Protein 4JYG (pdb70)

B-factor: mean 39.75, std 9.86, range [19.84, 95.11]

Secondary structure (DSSP, 8-state):
--HHHHHHHHHHHHHHHHHHTTS--GGGS--B---TT-SS--S--HHHHHHHHHHHHHHHHHHHHHHHTSTTGGGS-HHHHHHHHHHHHHHHHHHHHHTSEETTTTEEE-TTSBEEEHHHHIIIIIGGGHHHHHHHHHHHGGG---HHHHHHHHHHHHS-TTSTT-S-HHHHHHHHHHHHHHHHHHHHHH-SSSTTHHHHHHTHHHHHHHHHHHHHHHHHHHHHHSSSPPPHHHHHHH-/--S---HHHHHHHHHHHHHHHTTS--STTS--B---TT-SS--S--HHHHHHHHHHHHHHHHHHHHHHHTSTTGGGS-HHHHHHHHHHHHHHHHHHHHHTTEETTTTEEE-TT-BEEEHHHHIIIIIGGGHHHHHHHHHHHGGGT--HHHHHHHHHHHHS-TTSTT-SSHHHHHHHHHHHHHHHHHHHHHHSSS--SHHHHHHTHHHHHHHHHHHHHHHHHHHHTTSSS---HHHHHHH-/--HHHHHHHH-/---HHHHHHH-

GO terms:
  GO:0005515 protein binding (F, IPI)
  GO:1990837 sequence-specific double-stranded DNA binding (F, IDA)
  GO:0048566 embryonic digestive tract development (P, IMP)
  GO:0004879 nuclear receptor activity (F, TAS)
  GO:0003677 DNA binding (F, TAS)
  GO:0007165 signal transduction (P, TAS)
  GO:0005654 nucleoplasm (C, TAS)
  GO:0005654 nucleoplasm (C, IDA)
  GO:0005634 nucleus (C, IDA)
  GO:0005634 nucleus (C, EXP)
  GO:0005737 cytoplasm (C, EXP)

Foldseek 3Di:
DPDLVVVLVVLLVLLLVLQCVLAPALVPAAADEDDQQQPAADQADLVLQVVVLVLLLSSLVSLLSSQVSRPCLVVFDPVQNLQLSLQLSQLLSLLRQLNQADVVQCWTAGPNNYIGHLRSVCNNQCPPCSVVSSVLSVVVVVLVDHSSLSSLLSNLSRLALPGPPGPCSVSSVVSNVSSLVSNQVVCCVPCVPDPPVSVVSNCSSVSSSVSVVVVLVSVVVVCVVDPDHRDPSVVSSSD/DADDDDVVLVVLLVLLLCLQCVLAPALVRAAADEDPQQQPAADPADQVLQVVVLVLLLSSLVSLLSSQVSRPCLVVFDPVQNLLLCLLQVQLLSLLRQLSQADVVQQWTATPNNYIGHLRSVCNNQCPPCRVVSSVLSVVCVVLVDDSSLSRLLSNLSSLALPGPPGPCSVSSVVSNVSSLVSNVVVCCVVVPPPDVSSVVSNCSSVSSSVSVVVVLVSVVVVCVVDPDHRPPSVVSSND/DDPPVVVVVVD/DDDPVVVVVVD

Sequence (501 aa):
SYEMTAELDDLTEKIRKAHQETFPSLCQLGKYTTNSSADHRVRLDLGLWDKFSELATKCIIKIVEFAKRLPGFTGLTIADQITLLKAACLDILILRICTRYTPEQDTMTFSDGLTLNRTQMHNAGFGPLTDLVFTFANQLLPLEEMDDTETGLLSAICLICGDRQDLEEPTKVDKLQEPLLEALKIYIRKRRPSKPHMFPKILMKITDLRSISAKGAERVITLKMEIPGSMPPLIQEMMEESYEMTAELDDLTEKIRKAHQETFPSLCQLGKYTTNSSADHRVRLDLGLWDKFSELATKCIIKIVEFAKRLPGFTGLTIADQITLLKAACLDILILRICTRYTPEEQDTMTFSDGLTLNRTQMHNAGFGPLTDLVFTFANQLLPLEMDDTETGLLSAICCLICGDRQDLEEPTKVDKLQEPLLEALKIYIRKRRPSKPHMFPKILMKITDLRSISAKGAEERVITLKMEIPGSMPPLIQEMMERHKILHRLLQERHKILHRLLQE

CATH classification: 1.10.565.10

Radius of gyration: 23.08 Å; Cα contacts (8 Å, |Δi|>4): 643; chains: 4; bounding box: 60×54×60 Å

Nearest PDB structures (foldseek):
  4jyi-assembly1_A  TM=1.003E+00  e=5.697E-35  Homo sapiens
  4dm6-assembly2_B  TM=9.998E-01  e=8.252E-34  Homo sapiens
  3a9e-assembly1_B  TM=9.808E-01  e=1.034E-31  Homo sapiens
  1fcx-assembly1_A  TM=9.939E-01  e=4.636E-31  Homo sapiens
  5m24-assembly1_A  TM=9.930E-01  e=1.130E-30  Homo sapiens

Organism: Homo sapiens (NCBI:txid9606)

InterPro domains:
  IPR000536 Nuclear hormone receptor, ligand-binding domain [PF00104] (227-399)
  IPR000536 Nuclear hormone receptor, ligand-binding domain [PS51843] (183-417)
  IPR000536 Nuclear hormone receptor, ligand-binding domain [SM00430] (230-388)
  IPR001628 Zinc finger, nuclear hormone receptor-type [PF00105] (87-155)
  IPR001628 Zinc finger, nuclear hormone receptor-type [PR00047] (88-104)
  IPR001628 Zinc finger, nuclear hormone receptor-type [PR00047] (104-119)
  IPR001628 Zinc finger, nuclear hormone receptor-type [PR00047] (137-145)
  IPR001628 Zinc finger, nuclear hormone receptor-type [PR00047] (145-153)
  IPR001628 Zinc finger, nuclear hormone receptor-type [PS00031] (88-114)
  IPR001628 Zinc finger, nuclear hormone receptor-type [PS51030] (85-160)
  IPR001628 Zinc finger, nuclear hormone receptor-type [SM00399] (85-156)
  IPR001723 Nuclear hormone receptor [PR00398] (149-159)
  IPR001723 Nuclear hormone receptor [PR00398] (231-252)
  IPR001723 Nuclear hormone receptor [PR00398] (252-268)
  IPR001723 Nuclear hormone receptor [PR00398] (319-334)
  IPR001723 Nuclear hormone receptor [PR00398] (376-393)
  IPR003078 Retinoic acid receptor [PR01292] (60-77)
  IPR003078 Retinoic acid receptor [PR01292] (154-167)
  IPR003078 Retinoic acid receptor [PR01292] (176-200)
  IPR003078 Retinoic acid receptor [PR01292] (201-217)

Solvent-accessible surface area: 21877 Å² total; per-residue (Å²): 155,160,114,80,64,52,84,7,80,85,16,19,91,86,0,64,25,0,3,74,114,9,14,40,32,44,124,120,31,63,102,95,105,45,136,43,25,31,123,104,106,46,179,34,25,94,50,8,18,90,70,32,3,58,12,14,24,111,23,0,71,95,1,3,39,0,0,58,83,3,40,38,0,87,52,8,46,101,48,0,7,16,31,0,1,57,39,0,0,28,1,0,33,17,0,3,20,1,42,3,8,13,65,141,111,38,9,0,0,14,56,62,0,5,6,0,42,64,25,4,0,24,0,0,2,32,1,108,29,0,70,72,7,0,69,5,0,68,59,8,66,90,21,130,35,36,39,6,0,6,0,0,0,1,0,2,4,0,1,8,6,36,30,65,121,23,110,49,60,112,93,0,60,51,41,21,56,34,3,3,30,2,0,62,58,52,4,138,99,94,37,104,95,130,107,55,16,16,7,40,0,0,33,18,2,16,38,0,21,18,8,15,7,64,10,45,83,23,19,88,52,9,119,154,44,12,104,46,99,17,29,69,4,15,62,6,4,52,139,166,101,103,143,162,26,72,150,40,67,99,24,13,110,42,0,11,29,0,3,84,109,2,14,48,34,46,126,75,33,62,96,107,105,48,96,44,28,41,93,114,106,44,193,26,22,93,52,8,22,93,34,34,9,86,21,17,30,105,25,1,74,83,0,4,67,0,0,61,97,3,66,32,0,82,60,7,50,63,44,0,4,16,26,0,0,48,30,0,0,30,2,1,28,15,0,3,23,4,49,4,13,13,56,130,114,36,12,0,0,18,54,66,0,11,11,2,47,63,24,6,0,26,0,0,2,28,2,111,29,1,65,45,8,0,39,4,0,56,34,11,71,104,32,150,37,61,37,12,14,6,0,0,0,1,0,6,3,0,2,19,11,62,39,73,128,19,106,63,48,102,70,0,69,58,44,37,82,43,5,14,14,1,0,69,25,58,5,122,69,63,29,79,98,57,88,55,53,23,12,30,1,1,20,11,14,0,10,1,38,14,8,3,4,67,9,44,52,29,25,107,61,9,86,156,44,12,110,51,99,5,26,91,6,12,72,27,2,61,103,151,44,81,37,0,90,147,36,10,74,105,118,54,147,32,0,87,150,34,20,153,183

Structure (mmCIF, N/CA/C/O backbone):
data_4JYG
#
_entry.id   4JYG
#
_cell.length_a   58.240
_cell.length_b   84.830
_cell.length_c   108.420
_cell.angle_alpha   90.00
_cell.angle_beta   90.00
_cell.angle_gamma   90.00
#
_symmetry.space_group_name_H-M   'P 21 21 21'
#
loop_
_entity.id
_entity.type
_entity.pdbx_description
1 polymer 'Retinoic acid receptor beta'
2 polymer 'Steroid Receptor Coactivator 1'
3 non-polymer '4-{[(5,5-dimethyl-8-phenyl-5,6-dihydronaphthalen-2-yl)carbonyl]amino}benzoic acid'
4 non-polymer 2-{2-[2-(2-{2-[2-(2-ETHOXY-ETHOXY)-ETHOXY]-ETHOXY}-ETHOXY)-ETHOXY]-ETHOXY}-ETHANOL
5 non-polymer 'CITRATE ANION'
6 water water
#
loop_
_atom_site.group_PDB
_atom_site.id
_atom_site.type_symbol
_atom_site.label_atom_id
_atom_site.label_alt_id
_atom_site.label_comp_id
_atom_site.label_asym_id
_atom_site.label_entity_id
_atom_site.label_seq_id
_atom_site.pdbx_PDB_ins_code
_atom_site.Cartn_x
_atom_site.Cartn_y
_atom_site.Cartn_z
_atom_site.occupancy
_atom_site.B_iso_or_equiv
_atom_site.auth_seq_id
_atom_site.auth_comp_id
_atom_site.auth_asym_id
_atom_site.auth_atom_id
_atom_site.pdbx_PDB_model_num
ATOM 1 N N . SER A 1 23 ? 19.988 -17.426 9.291 1.00 43.06 170 SER A N 1
ATOM 2 C CA . SER A 1 23 ? 19.536 -16.049 9.449 1.00 42.51 170 SER A CA 1
ATOM 3 C C . SER A 1 23 ? 20.392 -15.084 8.635 1.00 48.39 170 SER A C 1
ATOM 4 O O . SER A 1 23 ? 20.900 -14.085 9.146 1.00 48.67 170 SER A O 1
ATOM 7 N N . TYR A 1 24 ? 20.549 -15.420 7.360 1.00 48.40 171 TYR A N 1
ATOM 8 C CA . TYR A 1 24 ? 21.106 -14.533 6.348 1.00 47.94 171 TYR A CA 1
ATOM 9 C C . TYR A 1 24 ? 20.598 -13.108 6.536 1.00 45.45 171 TYR A C 1
ATOM 10 O O . TYR A 1 24 ? 19.393 -12.870 6.615 1.00 44.83 171 TYR A O 1
ATOM 19 N N . GLU A 1 25 ? 21.524 -12.159 6.583 1.00 47.42 172 GLU A N 1
ATOM 20 C CA . GLU A 1 25 ? 21.210 -10.803 7.019 1.00 45.71 172 GLU A CA 1
ATOM 21 C C . GLU A 1 25 ? 20.231 -10.039 6.124 1.00 44.53 172 GLU A C 1
ATOM 22 O O . GLU A 1 25 ? 19.228 -9.514 6.608 1.00 44.90 172 GLU A O 1
ATOM 28 N N . MET A 1 26 ? 20.519 -9.975 4.828 1.00 44.95 173 MET A N 1
ATOM 29 C CA . MET A 1 26 ? 19.687 -9.194 3.918 1.00 45.05 173 MET A CA 1
ATOM 30 C C . MET A 1 26 ? 18.264 -9.740 3.836 1.00 45.33 173 MET A C 1
ATOM 31 O O . MET A 1 26 ? 17.310 -8.977 3.682 1.00 43.11 173 MET A O 1
ATOM 36 N N . THR A 1 27 ? 18.123 -11.057 3.936 1.00 43.92 174 THR A N 1
ATOM 37 C CA . THR A 1 27 ? 16.802 -11.667 3.947 1.00 41.13 174 THR A CA 1
ATOM 38 C C . THR A 1 27 ? 15.991 -11.104 5.104 1.00 40.73 174 THR A C 1
ATOM 39 O O . THR A 1 27 ? 14.852 -10.679 4.927 1.00 38.83 174 THR A O 1
ATOM 43 N N . ALA A 1 28 ? 16.594 -11.097 6.289 1.00 41.67 175 ALA A N 1
ATOM 44 C CA . ALA A 1 28 ? 15.929 -10.602 7.485 1.00 39.25 175 ALA A CA 1
ATOM 45 C C . ALA A 1 28 ? 15.513 -9.147 7.315 1.00 39.02 175 ALA A C 1
ATOM 46 O O . ALA A 1 28 ? 14.388 -8.770 7.644 1.00 37.68 175 ALA A O 1
ATOM 48 N N . GLU A 1 29 ? 16.425 -8.332 6.796 1.00 38.92 176 GLU A N 1
ATOM 49 C CA . GLU A 1 29 ? 16.149 -6.912 6.601 1.00 41.14 176 GLU A CA 1
ATOM 50 C C . GLU A 1 29 ? 15.032 -6.694 5.589 1.00 39.18 176 GLU A C 1
ATOM 51 O O . GLU A 1 29 ? 14.207 -5.796 5.750 1.00 39.44 176 GLU A O 1
ATOM 57 N N . LEU A 1 30 ? 15.009 -7.518 4.546 1.00 39.51 177 LEU A N 1
ATOM 58 C CA . LEU A 1 30 ? 14.006 -7.384 3.494 1.00 38.75 177 LEU A CA 1
ATOM 59 C C . LEU A 1 30 ? 12.613 -7.819 3.943 1.00 35.68 177 LEU A C 1
ATOM 60 O O . LEU A 1 30 ? 11.626 -7.166 3.611 1.00 35.82 177 LEU A O 1
ATOM 65 N N . ASP A 1 31 ? 12.535 -8.916 4.693 1.00 37.28 178 ASP A N 1
ATOM 66 C CA . ASP A 1 31 ? 11.270 -9.345 5.293 1.00 38.93 178 ASP A CA 1
ATOM 67 C C . ASP A 1 31 ? 10.728 -8.255 6.207 1.00 36.64 178 ASP A C 1
ATOM 68 O O . ASP A 1 31 ? 9.542 -7.939 6.184 1.00 38.10 178 ASP A O 1
ATOM 73 N N . ASP A 1 32 ? 11.615 -7.691 7.017 1.00 39.10 179 ASP A N 1
ATOM 74 C CA . ASP A 1 32 ? 11.267 -6.603 7.918 1.00 40.94 179 ASP A CA 1
ATOM 75 C C . ASP A 1 32 ? 10.680 -5.431 7.139 1.00 39.08 179 ASP A C 1
ATOM 76 O O . ASP A 1 32 ? 9.628 -4.901 7.496 1.00 39.59 179 ASP A O 1
ATOM 81 N N . LEU A 1 33 ? 11.374 -5.031 6.078 1.00 36.92 180 LEU A N 1
ATOM 82 C CA . LEU A 1 33 ? 10.911 -3.962 5.196 1.00 38.20 180 LEU A CA 1
ATOM 83 C C . LEU A 1 33 ? 9.555 -4.304 4.580 1.00 36.00 180 LEU A C 1
ATOM 84 O O . LEU A 1 33 ? 8.676 -3.450 4.462 1.00 33.84 180 LEU A O 1
ATOM 89 N N . THR A 1 34 ? 9.400 -5.562 4.186 1.00 32.75 181 THR A N 1
ATOM 90 C CA . THR A 1 34 ? 8.179 -6.031 3.553 1.00 35.21 181 THR A CA 1
ATOM 91 C C . THR A 1 34 ? 6.988 -5.915 4.498 1.00 36.33 181 THR A C 1
ATOM 92 O O . THR A 1 34 ? 5.960 -5.334 4.151 1.00 35.80 181 THR A O 1
ATOM 96 N N . GLU A 1 35 ? 7.138 -6.472 5.693 1.00 36.66 182 GLU A N 1
ATOM 97 C CA . GLU A 1 35 ? 6.087 -6.430 6.699 1.00 35.57 182 GLU A CA 1
ATOM 98 C C . GLU A 1 35 ? 5.696 -4.998 7.046 1.00 36.33 182 GLU A C 1
ATOM 99 O O . GLU A 1 35 ? 4.514 -4.692 7.211 1.00 35.32 182 GLU A O 1
ATOM 105 N N . LYS A 1 36 ? 6.691 -4.124 7.151 1.00 34.58 183 LYS A N 1
ATOM 106 C CA . LYS A 1 36 ? 6.449 -2.745 7.559 1.00 37.52 183 LYS A CA 1
ATOM 107 C C . LYS A 1 36 ? 5.620 -1.995 6.520 1.00 34.58 183 LYS A C 1
ATOM 108 O O . LYS A 1 36 ? 4.815 -1.133 6.863 1.00 37.37 183 LYS A O 1
ATOM 114 N N . ILE A 1 37 ? 5.817 -2.334 5.251 1.00 35.08 184 ILE A N 1
ATOM 115 C CA . ILE A 1 37 ? 5.109 -1.665 4.163 1.00 34.86 184 ILE A CA 1
ATOM 116 C C . ILE A 1 37 ? 3.710 -2.242 3.948 1.00 34.57 184 ILE A C 1
ATOM 117 O O . ILE A 1 37 ? 2.763 -1.505 3.676 1.00 33.08 184 ILE A O 1
ATOM 122 N N . ARG A 1 38 ? 3.584 -3.559 4.074 1.00 32.57 185 ARG A N 1
ATOM 123 C CA . ARG A 1 38 ? 2.274 -4.190 4.063 1.00 32.51 185 ARG A CA 1
ATOM 124 C C . ARG A 1 38 ? 1.409 -3.529 5.128 1.00 34.52 185 ARG A C 1
ATOM 125 O O . ARG A 1 38 ? 0.260 -3.167 4.882 1.00 36.08 185 ARG A O 1
ATOM 133 N N . LYS A 1 39 ? 1.983 -3.364 6.314 1.00 37.24 186 LYS A N 1
ATOM 134 C CA . LYS A 1 39 ? 1.279 -2.773 7.443 1.00 37.26 186 LYS A CA 1
ATOM 135 C C . LYS A 1 39 ? 0.895 -1.321 7.164 1.00 37.12 186 LYS A C 1
ATOM 136 O O . LYS A 1 39 ? -0.238 -0.912 7.415 1.00 34.84 186 LYS A O 1
ATOM 139 N N . ALA A 1 40 ? 1.844 -0.546 6.645 1.00 36.70 187 ALA A N 1
ATOM 140 C CA . ALA A 1 40 ? 1.602 0.863 6.349 1.00 36.63 187 ALA A CA 1
ATOM 141 C C . ALA A 1 40 ? 0.483 1.028 5.326 1.00 35.89 187 ALA A C 1
ATOM 142 O O . ALA A 1 40 ? -0.276 1.998 5.367 1.00 36.56 187 ALA A O 1
ATOM 144 N N . HIS A 1 41 ? 0.379 0.071 4.412 1.00 35.21 188 HIS A N 1
ATOM 145 C CA . HIS A 1 41 ? -0.641 0.124 3.374 1.00 33.65 188 HIS A CA 1
ATOM 146 C C . HIS A 1 41 ? -2.026 -0.208 3.923 1.00 34.99 188 HIS A C 1
ATOM 147 O O . HIS A 1 41 ? -3.000 0.487 3.634 1.00 37.32 188 HIS A O 1
ATOM 154 N N . GLN A 1 42 ? -2.110 -1.272 4.713 1.00 35.29 189 GLN A N 1
ATOM 155 C CA . GLN A 1 42 ? -3.387 -1.699 5.275 1.00 36.24 189 GLN A CA 1
ATOM 156 C C . GLN A 1 42 ? -3.982 -0.646 6.201 1.00 34.96 189 GLN A C 1
ATOM 157 O O . GLN A 1 42 ? -5.188 -0.397 6.178 1.00 36.21 189 GLN A O 1
ATOM 163 N N . GLU A 1 43 ? -3.132 -0.030 7.013 1.00 33.76 190 GLU A N 1
ATOM 164 C CA . GLU A 1 43 ? -3.590 0.928 8.012 1.00 36.42 190 GLU A CA 1
ATOM 165 C C . GLU A 1 43 ? -3.788 2.331 7.442 1.00 33.06 190 GLU A C 1
ATOM 166 O O . GLU A 1 43 ? -4.114 3.262 8.176 1.00 33.54 190 GLU A O 1
ATOM 172 N N . THR A 1 44 ? -3.590 2.479 6.135 1.00 31.52 191 THR A N 1
ATOM 173 C CA . THR A 1 44 ? -3.856 3.753 5.473 1.00 30.25 191 THR A CA 1
ATOM 174 C C . THR A 1 44 ? -4.708 3.567 4.220 1.00 31.15 191 THR A C 1
ATOM 175 O O . THR A 1 44 ? -4.918 4.513 3.461 1.00 31.56 191 THR A O 1
ATOM 179 N N . PHE A 1 45 ? -5.202 2.348 4.011 1.00 32.94 192 PHE A N 1
ATOM 180 C CA . PHE A 1 45 ? -6.038 2.049 2.851 1.00 30.98 192 PHE A CA 1
ATOM 181 C C . PHE A 1 45 ? -6.799 0.733 3.022 1.00 32.68 192 PHE A C 1
ATOM 182 O O . PHE A 1 45 ? -6.248 -0.343 2.789 1.00 31.30 192 PHE A O 1
ATOM 190 N N . PRO A 1 46 ? -8.074 0.821 3.429 1.00 31.40 193 PRO A N 1
ATOM 191 C CA . PRO A 1 46 ? -8.940 -0.342 3.664 1.00 33.43 193 PRO A CA 1
ATOM 192 C C . PRO A 1 46 ? -9.161 -1.187 2.411 1.00 37.06 193 PRO A C 1
ATOM 193 O O . PRO A 1 46 ? -9.165 -0.659 1.297 1.00 35.68 193 PRO A O 1
ATOM 197 N N . SER A 1 47 ? -9.343 -2.491 2.601 1.00 36.93 194 SER A N 1
ATOM 198 C CA . SER A 1 47 ? -9.602 -3.402 1.494 1.00 38.70 194 SER A CA 1
ATOM 199 C C . SER A 1 47 ? -11.057 -3.314 1.042 1.00 44.94 194 SER A C 1
ATOM 200 O O . SER A 1 47 ? -11.950 -3.001 1.832 1.00 42.20 194 SER A O 1
ATOM 202 N N . LEU A 1 48 ? -11.283 -3.596 -0.235 1.00 46.28 195 LEU A N 1
ATOM 203 C CA . LEU A 1 48 ? -12.615 -3.546 -0.822 1.00 40.20 195 LEU A CA 1
ATOM 204 C C . LEU A 1 48 ? -13.597 -4.416 -0.041 1.00 46.13 195 LEU A C 1
ATOM 205 O O . LEU A 1 48 ? -14.741 -4.024 0.193 1.00 47.59 195 LEU A O 1
ATOM 210 N N . CYS A 1 49 ? -13.134 -5.591 0.373 1.00 46.83 196 CYS A N 1
ATOM 211 C CA . CYS A 1 49 ? -13.984 -6.572 1.041 1.00 48.05 196 CYS A CA 1
ATOM 212 C C . CYS A 1 49 ? -14.414 -6.148 2.445 1.00 51.89 196 CYS A C 1
ATOM 213 O O . CYS A 1 49 ? -15.393 -6.666 2.983 1.00 59.12 196 CYS A O 1
ATOM 216 N N . GLN A 1 50 ? -13.685 -5.212 3.040 1.00 50.30 197 GLN A N 1
ATOM 217 C CA . GLN A 1 50 ? -13.961 -4.810 4.416 1.00 50.14 197 GLN A CA 1
ATOM 218 C C . GL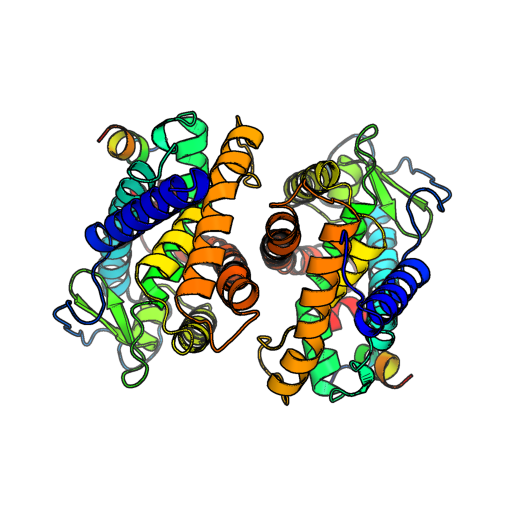N A 1 50 ? -14.627 -3.438 4.501 1.00 49.61 197 GLN A C 1
ATOM 219 O O . GLN A 1 50 ? -14.686 -2.829 5.570 1.00 54.03 197 GLN A O 1
ATOM 225 N N . LEU A 1 51 ? -15.135 -2.962 3.371 1.00 45.47 198 LEU A N 1
ATOM 226 C CA . LEU A 1 51 ? -15.833 -1.684 3.328 1.00 45.39 198 LEU A CA 1
ATOM 227 C C . LEU A 1 51 ? -17.341 -1.867 3.193 1.00 46.66 198 LEU A C 1
ATOM 228 O O . LEU A 1 51 ? -17.808 -2.760 2.486 1.00 45.18 198 LEU A O 1
ATOM 233 N N . GLY A 1 52 ? -18.098 -1.014 3.874 1.00 42.34 199 GLY A N 1
ATOM 234 C CA . GLY A 1 52 ? -19.541 -1.012 3.744 1.00 42.92 199 GLY A CA 1
ATOM 235 C C . GLY A 1 52 ? -19.964 -0.213 2.528 1.00 41.32 199 GLY A C 1
ATOM 236 O O . GLY A 1 52 ? -20.034 1.013 2.575 1.00 40.59 199 GLY A O 1
ATOM 237 N N . LYS A 1 53 ? -20.244 -0.912 1.433 1.00 39.49 200 LYS A N 1
ATOM 238 C CA . LYS A 1 53 ? -20.607 -0.259 0.180 1.00 40.33 200 LYS A CA 1
ATOM 239 C C . LYS A 1 53 ? -21.969 0.425 0.231 1.00 43.22 200 LYS A C 1
ATOM 240 O O . LYS A 1 53 ? -22.926 -0.107 0.789 1.00 42.83 200 LYS A O 1
ATOM 246 N N . TYR A 1 54 ? -22.038 1.614 -0.358 1.00 43.22 201 TYR A N 1
ATOM 247 C CA . TYR A 1 54 ? -23.296 2.327 -0.521 1.00 37.54 201 TYR A CA 1
ATOM 248 C C . TYR A 1 54 ? -23.259 3.131 -1.817 1.00 40.57 201 TYR A C 1
ATOM 249 O O . TYR A 1 54 ? -22.198 3.591 -2.242 1.00 39.92 201 TYR A O 1
ATOM 258 N N . THR A 1 55 ? -24.414 3.287 -2.456 1.00 39.51 202 THR A N 1
ATOM 259 C CA . THR A 1 55 ? -24.466 3.943 -3.758 1.00 35.17 202 THR A CA 1
ATOM 260 C C . THR A 1 55 ? -25.168 5.293 -3.716 1.00 35.30 202 THR A C 1
ATOM 261 O O . THR A 1 55 ? -25.642 5.731 -2.670 1.00 39.38 202 THR A O 1
ATOM 265 N N . THR A 1 56 ? -25.211 5.956 -4.866 1.00 37.39 203 THR A N 1
ATOM 266 C CA . THR A 1 56 ? -25.951 7.201 -5.017 1.00 37.98 203 THR A CA 1
ATOM 267 C C . THR A 1 56 ? -26.571 7.230 -6.408 1.00 40.73 203 THR A C 1
ATOM 268 O O . THR A 1 56 ? -26.145 6.493 -7.297 1.00 39.97 203 THR A O 1
ATOM 272 N N . ASN A 1 57 ? -27.579 8.075 -6.594 1.00 38.83 204 ASN A N 1
ATOM 273 C CA . ASN A 1 57 ? -28.324 8.107 -7.847 1.00 39.37 204 ASN A CA 1
ATOM 274 C C . ASN A 1 57 ? -27.956 9.286 -8.741 1.00 39.49 204 ASN A C 1
ATOM 275 O O . ASN A 1 57 ? -28.488 9.429 -9.841 1.00 42.31 204 ASN A O 1
ATOM 280 N N . SER A 1 58 ? -27.046 10.130 -8.264 1.00 41.25 205 SER A N 1
ATOM 281 C CA . SER A 1 58 ? -26.620 11.309 -9.014 1.00 38.08 205 SER A CA 1
ATOM 282 C C . SER A 1 58 ? -26.038 10.945 -10.378 1.00 37.74 205 SER A C 1
ATOM 283 O O . SER A 1 58 ? -25.076 10.183 -10.466 1.00 40.18 205 SER A O 1
ATOM 286 N N . SER A 1 59 ? -26.635 11.500 -11.430 1.00 36.51 206 SER A N 1
ATOM 287 C CA . SER A 1 59 ? -26.203 11.282 -12.810 1.00 36.12 206 SER A CA 1
ATOM 288 C C . SER A 1 59 ? -25.570 9.912 -13.023 1.00 37.06 206 SER A C 1
ATOM 289 O O . SER A 1 59 ? -24.419 9.809 -13.449 1.00 37.49 206 SER A O 1
ATOM 292 N N . ALA A 1 60 ? -26.328 8.864 -12.728 1.00 36.56 207 ALA A N 1
ATOM 293 C CA . ALA A 1 60 ? -25.806 7.507 -12.805 1.00 35.42 207 ALA A CA 1
ATOM 294 C C . ALA A 1 60 ? -26.084 6.851 -14.152 1.00 34.74 207 ALA A C 1
ATOM 295 O O . ALA A 1 60 ? -25.497 5.820 -14.478 1.00 34.28 207 ALA A O 1
ATOM 297 N N . ASP A 1 61 ? -26.975 7.453 -14.933 1.00 37.25 208 ASP A N 1
ATOM 298 C CA . ASP A 1 61 ? -27.451 6.824 -16.162 1.00 37.23 208 ASP A CA 1
ATOM 299 C C . ASP A 1 61 ? -26.852 7.420 -17.436 1.00 37.67 208 ASP A C 1
ATOM 300 O O . ASP A 1 61 ? -26.790 6.747 -18.465 1.00 40.95 208 ASP A O 1
ATOM 305 N N . HIS A 1 62 ? -26.420 8.677 -17.377 1.00 36.09 209 HIS A N 1
ATOM 306 C CA . HIS A 1 62 ? -25.840 9.325 -18.554 1.00 37.11 209 HIS A CA 1
ATOM 307 C C . HIS A 1 62 ? -24.672 10.242 -18.209 1.00 36.78 209 HIS A C 1
ATOM 308 O O . HIS A 1 62 ? -24.658 10.878 -17.153 1.00 38.01 209 HIS A O 1
ATOM 315 N N . ARG A 1 63 ? -23.701 10.311 -19.115 1.00 37.49 210 ARG A N 1
ATOM 316 C CA . ARG A 1 63 ? -22.517 11.142 -18.923 1.00 34.51 210 ARG A CA 1
ATOM 317 C C . ARG A 1 63 ? -22.809 12.620 -19.142 1.00 36.88 210 ARG A C 1
ATOM 318 O O . ARG A 1 63 ? -23.493 12.995 -20.095 1.00 38.55 210 ARG A O 1
ATOM 326 N N . VAL A 1 64 ? -22.287 13.451 -18.246 1.00 33.55 211 VAL A N 1
ATOM 327 C CA . VAL A 1 64 ? -22.367 14.897 -18.383 1.00 33.66 211 VAL A CA 1
ATOM 328 C C . VAL A 1 64 ? -20.959 15.458 -18.266 1.00 37.81 211 VAL A C 1
ATOM 329 O O . VAL A 1 64 ? -20.042 14.753 -17.844 1.00 40.35 211 VAL A O 1
ATOM 333 N N . ARG A 1 65 ? -20.777 16.719 -18.641 1.00 36.68 212 ARG A N 1
ATOM 334 C CA . ARG A 1 65 ? -19.464 17.342 -18.517 1.00 40.21 212 ARG A CA 1
ATOM 335 C C . ARG A 1 65 ? -18.954 17.255 -17.081 1.00 39.20 212 ARG A C 1
ATOM 336 O O . ARG A 1 65 ? -17.840 16.795 -16.836 1.00 36.63 212 ARG A O 1
ATOM 344 N N . LEU A 1 66 ? -19.782 17.687 -16.135 1.00 40.13 213 LEU A N 1
ATOM 345 C CA . LEU A 1 66 ? -19.410 17.668 -14.726 1.00 37.63 213 LEU A CA 1
ATOM 346 C C . LEU A 1 66 ? -20.635 17.689 -13.816 1.00 34.42 213 LEU A C 1
ATOM 347 O O . LEU A 1 66 ? -21.518 18.526 -13.971 1.00 32.13 213 LEU A O 1
ATOM 352 N N . ASP A 1 67 ? -20.677 16.760 -12.868 1.00 34.27 214 ASP A N 1
ATOM 353 C CA . ASP A 1 67 ? -21.690 16.771 -11.823 1.00 32.17 214 ASP A CA 1
ATOM 354 C C . ASP A 1 67 ? -21.092 17.427 -10.587 1.00 31.97 214 ASP A C 1
ATOM 355 O O . ASP A 1 67 ? -20.302 16.810 -9.873 1.00 30.89 214 ASP A O 1
ATOM 360 N N . LEU A 1 68 ? -21.469 18.677 -10.338 1.00 30.36 215 LEU A N 1
ATOM 361 C CA . LEU A 1 68 ? -20.883 19.442 -9.241 1.00 30.78 215 LEU A CA 1
ATOM 362 C C . LEU A 1 68 ? -21.021 18.736 -7.894 1.00 31.75 215 LEU A C 1
ATOM 363 O O . LEU A 1 68 ? -20.133 18.818 -7.051 1.00 30.66 215 LEU A O 1
ATOM 368 N N . GLY A 1 69 ? -22.136 18.043 -7.695 1.00 33.35 216 GLY A N 1
ATOM 369 C CA . GLY A 1 69 ? -22.355 17.304 -6.466 1.00 32.25 216 GLY A CA 1
ATOM 370 C C . GLY A 1 69 ? -21.384 16.148 -6.319 1.00 31.26 216 GLY A C 1
ATOM 371 O O . GLY A 1 69 ? -20.830 15.926 -5.244 1.00 27.75 216 GLY A O 1
ATOM 372 N N . LEU A 1 70 ? -21.184 15.406 -7.404 1.00 31.65 217 LEU A N 1
ATOM 373 C CA . LEU A 1 70 ? -20.230 14.302 -7.410 1.00 30.90 217 LEU A CA 1
ATOM 374 C C . LEU A 1 70 ? -18.805 14.819 -7.265 1.00 31.01 217 LEU A C 1
ATOM 375 O O . LEU A 1 70 ? -17.984 14.212 -6.579 1.00 29.37 217 LEU A O 1
ATOM 380 N N . TRP A 1 71 ? -18.506 15.939 -7.914 1.00 28.79 218 TRP A N 1
ATOM 381 C CA . TRP A 1 71 ? -17.185 16.524 -7.778 1.00 27.87 218 TRP A CA 1
ATOM 382 C C . TRP A 1 71 ? -16.858 16.772 -6.315 1.00 29.61 218 TRP A C 1
ATOM 383 O O . TRP A 1 71 ? -15.799 16.378 -5.831 1.00 27.95 218 TRP A O 1
ATOM 394 N N . ASP A 1 72 ? -17.772 17.436 -5.616 1.00 29.23 219 ASP A N 1
ATOM 395 C CA . ASP A 1 72 ? -17.544 17.803 -4.226 1.00 28.28 219 ASP A CA 1
ATOM 396 C C . ASP A 1 72 ? -17.204 16.567 -3.403 1.00 29.72 219 ASP A C 1
ATOM 397 O O . ASP A 1 72 ? -16.176 16.521 -2.728 1.00 30.80 219 ASP A O 1
ATOM 402 N N . LYS A 1 73 ? -18.059 15.555 -3.476 1.00 30.31 220 LYS A N 1
ATOM 403 C CA . LYS A 1 73 ? -17.831 14.335 -2.712 1.00 31.32 220 LYS A CA 1
ATOM 404 C C . LYS A 1 73 ? -16.545 13.637 -3.139 1.00 28.70 220 LYS A C 1
ATOM 405 O O . LYS A 1 73 ? -15.780 13.157 -2.301 1.00 27.23 220 LYS A O 1
ATOM 411 N N . PHE A 1 74 ? -16.324 13.579 -4.449 1.00 28.57 221 PHE A N 1
ATOM 412 C CA . PHE A 1 74 ? -15.135 12.953 -5.016 1.00 29.29 221 PHE A CA 1
ATOM 413 C C . PHE A 1 74 ? -13.862 13.617 -4.496 1.00 28.97 221 PHE A C 1
ATOM 414 O O . PHE A 1 74 ? -13.011 12.962 -3.896 1.00 28.23 221 PHE A O 1
ATOM 422 N N . SER A 1 75 ? -13.749 14.922 -4.721 1.00 26.79 222 SER A N 1
ATOM 423 C CA . SER A 1 75 ? -12.570 15.675 -4.318 1.00 27.85 222 SER A CA 1
ATOM 424 C C . SER A 1 75 ? -12.359 15.647 -2.806 1.00 30.49 222 SER A C 1
ATOM 425 O O . SER A 1 75 ? -11.222 15.721 -2.328 1.00 28.84 222 SER A O 1
ATOM 428 N N . GLU A 1 76 ? -13.451 15.541 -2.056 1.00 28.93 223 GLU A N 1
ATOM 429 C CA . GLU A 1 76 ? -13.356 15.442 -0.606 1.00 29.83 223 GLU A CA 1
ATOM 430 C C . GLU A 1 76 ? -12.711 14.125 -0.220 1.00 28.19 223 GLU A C 1
ATOM 431 O O . GLU A 1 76 ? -11.828 14.084 0.636 1.00 33.24 223 GLU A O 1
ATOM 437 N N . LEU A 1 77 ? -13.160 13.047 -0.851 1.00 25.55 224 LEU A N 1
ATOM 438 C CA . LEU A 1 77 ? -12.591 11.729 -0.589 1.00 29.42 224 LEU A CA 1
ATOM 439 C C . LEU A 1 77 ? -11.141 11.637 -1.069 1.00 30.06 224 LEU A C 1
ATOM 440 O O . LEU A 1 77 ? -10.302 11.030 -0.410 1.00 28.76 224 LEU A O 1
ATOM 445 N N . ALA A 1 78 ? -10.854 12.242 -2.218 1.00 26.89 225 ALA A N 1
ATOM 446 C CA . ALA A 1 78 ? -9.493 12.289 -2.734 1.00 30.39 225 ALA A CA 1
ATOM 447 C C . ALA A 1 78 ? -8.575 13.016 -1.751 1.00 29.87 225 ALA A C 1
ATOM 448 O O . ALA A 1 78 ? -7.473 12.553 -1.467 1.00 30.55 225 ALA A O 1
ATOM 450 N N . THR A 1 79 ? -9.040 14.150 -1.232 1.00 28.97 226 THR A N 1
ATOM 451 C CA . THR A 1 79 ? -8.274 14.923 -0.259 1.00 27.06 226 THR A CA 1
ATOM 452 C C . THR A 1 79 ? -7.927 14.070 0.954 1.00 28.51 226 THR A C 1
ATOM 453 O O . THR A 1 79 ? -6.794 14.092 1.441 1.00 33.06 226 THR A O 1
ATOM 457 N N . LYS A 1 80 ? -8.908 13.314 1.432 1.00 27.28 227 LYS A N 1
ATOM 458 C CA . LYS A 1 80 ? -8.715 12.448 2.587 1.00 28.35 227 LYS A CA 1
ATOM 459 C C . LYS A 1 80 ? -7.803 11.274 2.261 1.00 28.31 227 LYS A C 1
ATOM 460 O O . LYS A 1 80 ? -7.145 10.723 3.142 1.00 27.42 227 LYS A O 1
ATOM 466 N N . CYS A 1 81 ? -7.766 10.888 0.992 1.00 26.73 228 CYS A N 1
ATOM 467 C CA . CYS A 1 81 ? -6.854 9.837 0.570 1.00 28.36 228 CYS A CA 1
ATOM 468 C C . CYS A 1 81 ? -5.433 10.380 0.517 1.00 27.97 228 CYS A C 1
ATOM 469 O O . CYS A 1 81 ? -4.487 9.706 0.918 1.00 29.78 228 CYS A O 1
ATOM 472 N N . ILE A 1 82 ? -5.290 11.605 0.020 1.00 28.42 229 ILE A N 1
ATOM 473 C CA . ILE A 1 82 ? -3.985 12.250 -0.046 1.00 29.06 229 ILE A CA 1
ATOM 474 C C . ILE A 1 82 ? -3.387 12.351 1.352 1.00 28.56 229 ILE A C 1
ATOM 475 O O . ILE A 1 82 ? -2.188 12.175 1.533 1.00 29.27 229 ILE A O 1
ATOM 480 N N . ILE A 1 83 ? -4.232 12.625 2.340 1.00 30.05 230 ILE A N 1
ATOM 481 C CA . ILE A 1 83 ? -3.783 12.682 3.725 1.00 27.41 230 ILE A CA 1
ATOM 482 C C . ILE A 1 83 ? -3.254 11.319 4.159 1.00 28.22 230 ILE A C 1
ATOM 483 O O . ILE A 1 83 ? -2.213 11.225 4.804 1.00 30.17 230 ILE A O 1
ATOM 488 N N . LYS A 1 84 ? -3.976 10.263 3.799 1.00 28.86 231 LYS A N 1
ATOM 489 C CA . LYS A 1 84 ? -3.536 8.903 4.087 1.00 27.33 231 LYS A CA 1
ATOM 490 C C . LYS A 1 84 ? -2.222 8.588 3.381 1.00 29.95 231 LYS A C 1
ATOM 491 O O . LYS A 1 84 ? -1.345 7.926 3.939 1.00 28.64 231 LYS A O 1
ATOM 497 N N . ILE A 1 85 ? -2.099 9.056 2.144 1.00 28.09 232 ILE A N 1
ATOM 498 C CA . ILE A 1 85 ? -0.901 8.820 1.356 1.00 27.59 232 ILE A CA 1
ATOM 499 C C . ILE A 1 85 ? 0.316 9.420 2.052 1.00 28.74 232 ILE A C 1
ATOM 500 O O . ILE A 1 85 ? 1.369 8.792 2.131 1.00 26.60 232 ILE A O 1
ATOM 505 N N . VAL A 1 86 ? 0.155 10.638 2.561 1.00 27.11 233 VAL A N 1
ATOM 506 C CA . VAL A 1 86 ? 1.188 11.293 3.352 1.00 28.31 233 VAL A CA 1
ATOM 507 C C . VAL A 1 86 ? 1.596 10.452 4.562 1.00 28.42 233 VAL A C 1
ATOM 508 O O . VAL A 1 86 ? 2.784 10.245 4.811 1.00 31.01 233 VAL A O 1
ATOM 512 N N . GLU A 1 87 ? 0.608 9.964 5.307 1.00 28.16 234 GLU A N 1
ATOM 513 C CA . GLU A 1 87 ? 0.868 9.123 6.472 1.00 29.63 234 GLU A CA 1
ATOM 514 C C . GLU A 1 87 ? 1.592 7.837 6.074 1.00 30.31 234 GLU A C 1
ATOM 515 O O . GLU A 1 87 ? 2.377 7.287 6.846 1.00 30.10 234 GLU A O 1
ATOM 517 N N . PHE A 1 88 ? 1.313 7.363 4.865 1.00 27.93 235 PHE A N 1
ATOM 518 C CA . PHE A 1 88 ? 1.927 6.149 4.346 1.00 27.90 235 PHE A CA 1
ATOM 519 C C . PHE A 1 88 ? 3.408 6.377 4.046 1.00 29.46 235 PHE A C 1
ATOM 520 O O . PHE A 1 88 ? 4.255 5.536 4.348 1.00 26.61 235 PHE A O 1
ATOM 528 N N . ALA A 1 89 ? 3.706 7.525 3.447 1.00 27.31 236 ALA A N 1
ATOM 529 C CA . ALA A 1 89 ? 5.071 7.895 3.121 1.00 28.30 236 ALA A CA 1
ATOM 530 C C . ALA A 1 89 ? 5.910 7.970 4.390 1.00 28.24 236 ALA A C 1
ATOM 531 O O . ALA A 1 89 ? 7.018 7.436 4.448 1.00 25.24 236 ALA A O 1
ATOM 533 N N . LYS A 1 90 ? 5.363 8.625 5.408 1.00 25.46 237 LYS A N 1
ATOM 534 C CA . LYS A 1 90 ? 6.061 8.818 6.674 1.00 27.81 237 LYS A CA 1
ATOM 535 C C . LYS A 1 90 ? 6.385 7.502 7.381 1.00 32.01 237 LYS A C 1
ATOM 536 O O . LYS A 1 90 ? 7.244 7.460 8.263 1.00 34.77 237 LYS A O 1
ATOM 542 N N . ARG A 1 91 ? 5.709 6.428 6.985 1.00 30.32 238 ARG A N 1
ATOM 543 C CA . ARG A 1 91 ? 5.988 5.112 7.553 1.00 31.89 238 ARG A CA 1
ATOM 544 C C . ARG A 1 91 ? 6.993 4.314 6.716 1.00 32.64 238 ARG A C 1
ATOM 545 O O . ARG A 1 91 ? 7.451 3.250 7.133 1.00 34.30 238 ARG A O 1
ATOM 553 N N . LEU A 1 92 ? 7.335 4.832 5.540 1.00 29.61 239 LEU A N 1
ATOM 554 C CA . LEU A 1 92 ? 8.283 4.158 4.660 1.00 27.11 239 LEU A CA 1
ATOM 555 C C . LEU A 1 92 ? 9.712 4.359 5.150 1.00 27.33 239 LEU A C 1
ATOM 556 O O . LEU A 1 92 ? 10.172 5.490 5.279 1.00 28.23 239 LEU A O 1
ATOM 561 N N . PRO A 1 93 ? 10.426 3.256 5.413 1.00 27.68 240 PRO A N 1
ATOM 562 C CA . PRO A 1 93 ? 11.795 3.322 5.939 1.00 33.13 240 PRO A CA 1
ATOM 563 C C . PRO A 1 93 ? 12.654 4.333 5.193 1.00 28.15 240 PRO A C 1
ATOM 564 O O . PRO A 1 93 ? 12.776 4.264 3.970 1.00 28.14 240 PRO A O 1
ATOM 568 N N . GLY A 1 94 ? 13.223 5.276 5.936 1.00 27.61 241 GLY A N 1
ATOM 569 C CA . GLY A 1 94 ? 14.148 6.243 5.377 1.00 26.48 241 GLY A CA 1
ATOM 570 C C . GLY A 1 94 ? 13.512 7.498 4.814 1.00 27.56 241 GLY A C 1
ATOM 571 O O . GLY A 1 94 ? 14.205 8.489 4.593 1.00 26.58 241 GLY A O 1
ATOM 572 N N . PHE A 1 95 ? 12.199 7.471 4.587 1.00 29.32 242 PHE A N 1
ATOM 573 C CA . PHE A 1 95 ? 11.522 8.605 3.959 1.00 25.13 242 PHE A CA 1
ATOM 574 C C . PHE A 1 95 ? 11.667 9.901 4.747 1.00 25.42 242 PHE A C 1
ATOM 575 O O . PHE A 1 95 ? 11.949 10.952 4.173 1.00 25.11 242 PHE A O 1
ATOM 583 N N . THR A 1 96 ? 11.452 9.831 6.058 1.00 25.68 243 THR A N 1
ATOM 584 C CA . THR A 1 96 ? 11.598 11.006 6.911 1.00 26.85 243 THR A CA 1
ATOM 585 C C . THR A 1 96 ? 13.075 11.299 7.174 1.00 31.61 243 THR A C 1
ATOM 586 O O . THR A 1 96 ? 13.416 12.188 7.957 1.00 32.27 243 THR A O 1
ATOM 590 N N . GLY A 1 97 ? 13.944 10.539 6.513 1.00 26.17 244 GLY A N 1
ATOM 591 C CA . GLY A 1 97 ? 15.373 10.776 6.574 1.00 30.77 244 GLY A CA 1
ATOM 592 C C . GLY A 1 97 ? 15.829 11.641 5.414 1.00 30.34 244 GLY A C 1
ATOM 593 O O . GLY A 1 97 ? 16.940 12.163 5.417 1.00 29.77 244 GLY A O 1
ATOM 594 N N . LEU A 1 98 ? 14.965 11.794 4.415 1.00 27.32 245 LEU A N 1
ATOM 595 C CA . LEU A 1 98 ? 15.258 12.661 3.282 1.00 26.83 245 LEU A CA 1
ATOM 596 C C . LEU A 1 98 ? 15.080 14.115 3.697 1.00 27.89 245 LEU A C 1
ATOM 597 O O . LEU A 1 98 ? 14.557 14.392 4.774 1.00 29.93 245 LEU A O 1
ATOM 602 N N . THR A 1 99 ? 15.513 15.046 2.852 1.00 27.19 246 THR A N 1
ATOM 603 C CA . THR A 1 99 ? 15.313 16.461 3.146 1.00 26.41 246 THR A CA 1
ATOM 604 C C . THR A 1 99 ? 13.831 16.814 3.043 1.00 29.72 246 THR A C 1
ATOM 605 O O . THR A 1 99 ? 13.053 16.107 2.397 1.00 27.05 246 THR A O 1
ATOM 609 N N . ILE A 1 100 ? 13.444 17.916 3.673 1.00 28.36 247 ILE A N 1
ATOM 610 C CA . ILE A 1 100 ? 12.055 18.338 3.644 1.00 28.05 247 ILE A CA 1
ATOM 611 C C . ILE A 1 100 ? 11.595 18.582 2.211 1.00 28.02 247 ILE A C 1
ATOM 612 O O . ILE A 1 100 ? 10.550 18.084 1.796 1.00 27.94 247 ILE A O 1
ATOM 617 N N . ALA A 1 101 ? 12.386 19.338 1.455 1.00 26.91 248 ALA A N 1
ATOM 618 C CA . ALA A 1 101 ? 12.055 19.644 0.067 1.00 25.40 248 ALA A CA 1
ATOM 619 C C . ALA A 1 101 ? 11.854 18.378 -0.762 1.00 26.57 248 ALA A C 1
ATOM 620 O O . ALA A 1 101 ? 10.926 18.299 -1.565 1.00 29.98 248 ALA A O 1
ATOM 622 N N . ASP A 1 102 ? 12.723 17.391 -0.568 1.00 25.72 249 ASP A N 1
ATOM 623 C CA . ASP A 1 102 ? 12.619 16.133 -1.308 1.00 27.74 249 ASP A CA 1
ATOM 624 C C . ASP A 1 102 ? 11.404 15.301 -0.893 1.00 27.59 249 ASP A C 1
ATOM 625 O O . ASP A 1 102 ? 10.803 14.617 -1.719 1.00 26.85 249 ASP A O 1
ATOM 630 N N . GLN A 1 103 ? 11.055 15.352 0.389 1.00 24.96 250 GLN A N 1
ATOM 631 C CA . GLN A 1 103 ? 9.872 14.659 0.882 1.00 27.02 250 GLN A CA 1
ATOM 632 C C . GLN A 1 103 ? 8.627 15.239 0.220 1.00 25.01 250 GLN A C 1
ATOM 633 O O . GLN A 1 103 ? 7.768 14.508 -0.267 1.00 22.70 250 GLN A O 1
ATOM 639 N N . ILE A 1 104 ? 8.551 16.565 0.207 1.00 26.12 251 ILE A N 1
ATOM 640 C CA . ILE A 1 104 ? 7.489 17.292 -0.471 1.00 23.71 251 ILE A CA 1
ATOM 641 C C . ILE A 1 104 ? 7.463 16.967 -1.963 1.00 28.71 251 ILE A C 1
ATOM 642 O O . ILE A 1 104 ? 6.412 16.651 -2.529 1.00 27.50 251 ILE A O 1
ATOM 647 N N . THR A 1 105 ? 8.632 17.048 -2.592 1.00 28.81 252 THR A N 1
ATOM 648 C CA . THR A 1 105 ? 8.758 16.830 -4.027 1.00 26.99 252 THR A CA 1
ATOM 649 C C . THR A 1 105 ? 8.310 15.429 -4.424 1.00 26.36 252 THR A C 1
ATOM 650 O O . THR A 1 105 ? 7.533 15.260 -5.364 1.00 27.95 252 THR A O 1
ATOM 654 N N . LEU A 1 106 ? 8.801 14.424 -3.706 1.00 25.78 253 LEU A N 1
ATOM 655 C CA . LEU A 1 106 ? 8.401 13.048 -3.968 1.00 26.63 253 LEU A CA 1
ATOM 656 C C . LEU A 1 106 ? 6.886 12.872 -3.816 1.00 25.66 253 LEU A C 1
ATOM 657 O O . LEU A 1 106 ? 6.239 12.254 -4.660 1.00 26.51 253 LEU A O 1
ATOM 662 N N . LEU A 1 107 ? 6.325 13.420 -2.743 1.00 23.43 254 LEU A N 1
ATOM 663 C CA . LEU A 1 107 ? 4.887 13.317 -2.501 1.00 28.49 254 LEU A CA 1
ATOM 664 C C . LEU A 1 107 ? 4.061 13.902 -3.651 1.00 24.60 254 LEU A C 1
ATOM 665 O O . LEU A 1 107 ? 3.113 13.278 -4.112 1.00 25.22 254 LEU A O 1
ATOM 670 N N . LYS A 1 108 ? 4.440 15.085 -4.125 1.00 26.75 255 LYS A N 1
ATOM 671 C CA . LYS A 1 108 ? 3.721 15.744 -5.215 1.00 25.66 255 LYS A CA 1
ATOM 672 C C . LYS A 1 108 ? 3.800 14.993 -6.545 1.00 27.74 255 LYS A C 1
ATOM 673 O O . LYS A 1 108 ? 2.829 14.954 -7.304 1.00 27.00 255 LYS A O 1
ATOM 679 N N . ALA A 1 109 ? 4.961 14.413 -6.833 1.00 27.41 256 ALA A N 1
ATOM 680 C CA . ALA A 1 109 ? 5.187 13.772 -8.123 1.00 26.84 256 ALA A CA 1
ATOM 681 C C . ALA A 1 109 ? 4.598 12.369 -8.167 1.00 27.00 256 ALA A C 1
ATOM 682 O O . ALA A 1 109 ? 4.420 11.795 -9.245 1.00 26.42 256 ALA A O 1
ATOM 684 N N . ALA A 1 110 ? 4.292 11.826 -6.992 1.00 25.18 257 ALA A N 1
ATOM 685 C CA . ALA A 1 110 ? 3.721 10.486 -6.889 1.00 26.60 257 ALA A CA 1
ATOM 686 C C . ALA A 1 110 ? 2.242 10.500 -6.480 1.00 26.06 257 ALA A C 1
ATOM 687 O O . ALA A 1 110 ? 1.615 9.449 -6.367 1.00 25.84 257 ALA A O 1
ATOM 689 N N . CYS A 1 111 ? 1.690 11.688 -6.257 1.00 23.52 258 CYS A N 1
ATOM 690 C CA . CYS A 1 111 ? 0.316 11.801 -5.776 1.00 29.45 258 CYS A CA 1
ATOM 691 C C . CYS A 1 111 ? -0.673 11.089 -6.698 1.00 25.71 258 CYS A C 1
ATOM 692 O O . CYS A 1 111 ? -1.367 10.161 -6.280 1.00 24.79 258 CYS A O 1
ATOM 695 N N . LEU A 1 112 ? -0.730 11.523 -7.953 1.00 25.93 259 LEU A N 1
ATOM 696 C CA . LEU A 1 112 ? -1.613 10.902 -8.934 1.00 24.43 259 LEU A CA 1
ATOM 697 C C . LEU A 1 112 ? -1.341 9.408 -9.095 1.00 26.38 259 LEU A C 1
ATOM 698 O O . LEU A 1 112 ? -2.277 8.608 -9.147 1.00 25.16 259 LEU A O 1
ATOM 703 N N . ASP A 1 113 ? -0.066 9.034 -9.178 1.00 24.21 260 ASP A N 1
ATOM 704 C CA . ASP A 1 113 ? 0.301 7.631 -9.340 1.00 25.21 260 ASP A CA 1
ATOM 705 C C . ASP A 1 113 ? -0.429 6.761 -8.327 1.00 27.08 260 ASP A C 1
ATOM 706 O O . ASP A 1 113 ? -1.007 5.730 -8.676 1.00 25.64 260 ASP A O 1
ATOM 711 N N . ILE A 1 114 ? -0.395 7.188 -7.068 1.00 27.55 261 ILE A N 1
ATOM 712 C CA . ILE A 1 114 ? -0.966 6.415 -5.975 1.00 24.68 261 ILE A CA 1
ATOM 713 C C . ILE A 1 114 ? -2.485 6.558 -5.916 1.00 25.24 261 ILE A C 1
ATOM 714 O O . ILE A 1 114 ? -3.187 5.595 -5.621 1.00 28.12 261 ILE A O 1
ATOM 719 N N . LEU A 1 115 ? -2.995 7.749 -6.216 1.00 24.80 262 LEU A N 1
ATOM 720 C CA . LEU A 1 115 ? -4.443 7.942 -6.307 1.00 26.04 262 LEU A CA 1
ATOM 721 C C . LEU A 1 115 ? -5.036 7.016 -7.360 1.00 25.07 262 LEU A C 1
ATOM 722 O O . LEU A 1 115 ? -6.053 6.369 -7.124 1.00 26.53 262 LEU A O 1
ATOM 727 N N . ILE A 1 116 ? -4.383 6.948 -8.518 1.00 24.53 263 ILE A N 1
ATOM 728 C CA . ILE A 1 116 ? -4.787 6.033 -9.578 1.00 24.76 263 ILE A CA 1
ATOM 729 C C . ILE A 1 116 ? -4.735 4.589 -9.084 1.00 27.07 263 ILE A C 1
ATOM 730 O O . ILE A 1 116 ? -5.747 3.893 -9.069 1.00 28.94 263 ILE A O 1
ATOM 735 N N . LEU A 1 117 ? -3.551 4.147 -8.673 1.00 26.02 264 LEU A N 1
ATOM 736 C CA . LEU A 1 117 ? -3.362 2.774 -8.210 1.00 28.45 264 LEU A CA 1
ATOM 737 C C . LEU A 1 117 ? -4.384 2.386 -7.147 1.00 27.91 264 LEU A C 1
ATOM 738 O O . LEU A 1 117 ? -5.022 1.338 -7.241 1.00 28.52 264 LEU A O 1
ATOM 743 N N . ARG A 1 118 ? -4.536 3.237 -6.139 1.00 26.39 265 ARG A N 1
ATOM 744 C CA . ARG A 1 118 ? -5.443 2.955 -5.031 1.00 29.10 265 ARG A CA 1
ATOM 745 C C . ARG A 1 118 ? -6.894 2.757 -5.474 1.00 30.29 265 ARG A C 1
ATOM 746 O O . ARG A 1 118 ? -7.546 1.796 -5.069 1.00 32.02 265 ARG A O 1
ATOM 754 N N . ILE A 1 119 ? -7.398 3.661 -6.307 1.00 29.21 266 ILE A N 1
ATOM 755 C CA . ILE A 1 119 ? -8.786 3.573 -6.744 1.00 27.07 266 ILE A CA 1
ATOM 756 C C . ILE A 1 119 ? -8.997 2.398 -7.699 1.00 30.88 266 ILE A C 1
ATOM 757 O O . ILE A 1 119 ? -10.090 1.833 -7.766 1.00 34.60 266 ILE A O 1
ATOM 762 N N . CYS A 1 120 ? -7.948 2.028 -8.428 1.00 28.07 267 CYS A N 1
ATOM 763 C CA . CYS A 1 120 ? -8.039 0.934 -9.389 1.00 28.46 267 CYS A CA 1
ATOM 764 C C . CYS A 1 120 ? -7.972 -0.431 -8.714 1.00 32.43 267 CYS A C 1
ATOM 765 O O . CYS A 1 120 ? -8.274 -1.446 -9.335 1.00 36.33 267 CYS A O 1
ATOM 768 N N . THR A 1 121 ? -7.576 -0.456 -7.446 1.00 32.87 268 THR A N 1
ATOM 769 C CA . THR A 1 121 ? -7.582 -1.701 -6.685 1.00 33.91 268 THR A CA 1
ATOM 770 C C . THR A 1 121 ? -8.924 -1.869 -5.973 1.00 37.57 268 THR A C 1
ATOM 771 O O . THR A 1 121 ? -9.211 -2.918 -5.393 1.00 41.40 268 THR A O 1
ATOM 775 N N . ARG A 1 122 ? -9.743 -0.824 -6.033 1.00 35.82 269 ARG A N 1
ATOM 776 C CA . ARG A 1 122 ? -11.079 -0.842 -5.450 1.00 34.99 269 ARG A CA 1
ATOM 777 C C . ARG A 1 122 ? -12.129 -1.060 -6.534 1.00 35.34 269 ARG A C 1
ATOM 778 O O . ARG A 1 122 ? -13.255 -0.573 -6.429 1.00 36.85 269 ARG A O 1
ATOM 786 N N . TYR A 1 123 ? -11.755 -1.788 -7.580 1.00 36.71 270 TYR A N 1
ATOM 787 C CA . TYR A 1 123 ? -12.647 -1.997 -8.717 1.00 34.68 270 TYR A CA 1
ATOM 788 C C . TYR A 1 123 ? -13.449 -3.291 -8.607 1.00 37.33 270 TYR A C 1
ATOM 789 O O . TYR A 1 123 ? -12.910 -4.343 -8.264 1.00 35.80 270 TYR A O 1
ATOM 798 N N . THR A 1 124 ? -14.741 -3.202 -8.903 1.00 39.02 271 THR A N 1
ATOM 799 C CA . THR A 1 124 ? -15.611 -4.371 -8.896 1.00 39.35 271 THR A CA 1
ATOM 800 C C . THR A 1 124 ? -16.183 -4.602 -10.291 1.00 39.24 271 THR A C 1
ATOM 801 O O . THR A 1 124 ? -16.993 -3.814 -10.774 1.00 39.30 271 THR A O 1
ATOM 805 N N . PRO A 1 125 ? -15.756 -5.695 -10.938 1.00 39.08 272 PRO A N 1
ATOM 806 C CA . PRO A 1 125 ? -16.012 -5.981 -12.356 1.00 40.96 272 PRO A CA 1
ATOM 807 C C . PRO A 1 125 ? -17.481 -6.216 -12.730 1.00 42.89 272 PRO A C 1
ATOM 808 O O . PRO A 1 125 ? -17.874 -5.846 -13.836 1.00 44.31 272 PRO A O 1
ATOM 812 N N . GLU A 1 126 ? -18.275 -6.814 -11.846 0.71 44.24 273 GLU A N 1
ATOM 813 C CA . GLU A 1 126 ? -19.681 -7.072 -12.166 1.00 44.07 273 GLU A CA 1
ATOM 814 C C . GLU A 1 126 ? -20.483 -5.780 -12.237 1.00 43.22 273 GLU A C 1
ATOM 815 O O . GLU A 1 126 ? -21.238 -5.557 -13.183 1.00 42.28 273 GLU A O 1
ATOM 821 N N . GLN A 1 127 ? -20.319 -4.933 -11.228 1.00 42.36 274 GLN A N 1
ATOM 822 C CA . GLN A 1 127 ? -21.048 -3.674 -11.167 1.00 42.88 274 GLN A CA 1
ATOM 823 C C . GLN A 1 127 ? -20.362 -2.574 -11.970 1.00 41.41 274 GLN A C 1
ATOM 824 O O . GLN A 1 127 ? -20.948 -1.518 -12.210 1.00 42.40 274 GLN A O 1
ATOM 830 N N . ASP A 1 128 ? -19.124 -2.829 -12.385 1.00 39.88 275 ASP A N 1
ATOM 831 C CA . ASP A 1 128 ? -18.336 -1.830 -13.097 1.00 36.22 275 ASP A CA 1
ATOM 832 C C . ASP A 1 128 ? -18.213 -0.583 -12.224 1.00 35.41 275 ASP A C 1
ATOM 833 O O . ASP A 1 128 ? -18.534 0.528 -12.650 1.00 33.83 275 ASP A O 1
ATOM 838 N N . THR A 1 129 ? -17.752 -0.780 -10.992 1.00 32.81 276 THR A N 1
ATOM 839 C CA . THR A 1 129 ? -17.698 0.298 -10.011 1.00 34.91 276 THR A CA 1
ATOM 840 C C . THR A 1 129 ? -16.345 0.417 -9.307 1.00 36.21 276 THR A C 1
ATOM 841 O O . TH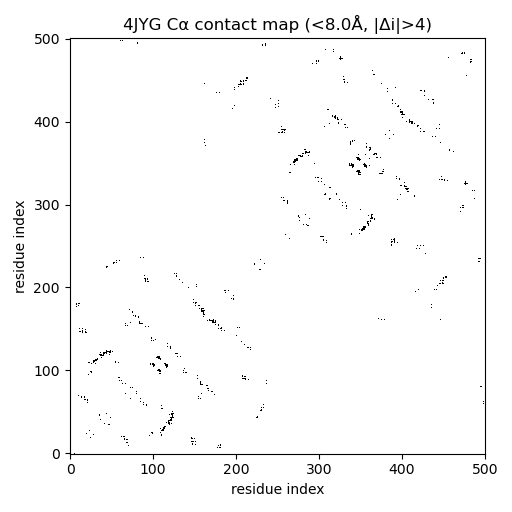R A 1 129 ? -15.548 -0.522 -9.289 1.00 34.69 276 THR A O 1
ATOM 845 N N . MET A 1 130 ? -16.105 1.584 -8.720 1.00 32.91 277 MET A N 1
ATOM 846 C CA . MET A 1 130 ? -14.943 1.803 -7.874 1.00 35.77 277 MET A CA 1
ATOM 847 C C . MET A 1 130 ? -15.406 2.330 -6.521 1.00 35.75 277 MET A C 1
ATOM 848 O O . MET A 1 130 ? -16.288 3.187 -6.452 1.00 35.12 277 MET A O 1
ATOM 853 N N . THR A 1 131 ? -14.818 1.811 -5.446 1.00 37.20 278 THR A N 1
ATOM 854 C CA . THR A 1 131 ? -15.279 2.145 -4.098 1.00 35.63 278 THR A CA 1
ATOM 855 C C . THR A 1 131 ? -14.276 2.978 -3.314 1.00 31.23 278 THR A C 1
ATOM 856 O O . THR A 1 131 ? -13.129 2.581 -3.134 1.00 35.51 278 THR A O 1
ATOM 860 N N . PHE A 1 132 ? -14.725 4.132 -2.838 1.00 30.09 279 PHE A N 1
ATOM 861 C CA . PHE A 1 132 ? -13.900 4.992 -2.007 1.00 31.54 279 PHE A CA 1
ATOM 862 C C . PHE A 1 132 ? -13.841 4.474 -0.569 1.00 33.72 279 PHE A C 1
ATOM 863 O O . PHE A 1 132 ? -14.514 3.503 -0.224 1.00 34.40 279 PHE A O 1
ATOM 871 N N . SER A 1 133 ? -13.039 5.124 0.265 1.00 32.25 280 SER A N 1
ATOM 872 C CA . SER A 1 133 ? -12.730 4.593 1.591 1.00 34.66 280 SER A CA 1
ATOM 873 C C . SER A 1 133 ? -13.841 4.786 2.619 1.00 33.85 280 SER A C 1
ATOM 874 O O . SER A 1 133 ? -13.830 4.150 3.673 1.00 36.27 280 SER A O 1
ATOM 877 N N . ASP A 1 134 ? -14.792 5.664 2.319 1.00 35.72 281 ASP A N 1
ATOM 878 C CA . ASP A 1 134 ? -15.959 5.843 3.178 1.00 32.12 281 ASP A CA 1
ATOM 879 C C . ASP A 1 134 ? -17.039 4.835 2.793 1.00 35.88 281 ASP A C 1
ATOM 880 O O . ASP A 1 134 ? -18.090 4.753 3.432 1.00 35.17 281 ASP A O 1
ATOM 885 N N . GLY A 1 135 ? -16.772 4.079 1.733 1.00 33.23 282 GLY A N 1
ATOM 886 C CA . GLY A 1 135 ? -17.681 3.052 1.268 1.00 33.06 282 GLY A CA 1
ATOM 887 C C . GLY A 1 135 ? -18.375 3.420 -0.029 1.00 35.09 282 GLY A C 1
ATOM 888 O O . GLY A 1 135 ? -18.946 2.558 -0.697 1.00 37.17 282 GLY A O 1
ATOM 889 N N . LEU A 1 136 ? -18.326 4.700 -0.386 1.00 35.79 283 LEU A N 1
ATOM 890 C CA . LEU A 1 136 ? -19.021 5.192 -1.574 1.00 36.62 283 LEU A CA 1
ATOM 891 C C . LEU A 1 136 ? -18.650 4.383 -2.804 1.00 35.90 283 LEU A C 1
ATOM 892 O O . LEU A 1 136 ? -17.473 4.186 -3.098 1.00 35.88 283 LEU A O 1
ATOM 897 N N . THR A 1 137 ? -19.662 3.923 -3.528 1.00 34.96 284 THR A N 1
ATOM 898 C CA . THR A 1 137 ? -19.436 3.128 -4.727 1.00 35.71 284 THR A CA 1
ATOM 899 C C . THR A 1 137 ? -20.106 3.755 -5.946 1.00 36.99 284 THR A C 1
ATOM 900 O O . THR A 1 137 ? -21.330 3.872 -6.002 1.00 34.13 284 THR A O 1
ATOM 904 N N . LEU A 1 138 ? -19.293 4.158 -6.917 1.00 34.88 285 LEU A N 1
ATOM 905 C CA . LEU A 1 138 ? -19.794 4.817 -8.117 1.00 33.41 285 LEU A CA 1
ATOM 906 C C . LEU A 1 138 ? -19.574 3.945 -9.345 1.00 34.63 285 LEU A C 1
ATOM 907 O O . LEU A 1 138 ? -18.555 3.261 -9.453 1.00 37.39 285 LEU A O 1
ATOM 912 N N . ASN A 1 139 ? -20.526 3.971 -10.272 1.00 34.08 286 ASN A N 1
ATOM 913 C CA . ASN A 1 139 ? -20.347 3.285 -11.544 1.00 34.25 286 ASN A CA 1
ATOM 914 C C . ASN A 1 139 ? -19.462 4.101 -12.483 1.00 30.70 286 ASN A C 1
ATOM 915 O O . ASN A 1 139 ? -19.054 5.214 -12.150 1.00 31.60 286 ASN A O 1
ATOM 920 N N . ARG A 1 140 ? -19.168 3.546 -13.652 1.00 30.87 287 ARG A N 1
ATOM 921 C CA . ARG A 1 140 ? -18.262 4.187 -14.597 1.00 29.99 287 ARG A CA 1
ATOM 922 C C . ARG A 1 140 ? -18.718 5.586 -15.007 1.00 34.43 287 ARG A C 1
ATOM 923 O O . ARG A 1 140 ? -17.900 6.499 -15.142 1.00 34.18 287 ARG A O 1
ATOM 931 N N . THR A 1 141 ? -20.022 5.747 -15.209 1.00 32.70 288 THR A N 1
ATOM 932 C CA . THR A 1 141 ? -20.582 7.024 -15.637 1.00 30.29 288 THR A CA 1
ATOM 933 C C . THR A 1 141 ? -20.418 8.099 -14.569 1.00 30.67 288 THR A C 1
ATOM 934 O O . THR A 1 141 ? -20.099 9.249 -14.875 1.00 32.16 288 THR A O 1
ATOM 938 N N . GLN A 1 142 ? -20.637 7.719 -13.316 1.00 30.41 289 GLN A N 1
ATOM 939 C CA . GLN A 1 142 ? -20.488 8.648 -12.202 1.00 31.46 289 GLN A CA 1
ATOM 940 C C . GLN A 1 142 ? -19.020 9.001 -11.953 1.00 30.95 289 GLN A C 1
ATOM 941 O O . GLN A 1 142 ? -18.702 10.131 -11.583 1.00 30.34 289 GLN A O 1
ATOM 947 N N . MET A 1 143 ? -18.125 8.038 -12.158 1.00 28.29 290 MET A N 1
ATOM 948 C CA . MET A 1 143 ? -16.698 8.332 -12.086 1.00 32.14 290 MET A CA 1
ATOM 949 C C . MET A 1 143 ? -16.354 9.394 -13.130 1.00 31.05 290 MET A C 1
ATOM 950 O O . MET A 1 143 ? -15.659 10.365 -12.836 1.00 32.62 290 MET A O 1
ATOM 955 N N . HIS A 1 144 ? -16.860 9.209 -14.345 1.00 30.31 291 HIS A N 1
ATOM 956 C CA . HIS A 1 144 ? -16.684 10.195 -15.402 1.00 30.28 291 HIS A CA 1
ATOM 957 C C . HIS A 1 144 ? -17.224 11.557 -14.976 1.00 31.61 291 HIS A C 1
ATOM 958 O O . HIS A 1 144 ? -16.511 12.559 -15.030 1.00 31.96 291 HIS A O 1
ATOM 965 N N . ASN A 1 145 ? -18.485 11.583 -14.551 1.00 31.22 292 ASN A N 1
ATOM 966 C CA . ASN A 1 145 ? -19.155 12.828 -14.189 1.00 30.20 292 ASN A CA 1
ATOM 967 C C . ASN A 1 145 ? -18.541 13.511 -12.977 1.00 31.14 292 ASN A C 1
ATOM 968 O O . ASN A 1 145 ? -18.655 14.726 -12.816 1.00 31.37 292 ASN A O 1
ATOM 973 N N . ALA A 1 146 ? -17.893 12.724 -12.125 1.00 34.13 293 ALA A N 1
ATOM 974 C CA . ALA A 1 146 ? -17.217 13.257 -10.946 1.00 32.12 293 ALA A CA 1
ATOM 975 C C . ALA A 1 146 ? -15.950 14.027 -11.313 1.00 31.73 293 ALA A C 1
ATOM 976 O O . ALA A 1 146 ? -15.524 14.924 -10.581 1.00 30.12 293 ALA A O 1
ATOM 978 N N . GLY A 1 147 ? -15.346 13.683 -12.446 1.00 27.46 294 GLY A N 1
ATOM 979 C CA . GLY A 1 147 ? -14.125 14.354 -12.854 1.00 33.46 294 GLY A CA 1
ATOM 980 C C . GLY A 1 147 ? -13.212 13.610 -13.815 1.00 30.33 294 GLY A C 1
ATOM 981 O O . GLY A 1 147 ? -12.457 14.242 -14.552 1.00 29.10 294 GLY A O 1
ATOM 982 N N . PHE A 1 148 ? -13.267 12.280 -13.814 1.00 29.05 295 PHE A N 1
ATOM 983 C CA . PHE A 1 148 ? -12.424 11.495 -14.716 1.00 27.95 295 PHE A CA 1
ATOM 984 C C . PHE A 1 148 ? -12.552 11.958 -16.168 1.00 31.04 295 PHE A C 1
ATOM 985 O O . PHE A 1 148 ? -11.562 12.021 -16.895 1.00 30.58 295 PHE A O 1
ATOM 993 N N . GLY A 1 149 ? -13.774 12.278 -16.584 1.00 31.80 296 GLY A N 1
ATOM 994 C CA . GLY A 1 149 ? -14.018 12.777 -17.924 1.00 30.25 296 GLY A CA 1
ATOM 995 C C . GLY A 1 149 ? -13.483 11.856 -19.002 1.00 30.38 296 GLY A C 1
ATOM 996 O O . GLY A 1 149 ? -13.741 10.655 -18.980 1.00 30.26 296 GLY A O 1
ATOM 997 N N . PRO A 1 150 ? -12.729 12.422 -19.954 1.00 31.21 297 PRO A N 1
ATOM 998 C CA . PRO A 1 150 ? -12.152 11.701 -21.096 1.00 32.00 297 PRO A CA 1
ATOM 999 C C . PRO A 1 150 ? -11.166 10.592 -20.723 1.00 32.58 297 PRO A C 1
ATOM 1000 O O . PRO A 1 150 ? -10.822 9.794 -21.594 1.00 32.73 297 PRO A O 1
ATOM 1004 N N . LEU A 1 151 ? -10.717 10.538 -19.472 1.00 31.78 298 LEU A N 1
ATOM 1005 C CA . LEU A 1 151 ? -9.766 9.503 -19.061 1.00 32.19 298 LEU A CA 1
ATOM 1006 C C . LEU A 1 151 ? -10.466 8.264 -18.511 1.00 30.07 298 LEU A C 1
ATOM 1007 O O . LEU A 1 151 ? -9.834 7.231 -18.283 1.00 31.08 298 LEU A O 1
ATOM 1012 N N . THR A 1 152 ? -11.773 8.373 -18.307 1.00 31.79 299 THR A N 1
ATOM 1013 C CA . THR A 1 152 ? -12.551 7.325 -17.653 1.00 28.59 299 THR A CA 1
ATOM 1014 C C . THR A 1 152 ? -12.270 5.920 -18.182 1.00 29.06 299 THR A C 1
ATOM 1015 O O . THR A 1 152 ? -11.911 5.028 -17.416 1.00 31.90 299 THR A O 1
ATOM 1019 N N . ASP A 1 153 ? -12.436 5.725 -19.486 1.00 26.64 300 ASP A N 1
ATOM 1020 C CA . ASP A 1 153 ? -12.257 4.403 -20.081 1.00 27.69 300 ASP A CA 1
ATOM 1021 C C . ASP A 1 153 ? -10.830 3.885 -19.932 1.00 31.27 300 ASP A C 1
ATOM 1022 O O . ASP A 1 153 ? -10.614 2.703 -19.658 1.00 30.95 300 ASP A O 1
ATOM 1027 N N . LEU A 1 154 ? -9.860 4.774 -20.115 1.00 30.94 301 LEU A N 1
ATOM 1028 C CA . LEU A 1 154 ? -8.457 4.417 -19.947 1.00 32.43 301 LEU A CA 1
ATOM 1029 C C . LEU A 1 154 ? -8.215 3.854 -18.549 1.00 31.67 301 LEU A C 1
ATOM 1030 O O . LEU A 1 154 ? -7.628 2.781 -18.390 1.00 32.24 301 LEU A O 1
ATOM 1035 N N . VAL A 1 155 ? -8.678 4.581 -17.539 1.00 29.76 302 VAL A N 1
ATOM 1036 C CA . VAL A 1 155 ? -8.493 4.173 -16.151 1.00 29.93 302 VAL A CA 1
ATOM 1037 C C . VAL A 1 155 ? -9.174 2.840 -15.844 1.00 32.57 302 VAL A C 1
ATOM 1038 O O . VAL A 1 155 ? -8.588 1.978 -15.187 1.00 29.24 302 VAL A O 1
ATOM 1042 N N . PHE A 1 156 ? -10.408 2.672 -16.317 1.00 30.81 303 PHE A N 1
ATOM 1043 C CA . PHE A 1 156 ? -11.132 1.422 -16.100 1.00 31.12 303 PHE A CA 1
ATOM 1044 C C . PHE A 1 156 ? -10.450 0.242 -16.795 1.00 31.29 303 PHE A C 1
ATOM 1045 O O . PHE A 1 156 ? -10.333 -0.843 -16.222 1.00 31.01 303 PHE A O 1
ATOM 1053 N N . THR A 1 157 ? -9.996 0.459 -18.025 1.00 31.69 304 THR A N 1
ATOM 1054 C CA . THR A 1 157 ? -9.244 -0.563 -18.746 1.00 32.79 304 THR A CA 1
ATOM 1055 C C . THR A 1 157 ? -8.041 -1.048 -17.933 1.00 34.09 304 THR A C 1
ATOM 1056 O O . THR A 1 157 ? -7.741 -2.242 -17.898 1.00 34.88 304 THR A O 1
ATOM 1060 N N . PHE A 1 158 ? -7.358 -0.115 -17.278 1.00 32.35 305 PHE A N 1
ATOM 1061 C CA . PHE A 1 158 ? -6.204 -0.457 -16.451 1.00 33.90 305 PHE A CA 1
ATOM 1062 C C . PHE A 1 158 ? -6.618 -1.211 -15.190 1.00 35.26 305 PHE A C 1
ATOM 1063 O O . PHE A 1 158 ? -5.873 -2.055 -14.688 1.00 35.05 305 PHE A O 1
ATOM 1071 N N . ALA A 1 159 ? -7.805 -0.902 -14.679 1.00 34.29 306 ALA A N 1
ATOM 1072 C CA . ALA A 1 159 ? -8.324 -1.589 -13.502 1.00 34.09 306 ALA A CA 1
ATOM 1073 C C . ALA A 1 159 ? -8.618 -3.054 -13.814 1.00 35.98 306 ALA A C 1
ATOM 1074 O O . ALA A 1 159 ? -8.482 -3.921 -12.952 1.00 36.67 306 ALA A O 1
ATOM 1076 N N . ASN A 1 160 ? -9.014 -3.324 -15.054 1.00 35.57 307 ASN A N 1
ATOM 1077 C CA . ASN A 1 160 ? -9.303 -4.687 -15.487 1.00 36.23 307 ASN A CA 1
ATOM 1078 C C . ASN A 1 160 ? -8.052 -5.526 -15.702 1.00 40.22 307 ASN A C 1
ATOM 1079 O O . ASN A 1 160 ? -8.015 -6.699 -15.338 1.00 44.89 307 ASN A O 1
ATOM 1084 N N . GLN A 1 161 ? -7.031 -4.928 -16.304 1.00 39.25 308 GLN A N 1
ATOM 1085 C CA . GLN A 1 161 ? -5.774 -5.630 -16.529 1.00 40.91 308 GLN A CA 1
ATOM 1086 C C . GLN A 1 161 ? -5.088 -5.934 -15.205 1.00 39.40 308 GLN A C 1
ATOM 1087 O O . GLN A 1 161 ? -4.223 -6.805 -15.127 1.00 38.45 308 GLN A O 1
ATOM 1093 N N . LEU A 1 162 ? -5.491 -5.214 -14.164 1.00 37.47 309 LEU A N 1
ATOM 1094 C CA . LEU A 1 162 ? -4.864 -5.338 -12.854 1.00 39.34 309 LEU A CA 1
ATOM 1095 C C . LEU A 1 162 ? -5.472 -6.471 -12.026 1.00 40.88 309 LEU A C 1
ATOM 1096 O O . LEU A 1 162 ? -4.761 -7.179 -11.313 1.00 42.65 309 LEU A O 1
ATOM 1101 N N . LEU A 1 163 ? -6.788 -6.635 -12.131 1.00 41.39 310 LEU A N 1
ATOM 1102 C CA . LEU A 1 163 ? -7.523 -7.620 -11.333 1.00 43.76 310 LEU A CA 1
ATOM 1103 C C . LEU A 1 163 ? -6.958 -9.041 -11.395 1.00 45.31 310 LEU A C 1
ATOM 1104 O O . LEU A 1 163 ? -6.794 -9.686 -10.359 1.00 48.74 310 LEU A O 1
ATOM 1109 N N . PRO A 1 164 ? -6.669 -9.543 -12.606 1.00 42.98 311 PRO A N 1
ATOM 1110 C CA . PRO A 1 164 ? -6.159 -10.917 -12.677 1.00 43.97 311 PRO A CA 1
ATOM 1111 C C . PRO A 1 164 ? -4.852 -11.098 -11.907 1.00 48.92 311 PRO A C 1
ATOM 1112 O O . PRO A 1 164 ? -4.578 -12.203 -11.438 1.00 53.54 311 PRO A O 1
ATOM 1116 N N . LEU A 1 165 ? -4.065 -10.033 -11.770 1.00 47.15 312 LEU A N 1
ATOM 1117 C CA . LEU A 1 165 ? -2.805 -10.109 -11.032 1.00 46.19 312 LEU A CA 1
ATOM 1118 C C . LEU A 1 165 ? -3.022 -10.537 -9.585 1.00 47.83 312 LEU A C 1
ATOM 1119 O O . LEU A 1 165 ? -2.094 -11.004 -8.925 1.00 50.50 312 LEU A O 1
ATOM 1124 N N . GLU A 1 166 ? -4.248 -10.371 -9.096 1.00 45.95 313 GLU A N 1
ATOM 1125 C CA A GLU A 1 166 ? -4.599 -10.756 -7.734 0.47 49.63 313 GLU A CA 1
ATOM 1126 C CA B GLU A 1 166 ? -4.584 -10.779 -7.736 0.53 49.65 313 GLU A CA 1
ATOM 1127 C C . GLU A 1 166 ? -3.619 -10.175 -6.720 1.00 48.05 313 GLU A C 1
ATOM 1128 O O . GLU A 1 166 ? -3.226 -10.837 -5.761 1.00 48.72 313 GLU A O 1
ATOM 1139 N N . MET A 1 167 ? -3.235 -8.923 -6.940 1.00 46.04 314 MET A N 1
ATOM 1140 C CA . MET A 1 167 ? -2.291 -8.250 -6.060 1.00 45.03 314 MET A CA 1
ATOM 1141 C C . MET A 1 167 ? -2.845 -8.101 -4.651 1.00 43.96 314 MET A C 1
ATOM 1142 O O . MET A 1 167 ? -4.027 -7.818 -4.471 1.00 49.71 314 MET A O 1
ATOM 1147 N N . ASP A 1 168 ? -1.988 -8.301 -3.653 1.00 42.12 315 ASP A N 1
ATOM 1148 C CA . ASP A 1 168 ? -2.390 -8.114 -2.264 1.00 39.27 315 ASP A CA 1
ATOM 1149 C C . ASP A 1 168 ? -1.823 -6.816 -1.703 1.00 37.92 315 ASP A C 1
ATOM 1150 O O . ASP A 1 168 ? -1.261 -6.009 -2.441 1.00 40.19 315 ASP A O 1
ATOM 1155 N N . ASP A 1 169 ? -1.970 -6.622 -0.398 1.00 35.70 316 ASP A N 1
ATOM 1156 C CA . ASP A 1 169 ? -1.527 -5.389 0.246 1.00 36.29 316 ASP A CA 1
ATOM 1157 C C . ASP A 1 169 ? -0.010 -5.222 0.207 1.00 37.76 316 ASP A C 1
ATOM 1158 O O . ASP A 1 169 ? 0.501 -4.104 0.135 1.00 34.57 316 ASP A O 1
ATOM 1163 N N . THR A 1 170 ? 0.705 -6.339 0.261 1.00 36.68 317 THR A N 1
ATOM 1164 C CA . THR A 1 170 ? 2.158 -6.309 0.238 1.00 37.32 317 THR A CA 1
ATOM 1165 C C . THR A 1 170 ? 2.659 -5.835 -1.120 1.00 33.51 317 THR A C 1
ATOM 1166 O O . THR A 1 170 ? 3.537 -4.979 -1.207 1.00 32.17 317 THR A O 1
ATOM 1170 N N . GLU A 1 171 ? 2.090 -6.393 -2.181 1.00 34.15 318 GLU A N 1
ATOM 1171 C CA . GLU A 1 171 ? 2.487 -6.032 -3.535 1.00 33.40 318 GLU A CA 1
ATOM 1172 C C . GLU A 1 171 ? 2.053 -4.612 -3.882 1.00 32.01 318 GLU A C 1
ATOM 1173 O O . GLU A 1 171 ? 2.849 -3.817 -4.381 1.00 34.17 318 GLU A O 1
ATOM 1179 N N . THR A 1 172 ? 0.797 -4.292 -3.594 1.00 33.58 319 THR A N 1
ATOM 1180 C CA . THR A 1 172 ? 0.266 -2.960 -3.850 1.00 30.95 319 THR A CA 1
ATOM 1181 C C . THR A 1 172 ? 1.005 -1.892 -3.049 1.00 30.98 319 THR A C 1
ATOM 1182 O O . THR A 1 172 ? 1.279 -0.801 -3.553 1.00 28.81 319 THR A O 1
ATOM 1186 N N . GLY A 1 173 ? 1.317 -2.209 -1.796 1.00 31.10 320 GLY A N 1
ATOM 1187 C CA . GLY A 1 173 ? 2.055 -1.301 -0.938 1.00 29.82 320 GLY A CA 1
ATOM 1188 C C . GLY A 1 173 ? 3.477 -1.095 -1.427 1.00 29.57 320 GLY A C 1
ATOM 1189 O O . GLY A 1 173 ? 3.967 0.032 -1.483 1.00 28.40 320 GLY A O 1
ATOM 1190 N N . LEU A 1 174 ? 4.149 -2.183 -1.784 1.00 27.70 321 LEU A N 1
ATOM 1191 C CA . LEU A 1 174 ? 5.503 -2.076 -2.322 1.00 32.86 321 LEU A CA 1
ATOM 1192 C C . LEU A 1 174 ? 5.496 -1.310 -3.642 1.00 30.22 321 LEU A C 1
ATOM 1193 O O . LEU A 1 174 ? 6.398 -0.525 -3.915 1.00 29.93 321 LEU A O 1
ATOM 1198 N N . LEU A 1 175 ? 4.464 -1.526 -4.450 1.00 30.67 322 LEU A N 1
ATOM 1199 C CA . LEU A 1 175 ? 4.355 -0.842 -5.730 1.00 28.30 322 LEU A CA 1
ATOM 1200 C C . LEU A 1 175 ? 4.194 0.657 -5.493 1.00 28.88 322 LEU A C 1
ATOM 1201 O O . LEU A 1 175 ? 4.741 1.478 -6.227 1.00 29.49 322 LEU A O 1
ATOM 1206 N N . SER A 1 176 ? 3.449 1.009 -4.451 1.00 29.05 323 SER A N 1
ATOM 1207 C CA . SER A 1 176 ? 3.230 2.410 -4.109 1.00 28.11 323 SER A CA 1
ATOM 1208 C C . SER A 1 176 ? 4.503 3.037 -3.547 1.00 25.32 323 SER A C 1
ATOM 1209 O O . SER A 1 176 ? 4.829 4.184 -3.850 1.00 27.18 323 SER A O 1
ATOM 1212 N N . ALA A 1 177 ? 5.218 2.278 -2.724 1.00 26.47 324 ALA A N 1
ATOM 1213 C CA . ALA A 1 177 ? 6.479 2.746 -2.165 1.00 30.54 324 ALA A CA 1
ATOM 1214 C C . ALA A 1 177 ? 7.466 3.061 -3.283 1.00 26.24 324 ALA A C 1
ATOM 1215 O O . ALA A 1 177 ? 8.161 4.075 -3.236 1.00 25.78 324 ALA A O 1
ATOM 1217 N N . ILE A 1 178 ? 7.508 2.190 -4.289 1.00 25.25 325 ILE A N 1
ATOM 1218 C CA . ILE A 1 178 ? 8.412 2.349 -5.424 1.00 25.48 325 ILE A CA 1
ATOM 1219 C C . ILE A 1 178 ? 8.081 3.587 -6.253 1.00 27.37 325 ILE A C 1
ATOM 1220 O O . ILE A 1 178 ? 8.984 4.313 -6.677 1.00 30.25 325 ILE A O 1
ATOM 1225 N N . CYS A 1 179 ? 6.792 3.824 -6.483 1.00 27.35 326 CYS A N 1
ATOM 1226 C CA . CYS A 1 179 ? 6.350 5.027 -7.180 1.00 28.09 326 CYS A CA 1
ATOM 1227 C C . CYS A 1 179 ? 6.762 6.260 -6.395 1.00 27.59 326 CYS A C 1
ATOM 1228 O O . CYS A 1 179 ? 7.126 7.289 -6.963 1.00 26.11 326 CYS A O 1
ATOM 1231 N N . LEU A 1 180 ? 6.691 6.141 -5.075 1.00 29.92 327 LEU A N 1
ATOM 1232 C CA . LEU A 1 180 ? 6.930 7.264 -4.178 1.00 29.31 327 LEU A CA 1
ATOM 1233 C C . LEU A 1 180 ? 8.417 7.582 -4.035 1.00 29.48 327 LEU A C 1
ATOM 1234 O O . LEU A 1 180 ? 8.841 8.722 -4.219 1.00 29.29 327 LEU A O 1
ATOM 1239 N N . ILE A 1 181 ? 9.205 6.566 -3.700 1.00 29.20 328 ILE A N 1
ATOM 1240 C CA . ILE A 1 181 ? 10.646 6.728 -3.551 1.00 29.64 328 ILE A CA 1
ATOM 1241 C C . ILE A 1 181 ? 11.334 6.524 -4.900 1.00 30.09 328 ILE A C 1
ATOM 1242 O O . ILE A 1 181 ? 11.841 5.445 -5.209 1.00 30.22 328 ILE A O 1
ATOM 1247 N N . CYS A 1 182 ? 11.330 7.588 -5.697 1.00 31.30 329 CYS A N 1
ATOM 1248 C CA . CYS A 1 182 ? 11.812 7.556 -7.070 1.00 31.80 329 CYS A CA 1
ATOM 1249 C C . CYS A 1 182 ? 12.915 8.594 -7.270 1.00 32.25 329 CYS A C 1
ATOM 1250 O O . CYS A 1 182 ? 12.665 9.797 -7.217 1.00 28.72 329 CYS A O 1
ATOM 1253 N N . GLY A 1 183 ? 14.136 8.122 -7.500 1.00 29.24 330 GLY A N 1
ATOM 1254 C CA . GLY A 1 183 ? 15.280 9.004 -7.637 1.00 33.19 330 GLY A CA 1
ATOM 1255 C C . GLY A 1 183 ? 15.325 9.782 -8.940 1.00 34.37 330 GLY A C 1
ATOM 1256 O O . GLY A 1 183 ? 16.192 10.636 -9.131 1.00 36.91 330 GLY A O 1
ATOM 1257 N N . ASP A 1 184 ? 14.391 9.497 -9.839 1.00 32.73 331 ASP A N 1
ATOM 1258 C CA . ASP A 1 184 ? 14.401 10.132 -11.152 1.00 35.24 331 ASP A CA 1
ATOM 1259 C C . ASP A 1 184 ? 13.444 11.317 -11.262 1.00 36.44 331 ASP A C 1
ATOM 1260 O O . ASP A 1 184 ? 13.258 11.871 -12.345 1.00 37.80 331 ASP A O 1
ATOM 1265 N N . ARG A 1 185 ? 12.849 11.706 -10.139 1.00 35.44 332 ARG A N 1
ATOM 1266 C CA . ARG A 1 185 ? 11.942 12.849 -10.111 1.00 35.78 332 ARG A CA 1
ATOM 1267 C C . ARG A 1 185 ? 12.697 14.153 -10.328 1.00 33.45 332 ARG A C 1
ATOM 1268 O O . ARG A 1 185 ? 13.864 14.280 -9.960 1.00 37.27 332 ARG A O 1
ATOM 1276 N N . GLN A 1 186 ? 12.011 15.119 -10.922 1.00 35.90 333 GLN A N 1
ATOM 1277 C CA . GLN A 1 186 ? 12.573 16.430 -11.204 1.00 36.74 333 GLN A CA 1
ATOM 1278 C C . GLN A 1 186 ? 12.866 17.190 -9.913 1.00 39.63 333 GLN A C 1
ATOM 1279 O O . GLN A 1 186 ? 12.072 17.158 -8.971 1.00 37.91 333 GLN A O 1
ATOM 1285 N N . ASP A 1 187 ? 14.010 17.866 -9.874 1.00 34.50 334 ASP A N 1
ATOM 1286 C CA . ASP A 1 187 ? 14.326 18.813 -8.804 1.00 36.24 334 ASP A CA 1
ATOM 1287 C C . ASP A 1 187 ? 14.568 18.191 -7.431 1.00 36.17 334 ASP A C 1
ATOM 1288 O O . ASP A 1 187 ? 14.326 18.830 -6.410 1.00 38.53 334 ASP A O 1
ATOM 1293 N N . LEU A 1 188 ? 15.042 16.952 -7.398 1.00 34.43 335 LEU A N 1
ATOM 1294 C CA . LEU A 1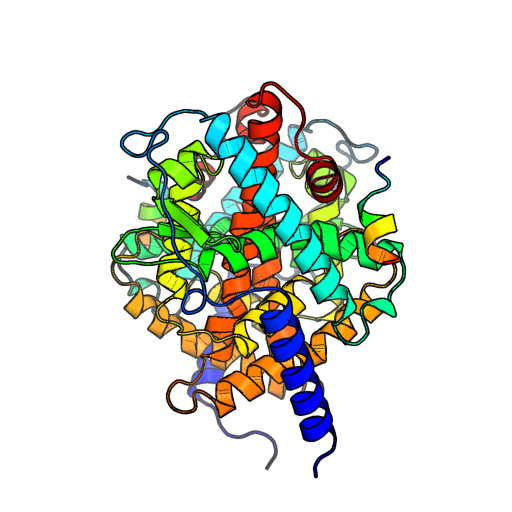 188 ? 15.439 16.349 -6.132 1.00 33.58 335 LEU A CA 1
ATOM 1295 C C . LEU A 1 188 ? 16.779 16.922 -5.668 1.00 34.18 335 LEU A C 1
ATOM 1296 O O . LEU A 1 188 ? 17.657 17.209 -6.487 1.00 32.85 335 LEU A O 1
ATOM 1301 N N . GLU A 1 189 ? 16.922 17.105 -4.356 1.00 33.99 336 GLU A N 1
ATOM 1302 C CA . GLU A 1 189 ? 18.169 17.598 -3.772 1.00 29.73 336 GLU A CA 1
ATOM 1303 C C . GLU A 1 189 ? 19.170 16.463 -3.596 1.00 30.57 336 GLU A C 1
ATOM 1304 O O . GLU A 1 189 ? 20.381 16.665 -3.698 1.00 33.24 336 GLU A O 1
ATOM 1310 N N . GLU A 1 190 ? 18.654 15.269 -3.325 1.00 28.17 337 GLU A N 1
ATOM 1311 C CA . GLU A 1 190 ? 19.498 14.106 -3.092 1.00 28.24 337 GLU A CA 1
ATOM 1312 C C . GLU A 1 190 ? 19.007 12.893 -3.871 1.00 27.41 337 GLU A C 1
ATOM 1313 O O . GLU A 1 190 ? 18.622 11.885 -3.277 1.00 27.90 337 GLU A O 1
ATOM 1319 N N . PRO A 1 191 ? 19.027 12.982 -5.209 1.00 26.32 338 PRO A N 1
ATOM 1320 C CA . PRO A 1 191 ? 18.558 11.876 -6.048 1.00 28.15 338 PRO A CA 1
ATOM 1321 C C . PRO A 1 191 ? 19.269 10.565 -5.729 1.00 32.14 338 PRO A C 1
ATOM 1322 O O . PRO A 1 191 ? 18.621 9.517 -5.691 1.00 31.90 338 PRO A O 1
ATOM 1326 N N . THR A 1 192 ? 20.578 10.625 -5.497 1.00 29.65 339 THR A N 1
ATOM 1327 C CA . THR A 1 192 ? 21.346 9.434 -5.158 1.00 27.45 339 THR A CA 1
ATOM 1328 C C . THR A 1 192 ? 20.799 8.762 -3.905 1.00 28.79 339 THR A C 1
ATOM 1329 O O . THR A 1 192 ? 20.581 7.549 -3.884 1.00 32.86 339 THR A O 1
ATOM 1333 N N . LYS A 1 193 ? 20.580 9.552 -2.860 1.00 27.12 340 LYS A N 1
ATOM 1334 C CA . LYS A 1 193 ? 20.050 9.017 -1.613 1.00 28.17 340 LYS A CA 1
ATOM 1335 C C . LYS A 1 193 ? 18.684 8.365 -1.835 1.00 29.92 340 LYS A C 1
ATOM 1336 O O . LYS A 1 193 ? 18.438 7.252 -1.372 1.00 30.37 340 LYS A O 1
ATOM 1342 N N . VAL A 1 194 ? 17.803 9.061 -2.549 1.00 28.26 341 VAL A N 1
ATOM 1343 C CA . VAL A 1 194 ? 16.472 8.534 -2.858 1.00 32.48 341 VAL A CA 1
ATOM 1344 C C . VAL A 1 194 ? 16.571 7.260 -3.689 1.00 33.21 341 VAL A C 1
ATOM 1345 O O . VAL A 1 194 ? 15.905 6.262 -3.409 1.00 30.98 341 VAL A O 1
ATOM 1349 N N . ASP A 1 195 ? 17.417 7.310 -4.712 1.00 34.29 342 ASP A N 1
ATOM 1350 C CA . ASP A 1 195 ? 17.609 6.195 -5.629 1.00 34.47 342 ASP A CA 1
ATOM 1351 C C . ASP A 1 195 ? 18.053 4.933 -4.894 1.00 36.32 342 ASP A C 1
ATOM 1352 O O . ASP A 1 195 ? 17.533 3.847 -5.141 1.00 36.90 342 ASP A O 1
ATOM 1357 N N . LYS A 1 196 ? 19.018 5.081 -3.992 1.00 36.14 343 LYS A N 1
ATOM 1358 C CA . LYS A 1 196 ? 19.526 3.948 -3.223 1.00 36.76 343 LYS A CA 1
ATOM 1359 C C . LYS A 1 196 ? 18.471 3.446 -2.247 1.00 35.63 343 LYS A C 1
ATOM 1360 O O . LYS A 1 196 ? 18.435 2.264 -1.899 1.00 34.26 343 LYS A O 1
ATOM 1362 N N . LEU A 1 197 ? 17.616 4.360 -1.805 1.00 36.78 344 LEU A N 1
ATOM 1363 C CA . LEU A 1 197 ? 16.541 4.034 -0.879 1.00 33.32 344 LEU A CA 1
ATOM 1364 C C . LEU A 1 197 ? 15.509 3.134 -1.552 1.00 32.42 344 LEU A C 1
ATOM 1365 O O . LEU A 1 197 ? 14.811 2.367 -0.889 1.00 30.42 344 LEU A O 1
ATOM 1370 N N . GLN A 1 198 ? 15.436 3.226 -2.877 1.00 31.61 345 GLN A N 1
ATOM 1371 C CA . GLN A 1 198 ? 14.462 2.477 -3.665 1.00 32.14 345 GLN A CA 1
ATOM 1372 C C . GLN A 1 198 ? 14.916 1.048 -3.944 1.00 31.87 345 GLN A C 1
ATOM 1373 O O . GLN A 1 198 ? 14.095 0.163 -4.191 1.00 33.26 345 GLN A O 1
ATOM 1379 N N . GLU A 1 199 ? 16.226 0.830 -3.908 1.00 30.38 346 GLU A N 1
ATOM 1380 C CA . GLU A 1 199 ? 16.809 -0.460 -4.268 1.00 34.10 346 GLU A CA 1
ATOM 1381 C C . GLU A 1 199 ? 16.287 -1.642 -3.455 1.00 29.62 346 GLU A C 1
ATOM 1382 O O . GLU A 1 199 ? 15.971 -2.687 -4.020 1.00 32.61 346 GLU A O 1
ATOM 1388 N N . PRO A 1 200 ? 16.220 -1.496 -2.125 1.00 29.79 347 PRO A N 1
ATOM 1389 C CA . PRO A 1 200 ? 15.696 -2.615 -1.335 1.00 31.07 347 PRO A CA 1
ATOM 1390 C C . PRO A 1 200 ? 14.197 -2.844 -1.569 1.00 31.32 347 PRO A C 1
ATOM 1391 O O . PRO A 1 200 ? 13.715 -3.968 -1.413 1.00 29.32 347 PRO A O 1
ATOM 1395 N N . LEU A 1 201 ? 13.474 -1.797 -1.955 1.00 31.56 348 LEU A N 1
ATOM 1396 C CA . LEU A 1 201 ? 12.063 -1.943 -2.304 1.00 31.40 348 LEU A CA 1
ATOM 1397 C C . LEU A 1 201 ? 11.901 -2.856 -3.515 1.00 30.57 348 LEU A C 1
ATOM 1398 O O . LEU A 1 201 ? 11.003 -3.695 -3.560 1.00 31.11 348 LEU A O 1
ATOM 1403 N N . LEU A 1 202 ? 12.780 -2.684 -4.497 1.00 34.49 349 LEU A N 1
ATOM 1404 C CA . LEU A 1 202 ? 12.730 -3.478 -5.719 1.00 34.44 349 LEU A CA 1
ATOM 1405 C C . LEU A 1 202 ? 13.017 -4.940 -5.406 1.00 35.48 349 LEU A C 1
ATOM 1406 O O . LEU A 1 202 ? 12.373 -5.843 -5.942 1.00 33.20 349 LEU A O 1
ATOM 1411 N N . GLU A 1 203 ? 13.984 -5.163 -4.524 1.00 34.67 350 GLU A N 1
ATOM 1412 C CA . GLU A 1 203 ? 14.394 -6.510 -4.156 1.00 36.80 350 GLU A CA 1
ATOM 1413 C C . GLU A 1 203 ? 13.302 -7.217 -3.362 1.00 35.97 350 GLU A C 1
ATOM 1414 O O . GLU A 1 203 ? 12.980 -8.376 -3.627 1.00 35.62 350 GLU A O 1
ATOM 1420 N N . ALA A 1 204 ? 12.740 -6.512 -2.385 1.00 33.11 351 ALA A N 1
ATOM 1421 C CA . ALA A 1 204 ? 11.651 -7.050 -1.580 1.00 33.81 351 ALA A CA 1
ATOM 1422 C C . ALA A 1 204 ? 10.488 -7.488 -2.467 1.00 35.13 351 ALA A C 1
ATOM 1423 O O . ALA A 1 204 ? 9.909 -8.556 -2.265 1.00 36.49 351 ALA A O 1
ATOM 1425 N N . LEU A 1 205 ? 10.157 -6.665 -3.456 1.00 32.83 352 LEU A N 1
ATOM 1426 C CA . LEU A 1 205 ? 9.078 -6.992 -4.379 1.00 33.06 352 LEU A CA 1
ATOM 1427 C C . LEU A 1 205 ? 9.382 -8.266 -5.161 1.00 33.34 352 LEU A C 1
ATOM 1428 O O . LEU A 1 205 ? 8.541 -9.155 -5.264 1.00 37.09 352 LEU A O 1
ATOM 1433 N N . LYS A 1 206 ? 10.586 -8.348 -5.713 1.00 35.27 353 LYS A N 1
ATOM 1434 C CA . LYS A 1 206 ? 10.984 -9.516 -6.488 1.00 36.83 353 LYS A CA 1
ATOM 1435 C C . LYS A 1 206 ? 10.897 -10.780 -5.644 1.00 37.63 353 LYS A C 1
ATOM 1436 O O . LYS A 1 206 ? 10.276 -11.765 -6.042 1.00 39.41 353 LYS A O 1
ATOM 1442 N N . ILE A 1 207 ? 11.528 -10.737 -4.476 1.00 37.27 354 ILE A N 1
ATOM 1443 C CA . ILE A 1 207 ? 11.534 -11.862 -3.551 1.00 37.12 354 ILE A CA 1
ATOM 1444 C C . ILE A 1 207 ? 10.120 -12.243 -3.112 1.00 40.28 354 ILE A C 1
ATOM 1445 O O . ILE A 1 207 ? 9.758 -13.420 -3.105 1.00 41.33 354 ILE A O 1
ATOM 1450 N N . TYR A 1 208 ? 9.318 -11.248 -2.750 1.00 37.14 355 TYR A N 1
ATOM 1451 C CA . TYR A 1 208 ? 7.951 -11.526 -2.324 1.00 38.70 355 TYR A CA 1
ATOM 1452 C C . TYR A 1 208 ? 7.149 -12.183 -3.441 1.00 42.52 355 TYR A C 1
ATOM 1453 O O . TYR A 1 208 ? 6.461 -13.178 -3.214 1.00 45.18 355 TYR A O 1
ATOM 1462 N N . ILE A 1 209 ? 7.241 -11.624 -4.644 1.00 41.73 356 ILE A N 1
ATOM 1463 C CA . ILE A 1 209 ? 6.553 -12.184 -5.802 1.00 42.32 356 ILE A CA 1
ATOM 1464 C C . ILE A 1 209 ? 6.982 -13.625 -6.064 1.00 45.18 356 ILE A C 1
ATOM 1465 O O . ILE A 1 209 ? 6.150 -14.484 -6.350 1.00 48.66 356 ILE A O 1
ATOM 1470 N N . ARG A 1 210 ? 8.281 -13.889 -5.963 1.00 45.67 357 ARG A N 1
ATOM 1471 C CA . ARG A 1 210 ? 8.792 -15.233 -6.213 1.00 50.81 357 ARG A CA 1
ATOM 1472 C C . ARG A 1 210 ? 8.389 -16.201 -5.107 1.00 51.63 357 ARG A C 1
ATOM 1473 O O . ARG A 1 210 ? 8.053 -17.355 -5.373 1.00 55.23 357 ARG A O 1
ATOM 1481 N N . LYS A 1 211 ? 8.426 -15.724 -3.868 1.00 48.88 358 LYS A N 1
ATOM 1482 C CA . LYS A 1 211 ? 8.003 -16.529 -2.729 1.00 52.49 358 LYS A CA 1
ATOM 1483 C C . LYS A 1 211 ? 6.506 -16.818 -2.784 1.00 53.15 358 LYS A C 1
ATOM 1484 O O . LYS A 1 211 ? 6.042 -17.832 -2.265 1.00 59.26 358 LYS A O 1
ATOM 1487 N N . ARG A 1 212 ? 5.757 -15.927 -3.425 1.00 52.70 359 ARG A N 1
ATOM 1488 C CA . ARG A 1 212 ? 4.301 -16.022 -3.440 1.00 52.95 359 ARG A CA 1
ATOM 1489 C C . ARG A 1 212 ? 3.771 -16.698 -4.700 1.00 54.81 359 ARG A C 1
ATOM 1490 O O . ARG A 1 212 ? 2.718 -17.334 -4.674 1.00 56.15 359 ARG A O 1
ATOM 1498 N N . ARG A 1 213 ? 4.504 -16.560 -5.800 1.00 56.06 360 ARG A N 1
ATOM 1499 C CA . ARG A 1 213 ? 4.054 -17.080 -7.087 1.00 53.71 360 ARG A CA 1
ATOM 1500 C C . ARG A 1 213 ? 5.142 -17.897 -7.779 1.00 58.99 360 ARG A C 1
ATOM 1501 O O . ARG A 1 213 ? 5.629 -17.510 -8.843 1.00 56.56 360 ARG A O 1
ATOM 1509 N N . PRO A 1 214 ? 5.528 -19.033 -7.178 1.00 60.85 361 PRO A N 1
ATOM 1510 C CA . PRO A 1 214 ? 6.568 -19.878 -7.775 1.00 60.70 361 PRO A CA 1
ATOM 1511 C C . PRO A 1 214 ? 6.113 -20.437 -9.118 1.00 62.10 361 PRO A C 1
ATOM 1512 O O . PRO A 1 214 ? 6.936 -20.679 -10.002 1.00 60.74 361 PRO A O 1
ATOM 1516 N N . SER A 1 215 ? 4.805 -20.630 -9.260 1.00 60.62 362 SER A N 1
ATOM 1517 C CA . SER A 1 215 ? 4.228 -21.202 -10.472 1.00 62.29 362 SER A CA 1
ATOM 1518 C C . SER A 1 215 ? 4.555 -20.374 -11.710 1.00 63.79 362 SER A C 1
ATOM 1519 O O . SER A 1 215 ? 5.084 -20.894 -12.693 1.00 64.06 362 SER A O 1
ATOM 1521 N N . LYS A 1 216 ? 4.238 -19.085 -11.658 1.00 62.69 363 LYS A N 1
ATOM 1522 C CA . LYS A 1 216 ? 4.478 -18.205 -12.793 1.00 62.24 363 LYS A CA 1
ATOM 1523 C C . LYS A 1 216 ? 5.746 -17.376 -12.605 1.00 65.15 363 LYS A C 1
ATOM 1524 O O . LYS A 1 216 ? 5.800 -16.498 -11.743 1.00 66.18 363 LYS A O 1
ATOM 1530 N N . PRO A 1 217 ? 6.778 -17.662 -13.412 1.00 65.07 364 PRO A N 1
ATOM 1531 C CA . PRO A 1 217 ? 8.003 -16.864 -13.397 1.00 64.46 364 PRO A CA 1
ATOM 1532 C C . PRO A 1 217 ? 7.874 -15.687 -14.354 1.00 63.04 364 PRO A C 1
ATOM 1533 O O . PRO A 1 217 ? 6.974 -15.684 -15.197 1.00 61.84 364 PRO A O 1
ATOM 1537 N N . HIS A 1 218 ? 8.760 -14.704 -14.219 1.00 57.04 365 HIS A N 1
ATOM 1538 C CA . HIS A 1 218 ? 8.670 -13.468 -14.990 1.00 53.45 365 HIS A CA 1
ATOM 1539 C C . HIS A 1 218 ? 7.519 -12.595 -14.507 1.00 49.16 365 HIS A C 1
ATOM 1540 O O . HIS A 1 218 ? 7.143 -11.632 -15.174 1.00 48.73 365 HIS A O 1
ATOM 1547 N N . MET A 1 219 ? 6.961 -12.935 -13.349 1.00 49.96 366 MET A N 1
ATOM 1548 C CA . MET A 1 219 ? 5.875 -12.151 -12.770 1.00 45.50 366 MET A CA 1
ATOM 1549 C C . MET A 1 219 ? 6.395 -10.863 -12.150 1.00 40.17 366 MET A C 1
ATOM 1550 O O . MET A 1 219 ? 5.644 -9.906 -11.971 1.00 39.01 366 MET A O 1
ATOM 1555 N N . PHE A 1 220 ? 7.681 -10.845 -11.817 1.00 41.76 367 PHE A N 1
ATOM 1556 C CA . PHE A 1 220 ? 8.294 -9.648 -11.259 1.00 38.91 367 PHE A CA 1
ATOM 1557 C C . PHE A 1 220 ? 8.286 -8.505 -12.272 1.00 36.68 367 PHE A C 1
ATOM 1558 O O . PHE A 1 220 ? 7.842 -7.405 -11.958 1.00 35.77 367 PHE A O 1
ATOM 1566 N N . PRO A 1 221 ? 8.774 -8.758 -13.497 1.00 40.23 368 PRO A N 1
ATOM 1567 C CA . PRO A 1 221 ? 8.671 -7.700 -14.508 1.00 39.06 368 PRO A CA 1
ATOM 1568 C C . PRO A 1 221 ? 7.215 -7.314 -14.783 1.00 35.22 368 PRO A C 1
ATOM 1569 O O . PRO A 1 221 ? 6.893 -6.127 -14.851 1.00 32.97 368 PRO A O 1
ATOM 1573 N N . LYS A 1 222 ? 6.347 -8.310 -14.928 1.00 35.74 369 LYS A N 1
ATOM 1574 C CA . LYS A 1 222 ? 4.940 -8.068 -15.236 1.00 35.16 369 LYS A CA 1
ATOM 1575 C C . LYS A 1 222 ? 4.285 -7.121 -14.228 1.00 34.31 369 LYS A C 1
ATOM 1576 O O . LYS A 1 222 ? 3.762 -6.068 -14.599 1.00 32.76 369 LYS A O 1
ATOM 1578 N N . ILE A 1 223 ? 4.319 -7.502 -12.954 1.00 32.70 370 ILE A N 1
ATOM 1579 C CA . ILE A 1 223 ? 3.764 -6.676 -11.891 1.00 32.61 370 ILE A CA 1
ATOM 1580 C C . ILE A 1 223 ? 4.502 -5.343 -11.781 1.00 34.22 370 ILE A C 1
ATOM 1581 O O . ILE A 1 223 ? 3.878 -4.279 -11.719 1.00 30.83 370 ILE A O 1
ATOM 1586 N N . LEU A 1 224 ? 5.830 -5.407 -11.765 1.00 33.10 371 LEU A N 1
ATOM 1587 C CA . LEU A 1 224 ? 6.651 -4.215 -11.596 1.00 33.74 371 LEU A CA 1
ATOM 1588 C C . LEU A 1 224 ? 6.392 -3.161 -12.670 1.00 35.85 371 LEU A C 1
ATOM 1589 O O . LEU A 1 224 ? 6.441 -1.963 -12.399 1.00 39.14 371 LEU A O 1
ATOM 1594 N N . MET A 1 225 ? 6.111 -3.610 -13.887 1.00 33.28 372 MET A N 1
ATOM 1595 C CA . MET A 1 225 ? 5.952 -2.696 -15.013 1.00 31.87 372 MET A CA 1
ATOM 1596 C C . MET A 1 225 ? 4.538 -2.130 -15.144 1.00 34.02 372 MET A C 1
ATOM 1597 O O . MET A 1 225 ? 4.252 -1.371 -16.066 1.00 35.43 372 MET A O 1
ATOM 1602 N N . LYS A 1 226 ? 3.651 -2.492 -14.225 1.00 33.50 373 LYS A N 1
ATOM 1603 C CA . LYS A 1 226 ? 2.350 -1.836 -14.167 1.00 29.42 373 LYS A CA 1
ATOM 1604 C C . LYS A 1 226 ? 2.538 -0.377 -13.774 1.00 29.35 373 LYS A C 1
ATOM 1605 O O . LYS A 1 226 ? 1.647 0.445 -13.961 1.00 28.37 373 LYS A O 1
ATOM 1611 N N . ILE A 1 227 ? 3.709 -0.057 -13.232 1.00 29.35 374 ILE A N 1
ATOM 1612 C CA . ILE A 1 227 ? 4.021 1.324 -12.891 1.00 30.81 374 ILE A CA 1
ATOM 1613 C C . ILE A 1 227 ? 4.143 2.158 -14.163 1.00 29.21 374 ILE A C 1
ATOM 1614 O O . ILE A 1 227 ? 3.933 3.371 -14.148 1.00 27.39 374 ILE A O 1
ATOM 1619 N N . THR A 1 228 ? 4.478 1.493 -15.264 1.00 31.05 375 THR A N 1
ATOM 1620 C CA . THR A 1 228 ? 4.498 2.132 -16.574 1.00 31.79 375 THR A CA 1
ATOM 1621 C C . THR A 1 228 ? 3.129 2.736 -16.887 1.00 31.87 375 THR A C 1
ATOM 1622 O O . THR A 1 228 ? 3.026 3.901 -17.277 1.00 32.63 375 THR A O 1
ATOM 1626 N N . ASP A 1 229 ? 2.082 1.936 -16.706 1.00 30.86 376 ASP A N 1
ATOM 1627 C CA . ASP A 1 229 ? 0.710 2.397 -16.895 1.00 30.70 376 ASP A CA 1
ATOM 1628 C C . ASP A 1 229 ? 0.378 3.573 -15.981 1.00 29.38 376 ASP A C 1
ATOM 1629 O O . ASP A 1 229 ? -0.293 4.520 -16.393 1.00 27.62 376 ASP A O 1
ATOM 1634 N N . LEU A 1 230 ? 0.849 3.505 -14.738 1.00 27.30 377 LEU A N 1
ATOM 1635 C CA . LEU A 1 230 ? 0.581 4.555 -13.762 1.00 26.34 377 LEU A CA 1
ATOM 1636 C C . LEU A 1 230 ? 1.150 5.908 -14.184 1.00 27.38 377 LEU A C 1
ATOM 1637 O O . LEU A 1 230 ? 0.469 6.930 -14.088 1.00 26.30 377 LEU A O 1
ATOM 1642 N N . ARG A 1 231 ? 2.397 5.907 -14.650 1.00 26.87 378 ARG A N 1
ATOM 1643 C CA . ARG A 1 231 ? 3.059 7.133 -15.089 1.00 27.48 378 ARG A CA 1
ATOM 1644 C C . ARG A 1 231 ? 2.367 7.712 -16.319 1.00 26.69 378 ARG A C 1
ATOM 1645 O O . ARG A 1 231 ? 2.223 8.928 -16.455 1.00 25.81 378 ARG A O 1
ATOM 1653 N N . SER A 1 232 ? 1.951 6.832 -17.222 1.00 26.07 379 SER A N 1
ATOM 1654 C CA . SER A 1 232 ? 1.222 7.254 -18.413 1.00 30.03 379 SER A CA 1
ATOM 1655 C C . SER A 1 232 ? -0.101 7.926 -18.047 1.00 26.53 379 SER A C 1
ATOM 1656 O O . SER A 1 232 ? -0.382 9.047 -18.478 1.00 23.05 379 SER A O 1
ATOM 1659 N N . ILE A 1 233 ? -0.910 7.237 -17.249 1.00 24.68 380 ILE A N 1
ATOM 1660 C CA . ILE A 1 233 ? -2.202 7.777 -16.834 1.00 27.55 380 ILE A CA 1
ATOM 1661 C C . ILE A 1 233 ? -2.015 9.030 -15.984 1.00 27.93 380 ILE A C 1
ATOM 1662 O O . ILE A 1 233 ? -2.813 9.970 -16.054 1.00 24.69 380 ILE A O 1
ATOM 1667 N N . SER A 1 234 ? -0.950 9.040 -15.190 1.00 23.77 381 SER A N 1
ATOM 1668 C CA . SER A 1 234 ? -0.661 10.166 -14.317 1.00 23.37 381 SER A CA 1
ATOM 1669 C C . SER A 1 234 ? -0.295 11.414 -15.110 1.00 27.07 381 SER A C 1
ATOM 1670 O O . SER A 1 234 ? -0.693 12.522 -14.759 1.00 29.16 381 SER A O 1
ATOM 1673 N N . ALA A 1 235 ? 0.467 11.230 -16.182 1.00 30.19 382 ALA A N 1
ATOM 1674 C CA . ALA A 1 235 ? 0.814 12.336 -17.066 1.00 29.99 382 ALA A CA 1
ATOM 1675 C C . ALA A 1 235 ? -0.459 12.938 -17.653 1.00 27.62 382 ALA A C 1
ATOM 1676 O O . ALA A 1 235 ? -0.654 14.152 -17.637 1.00 28.29 382 ALA A O 1
ATOM 1678 N N . LYS A 1 236 ? -1.325 12.074 -18.169 1.00 29.29 383 LYS A N 1
ATOM 1679 C CA . LYS A 1 236 ? -2.624 12.500 -18.676 1.00 28.50 383 LYS A CA 1
ATOM 1680 C C . LYS A 1 236 ? -3.465 13.096 -17.549 1.00 29.50 383 LYS A C 1
ATOM 1681 O O . LYS A 1 236 ? -4.184 14.077 -17.745 1.00 30.23 383 LYS A O 1
ATOM 1687 N N . GLY A 1 237 ? -3.356 12.501 -16.366 1.00 26.62 384 GLY A N 1
ATOM 1688 C CA . GLY A 1 237 ? -4.070 12.978 -15.199 1.00 25.03 384 GLY A CA 1
ATOM 1689 C C . GLY A 1 237 ? -3.810 14.444 -14.925 1.00 27.07 384 GLY A C 1
ATOM 1690 O O . GLY A 1 237 ? -4.743 15.218 -14.713 1.00 29.34 384 GLY A O 1
ATOM 1691 N N . ALA A 1 238 ? -2.538 14.826 -14.932 1.00 29.28 385 ALA A N 1
ATOM 1692 C CA . ALA A 1 238 ? -2.149 16.208 -14.667 1.00 30.82 385 ALA A CA 1
ATOM 1693 C C . ALA A 1 238 ? -2.738 17.160 -15.702 1.00 30.18 385 ALA A C 1
ATOM 1694 O O . ALA A 1 238 ? -3.017 18.318 -15.404 1.00 28.20 385 ALA A O 1
ATOM 1696 N N . GLU A 1 239 ? -2.924 16.664 -16.921 1.00 31.55 386 GLU A N 1
ATOM 1697 C CA . GLU A 1 239 ? -3.530 17.463 -17.974 1.00 30.48 386 GLU A CA 1
ATOM 1698 C C . GLU A 1 239 ? -5.020 17.584 -17.694 1.00 34.08 386 GLU A C 1
ATOM 1699 O O . GLU A 1 239 ? -5.606 18.664 -17.792 1.00 30.87 386 GLU A O 1
ATOM 1705 N N . ARG A 1 240 ? -5.623 16.457 -17.339 1.00 32.40 387 ARG A N 1
ATOM 1706 C CA . ARG A 1 240 ? -7.022 16.420 -16.960 1.00 32.13 387 ARG A CA 1
ATOM 1707 C C . ARG A 1 240 ? -7.321 17.446 -15.868 1.00 33.57 387 ARG A C 1
ATOM 1708 O O . ARG A 1 240 ? -8.325 18.151 -15.935 1.00 34.10 387 ARG A O 1
ATOM 1716 N N . VAL A 1 241 ? -6.444 17.541 -14.872 1.00 30.85 388 VAL A N 1
ATOM 1717 C CA . VAL A 1 241 ? -6.672 18.456 -13.756 1.00 29.85 388 VAL A CA 1
ATOM 1718 C C . VAL A 1 241 ? -6.712 19.913 -14.214 1.00 31.83 388 VAL A C 1
ATOM 1719 O O . VAL A 1 241 ? -7.498 20.707 -13.701 1.00 34.84 388 VAL A O 1
ATOM 1723 N N . ILE A 1 242 ? -5.869 20.262 -15.182 1.00 32.95 389 ILE A N 1
ATOM 1724 C CA . ILE A 1 242 ? -5.867 21.619 -15.724 1.00 35.78 389 ILE A CA 1
ATOM 1725 C C . ILE A 1 242 ? -7.220 21.936 -16.348 1.00 36.78 389 ILE A C 1
ATOM 1726 O O . ILE A 1 242 ? -7.776 23.011 -16.136 1.00 40.33 389 ILE A O 1
ATOM 1731 N N . THR A 1 243 ? -7.746 20.986 -17.113 1.00 33.73 390 THR A N 1
ATOM 1732 C CA . THR A 1 243 ? -9.042 21.152 -17.753 1.00 36.09 390 THR A CA 1
ATOM 1733 C C . THR A 1 243 ? -10.138 21.346 -16.709 1.00 39.50 390 THR A C 1
ATOM 1734 O O . THR A 1 243 ? -11.005 22.204 -16.862 1.00 42.88 390 THR A O 1
ATOM 1738 N N . LEU A 1 244 ? -10.087 20.554 -15.642 1.00 38.47 391 LEU A N 1
ATOM 1739 C CA . LEU A 1 244 ? -11.055 20.669 -14.556 1.00 35.68 391 LEU A CA 1
ATOM 1740 C C . LEU A 1 244 ? -10.990 22.031 -13.868 1.00 38.83 391 LEU A C 1
ATOM 1741 O O . LEU A 1 244 ? -12.017 22.586 -13.482 1.00 40.04 391 LEU A O 1
ATOM 1746 N N . LYS A 1 245 ? -9.785 22.570 -13.714 1.00 39.81 392 LYS A N 1
ATOM 1747 C CA . LYS A 1 245 ? -9.629 23.872 -13.070 1.00 42.60 392 LYS A CA 1
ATOM 1748 C C . LYS A 1 245 ? -10.556 24.924 -13.679 1.00 43.49 392 LYS A C 1
ATOM 1749 O O . LYS A 1 245 ? -11.122 25.749 -12.962 1.00 48.33 392 LYS A O 1
ATOM 1754 N N . MET A 1 246 ? -10.722 24.884 -14.997 1.00 44.86 393 MET A N 1
ATOM 1755 C CA . MET A 1 246 ? -11.560 25.863 -15.687 1.00 45.18 393 MET A CA 1
ATOM 1756 C C . MET A 1 246 ? -13.006 25.398 -15.870 1.00 45.75 393 MET A C 1
ATOM 1757 O O . MET A 1 246 ? -13.867 26.176 -16.281 1.00 45.39 393 MET A O 1
ATOM 1762 N N . GLU A 1 247 ? -13.271 24.132 -15.563 1.00 42.29 394 GLU A N 1
ATOM 1763 C CA . GLU A 1 247 ? -14.630 23.605 -15.642 1.00 41.49 394 GLU A CA 1
ATOM 1764 C C . GLU A 1 247 ? -15.396 23.832 -14.342 1.00 40.13 394 GLU A C 1
ATOM 1765 O O . GLU A 1 247 ? -16.570 24.198 -14.356 1.00 37.72 394 GLU A O 1
ATOM 1771 N N . ILE A 1 248 ? -14.724 23.600 -13.219 1.00 40.37 395 ILE A N 1
ATOM 1772 C CA . ILE A 1 248 ? -15.338 23.741 -11.904 1.00 35.14 395 ILE A CA 1
ATOM 1773 C C . ILE A 1 248 ? -15.518 25.208 -11.529 1.00 35.31 395 ILE A C 1
ATOM 1774 O O . ILE A 1 248 ? -14.557 25.978 -11.551 1.00 35.98 395 ILE A O 1
ATOM 1779 N N . PRO A 1 249 ? -16.757 25.599 -11.186 1.00 31.14 396 PRO A N 1
ATOM 1780 C CA . PRO A 1 249 ? -17.072 26.957 -10.729 1.00 31.96 396 PRO A CA 1
ATOM 1781 C C . PRO A 1 249 ? -16.620 27.175 -9.286 1.00 32.87 396 PRO A C 1
ATOM 1782 O O . PRO A 1 249 ? -17.437 27.429 -8.396 1.00 36.39 396 PRO A O 1
ATOM 1786 N N . GLY A 1 250 ? -15.316 27.074 -9.067 1.00 30.70 397 GLY A N 1
ATOM 1787 C CA . GLY A 1 250 ? -14.736 27.243 -7.749 1.00 29.89 397 GLY A CA 1
ATOM 1788 C C . GLY A 1 250 ? -13.357 26.622 -7.725 1.00 33.13 397 GLY A C 1
ATOM 1789 O O . GLY A 1 250 ? -12.960 25.955 -8.680 1.00 35.61 397 GLY A O 1
ATOM 1790 N N . SER A 1 251 ? -12.621 26.841 -6.640 1.00 31.91 398 SER A N 1
ATOM 1791 C CA . SER A 1 251 ? -11.294 26.258 -6.498 1.00 27.26 398 SER A CA 1
ATOM 1792 C C . SER A 1 251 ? -11.397 24.814 -6.025 1.00 30.85 398 SER A C 1
ATOM 1793 O O . SER A 1 251 ? -12.379 24.428 -5.393 1.00 31.82 398 SER A O 1
ATOM 1796 N N . MET A 1 252 ? -10.379 24.017 -6.333 1.00 28.97 399 MET A N 1
ATOM 1797 C CA . MET A 1 252 ? -10.286 22.670 -5.790 1.00 28.63 399 MET A CA 1
ATOM 1798 C C . MET A 1 252 ? -9.870 22.762 -4.330 1.00 28.36 399 MET A C 1
ATOM 1799 O O . MET A 1 252 ? -9.360 23.796 -3.899 1.00 27.24 399 MET A O 1
ATOM 1804 N N . PRO A 1 253 ? -10.093 21.685 -3.563 1.00 25.40 400 PRO A N 1
ATOM 1805 C CA . PRO A 1 253 ? -9.613 21.633 -2.179 1.00 28.42 400 PRO A CA 1
ATOM 1806 C C . PRO A 1 253 ? -8.139 22.033 -2.120 1.00 30.38 400 PRO A C 1
ATOM 1807 O O . PRO A 1 253 ? -7.351 21.562 -2.941 1.00 27.45 400 PRO A O 1
ATOM 1811 N N . PRO A 1 254 ? -7.776 22.900 -1.164 1.00 30.01 401 PRO A N 1
ATOM 1812 C CA . PRO A 1 254 ? -6.437 23.494 -1.061 1.00 31.84 401 PRO A CA 1
ATOM 1813 C C . PRO A 1 254 ? -5.301 22.468 -1.097 1.00 31.77 401 PRO A C 1
ATOM 1814 O O . PRO A 1 254 ? -4.285 22.705 -1.752 1.00 29.99 401 PRO A O 1
ATOM 1818 N N . LEU A 1 255 ? -5.476 21.345 -0.408 1.00 29.91 402 LEU A N 1
ATOM 1819 C CA . LEU A 1 255 ? -4.459 20.303 -0.389 1.00 29.47 402 LEU A CA 1
ATOM 1820 C C . LEU A 1 255 ? -4.198 19.765 -1.790 1.00 29.51 402 LEU A C 1
ATOM 1821 O O . LEU A 1 255 ? -3.046 19.563 -2.182 1.00 28.69 402 LEU A O 1
ATOM 1826 N N . ILE A 1 256 ? -5.273 19.531 -2.539 1.00 28.04 403 ILE A N 1
ATOM 1827 C CA . ILE A 1 256 ? -5.160 19.074 -3.920 1.00 28.02 403 ILE A CA 1
ATOM 1828 C C . ILE A 1 256 ? -4.472 20.124 -4.783 1.00 27.81 403 ILE A C 1
ATOM 1829 O O . ILE A 1 256 ? -3.670 19.795 -5.655 1.00 31.03 403 ILE A O 1
ATOM 1834 N N . GLN A 1 257 ? -4.794 21.388 -4.536 1.00 26.71 404 GLN A N 1
ATOM 1835 C CA . GLN A 1 257 ? -4.139 22.482 -5.232 1.00 29.27 404 GLN A CA 1
ATOM 1836 C C . GLN A 1 257 ? -2.635 22.342 -5.080 1.00 32.82 404 GLN A C 1
ATOM 1837 O O . GLN A 1 257 ? -1.893 22.356 -6.061 1.00 32.44 404 GLN A O 1
ATOM 1843 N N . GLU A 1 258 ? -2.200 22.205 -3.831 1.00 33.31 405 GLU A N 1
ATOM 1844 C CA . GLU A 1 258 ? -0.784 22.151 -3.501 1.00 34.47 405 GLU A CA 1
ATOM 1845 C C . GLU A 1 258 ? -0.105 20.932 -4.113 1.00 34.61 405 GLU A C 1
ATOM 1846 O O . GLU A 1 258 ? 1.027 21.019 -4.582 1.00 34.80 405 GLU A O 1
ATOM 1852 N N . MET A 1 259 ? -0.799 19.799 -4.114 1.00 32.75 406 MET A N 1
ATOM 1853 C CA . MET A 1 259 ? -0.228 18.571 -4.658 1.00 32.17 406 MET A CA 1
ATOM 1854 C C . MET A 1 259 ? -0.052 18.642 -6.171 1.00 32.64 406 MET A C 1
ATOM 1855 O O . MET A 1 259 ? 0.849 18.014 -6.728 1.00 32.91 406 MET A O 1
ATOM 1860 N N . MET A 1 260 ? -0.908 19.419 -6.827 1.00 32.92 407 MET A N 1
ATOM 1861 C CA . MET A 1 260 ? -0.920 19.489 -8.285 1.00 35.09 407 MET A CA 1
ATOM 1862 C C . MET A 1 260 ? -0.059 20.624 -8.830 1.00 35.67 407 MET A C 1
ATOM 1863 O O . MET A 1 260 ? 0.118 20.741 -10.041 1.00 37.07 407 MET A O 1
ATOM 1868 N N . GLU A 1 261 ? 0.464 21.463 -7.942 1.00 35.89 408 GLU A N 1
ATOM 1869 C CA . GLU A 1 261 ? 1.374 22.524 -8.358 1.00 40.58 408 GLU A CA 1
ATOM 1870 C C . GLU A 1 261 ? 2.664 21.940 -8.917 1.00 40.15 408 GLU A C 1
ATOM 1871 O O . GLU A 1 261 ? 3.556 22.678 -9.335 1.00 49.57 408 GLU A O 1
ATOM 1877 N N . GLU B 1 22 ? 31.988 -23.267 -11.385 1.00 57.51 169 GLU B N 1
ATOM 1878 C CA . GLU B 1 22 ? 30.755 -22.536 -11.661 1.00 60.52 169 GLU B CA 1
ATOM 1879 C C . GLU B 1 22 ? 30.979 -21.025 -11.620 1.00 65.44 169 GLU B C 1
ATOM 1880 O O . GLU B 1 22 ? 31.562 -20.499 -10.671 1.00 68.50 169 GLU B O 1
ATOM 1882 N N . SER B 1 23 ? 30.516 -20.335 -12.658 1.00 63.76 170 SER B N 1
ATOM 1883 C CA . SER B 1 23 ? 30.605 -18.881 -12.729 1.00 59.62 170 SER B CA 1
ATOM 1884 C C . SER B 1 23 ? 29.350 -18.333 -13.403 1.00 61.02 170 SER B C 1
ATOM 1885 O O . SER B 1 23 ? 28.581 -17.587 -12.796 1.00 66.74 170 SER B O 1
ATOM 1888 N N . TYR B 1 24 ? 29.154 -18.709 -14.663 1.00 59.63 171 TYR B N 1
ATOM 1889 C CA . TYR B 1 24 ? 27.901 -18.464 -15.370 1.00 58.18 171 TYR B CA 1
ATOM 1890 C C . TYR B 1 24 ? 27.513 -19.742 -16.096 1.00 55.91 171 TYR B C 1
ATOM 1891 O O . TYR B 1 24 ? 28.370 -20.418 -16.659 1.00 58.80 171 TYR B O 1
ATOM 1900 N N . GLU B 1 25 ? 26.230 -20.079 -16.091 1.00 55.32 172 GLU B N 1
ATOM 1901 C CA . GLU B 1 25 ? 25.778 -21.265 -16.807 1.00 58.27 172 GLU B CA 1
ATOM 1902 C C . GLU B 1 25 ? 25.614 -20.974 -18.298 1.00 60.59 172 GLU B C 1
ATOM 1903 O O . GLU B 1 25 ? 25.691 -19.822 -18.730 1.00 59.61 172 GLU B O 1
ATOM 1909 N N . MET B 1 26 ? 25.391 -22.026 -19.079 1.00 62.01 173 MET B N 1
ATOM 1910 C CA . MET B 1 26 ? 25.247 -21.899 -20.526 1.00 60.48 173 MET B CA 1
ATOM 1911 C C . MET B 1 26 ? 23.857 -21.421 -20.925 1.00 59.64 173 MET B C 1
ATOM 1912 O O . MET B 1 26 ? 22.850 -21.926 -20.430 1.00 64.76 173 MET B O 1
ATOM 1917 N N . THR B 1 27 ? 23.811 -20.446 -21.827 1.00 60.15 174 THR B N 1
ATOM 1918 C CA . THR B 1 27 ? 22.549 -19.929 -22.348 1.00 58.53 174 THR B CA 1
ATOM 1919 C C . THR B 1 27 ? 22.675 -19.627 -23.837 1.00 59.09 174 THR B C 1
ATOM 1920 O O . THR B 1 27 ? 22.628 -18.471 -24.254 1.00 59.35 174 THR B O 1
ATOM 1924 N N . ALA B 1 28 ? 22.827 -20.680 -24.634 1.00 59.89 175 ALA B N 1
ATOM 1925 C CA . ALA B 1 28 ? 23.116 -20.544 -26.059 1.00 60.15 175 ALA B CA 1
ATOM 1926 C C . ALA B 1 28 ? 22.077 -19.728 -26.833 1.00 55.28 175 ALA B C 1
ATOM 1927 O O . ALA B 1 28 ? 22.429 -18.790 -27.548 1.00 53.71 175 ALA B O 1
ATOM 1929 N N . GLU B 1 29 ? 20.804 -20.086 -26.698 1.00 55.50 176 GLU B N 1
ATOM 1930 C CA . GLU B 1 29 ? 19.745 -19.410 -27.449 1.00 58.77 176 GLU B CA 1
ATOM 1931 C C . GLU B 1 29 ? 19.646 -17.919 -27.129 1.00 57.87 176 GLU B C 1
ATOM 1932 O O . GLU B 1 29 ? 19.555 -17.088 -28.031 1.00 56.48 176 GLU B O 1
ATOM 1938 N N . LEU B 1 30 ? 19.656 -17.588 -25.843 1.00 58.02 177 LEU B N 1
ATOM 1939 C CA . LEU B 1 30 ? 19.506 -16.203 -25.412 1.00 55.67 177 LEU B CA 1
ATOM 1940 C C . LEU B 1 30 ? 20.724 -15.361 -25.771 1.00 56.05 177 LEU B C 1
ATOM 1941 O O . LEU B 1 30 ? 20.601 -14.164 -26.027 1.00 55.51 177 LEU B O 1
ATOM 1946 N N . ASP B 1 31 ? 21.896 -15.990 -25.780 1.00 56.78 178 ASP B N 1
ATOM 1947 C CA . ASP B 1 31 ? 23.116 -15.329 -26.231 1.00 54.36 178 ASP B CA 1
ATOM 1948 C C . ASP B 1 31 ? 22.969 -14.942 -27.696 1.00 51.34 178 ASP B C 1
ATOM 1949 O O . ASP B 1 31 ? 23.363 -13.852 -28.109 1.00 51.83 178 ASP B O 1
ATOM 1954 N N . ASP B 1 32 ? 22.397 -15.852 -28.474 1.00 50.75 179 ASP B N 1
ATOM 1955 C CA . ASP B 1 32 ? 22.174 -15.626 -29.895 1.00 51.69 179 ASP B CA 1
ATOM 1956 C C . ASP B 1 32 ? 21.128 -14.540 -30.125 1.00 53.74 179 ASP B C 1
ATOM 1957 O O . ASP B 1 32 ? 21.340 -13.619 -30.915 1.00 53.93 179 ASP B O 1
ATOM 1962 N N . LEU B 1 33 ? 19.997 -14.657 -29.436 1.00 53.32 180 LEU B N 1
ATOM 1963 C CA . LEU B 1 33 ? 18.948 -13.647 -29.513 1.00 52.28 180 LEU B CA 1
ATOM 1964 C C . LEU B 1 33 ? 19.513 -12.276 -29.168 1.00 48.27 180 LEU B C 1
ATOM 1965 O O . LEU B 1 33 ? 19.245 -11.291 -29.853 1.00 47.36 180 LEU B O 1
ATOM 1970 N N . THR B 1 34 ? 20.302 -12.223 -28.100 1.00 47.83 181 THR B N 1
ATOM 1971 C CA . THR B 1 34 ? 20.912 -10.979 -27.654 1.00 46.83 181 THR B CA 1
ATOM 1972 C C . THR B 1 34 ? 21.766 -10.362 -28.755 1.00 49.06 181 THR B C 1
ATOM 1973 O O . THR B 1 34 ? 21.800 -9.142 -28.918 1.00 48.81 181 THR B O 1
ATOM 1977 N N . GLU B 1 35 ? 22.457 -11.208 -29.510 1.00 48.63 182 GLU B N 1
ATOM 1978 C CA . GLU B 1 35 ? 23.280 -10.729 -30.611 1.00 50.64 182 GLU B CA 1
ATOM 1979 C C . GLU B 1 35 ? 22.414 -10.232 -31.763 1.00 48.41 182 GLU B C 1
ATOM 1980 O O . GLU B 1 35 ? 22.671 -9.168 -32.330 1.00 47.46 182 GLU B O 1
ATOM 1986 N N . LYS B 1 36 ? 21.382 -11.000 -32.098 1.00 44.03 183 LYS B N 1
ATOM 1987 C CA . LYS B 1 36 ? 20.484 -10.640 -33.191 1.00 48.51 183 LYS B CA 1
ATOM 1988 C C . LYS B 1 36 ? 19.790 -9.301 -32.944 1.00 46.42 183 LYS B C 1
ATOM 1989 O O . LYS B 1 36 ? 19.268 -8.684 -33.872 1.00 44.61 183 LYS B O 1
ATOM 1991 N N . ILE B 1 37 ? 19.790 -8.859 -31.691 1.00 46.30 184 ILE B N 1
ATOM 1992 C CA . ILE B 1 37 ? 19.141 -7.608 -31.316 1.00 45.19 184 ILE B CA 1
ATOM 1993 C C . ILE B 1 37 ? 20.149 -6.476 -31.162 1.00 45.04 184 ILE B C 1
ATOM 1994 O O . ILE B 1 37 ? 19.857 -5.326 -31.493 1.00 45.98 184 ILE B O 1
ATOM 1999 N N . ARG B 1 38 ? 21.335 -6.808 -30.663 1.00 44.97 185 ARG B N 1
ATOM 2000 C CA . ARG B 1 38 ? 22.443 -5.861 -30.639 1.00 43.97 185 ARG B CA 1
ATOM 2001 C C . ARG B 1 38 ? 22.754 -5.411 -32.062 1.00 46.85 185 ARG B C 1
ATOM 2002 O O . ARG B 1 38 ? 23.099 -4.253 -32.298 1.00 49.63 185 ARG B O 1
ATOM 2005 N N . LYS B 1 39 ? 22.618 -6.336 -33.008 1.00 46.14 186 LYS B N 1
ATOM 2006 C CA . LYS B 1 39 ? 22.909 -6.061 -34.410 1.00 47.90 186 LYS B CA 1
ATOM 2007 C C . LYS B 1 39 ? 21.828 -5.196 -35.038 1.00 45.90 186 LYS B C 1
ATOM 2008 O O . LYS B 1 39 ? 22.123 -4.235 -35.745 1.00 45.84 186 LYS B O 1
ATOM 2010 N N . ALA B 1 40 ? 20.573 -5.549 -34.778 1.00 47.28 187 ALA B N 1
ATOM 2011 C CA . ALA B 1 40 ? 19.442 -4.804 -35.317 1.00 41.68 187 ALA B CA 1
ATOM 2012 C C . ALA B 1 40 ? 19.480 -3.349 -34.864 1.00 42.52 187 ALA B C 1
ATOM 2013 O O . ALA B 1 40 ? 19.127 -2.446 -35.620 1.00 43.88 187 ALA B O 1
ATOM 2015 N N . HIS B 1 41 ? 19.915 -3.127 -33.629 1.00 43.47 188 HIS B N 1
ATOM 2016 C CA . HIS B 1 41 ? 19.991 -1.781 -33.079 1.00 43.78 188 HIS B CA 1
ATOM 2017 C C . HIS B 1 41 ? 21.155 -0.994 -33.673 1.00 42.82 188 HIS B C 1
ATOM 2018 O O . HIS B 1 41 ? 20.971 0.109 -34.186 1.00 43.05 188 HIS B O 1
ATOM 2025 N N . GLN B 1 42 ? 22.352 -1.564 -33.599 1.00 44.22 189 GLN B N 1
ATOM 2026 C CA . GLN B 1 42 ? 23.543 -0.910 -34.135 1.00 46.69 189 GLN B CA 1
ATOM 2027 C C . GLN B 1 42 ? 23.400 -0.541 -35.611 1.00 43.79 189 GLN B C 1
ATOM 2028 O O . GLN B 1 42 ? 23.842 0.527 -36.036 1.00 44.04 189 GLN B O 1
ATOM 2034 N N . GLU B 1 43 ? 22.772 -1.421 -36.385 1.00 41.51 190 GLU B N 1
ATOM 2035 C CA . GLU B 1 43 ? 22.655 -1.227 -37.827 1.00 43.73 190 GLU B CA 1
ATOM 2036 C C . GLU B 1 43 ? 21.456 -0.366 -38.232 1.00 46.46 190 GLU B C 1
ATOM 2037 O O . GLU B 1 43 ? 21.249 -0.097 -39.418 1.00 48.89 190 GLU B O 1
ATOM 2043 N N . THR B 1 44 ? 20.664 0.059 -37.250 1.00 41.55 191 THR B N 1
ATOM 2044 C CA . THR B 1 44 ? 19.568 0.990 -37.508 1.00 42.79 191 THR B CA 1
ATOM 2045 C C . THR B 1 44 ? 19.734 2.249 -36.669 1.00 39.25 191 THR B C 1
ATOM 2046 O O . THR B 1 44 ? 18.848 3.102 -36.625 1.00 38.99 191 THR B O 1
ATOM 2050 N N . PHE B 1 45 ? 20.878 2.355 -36.004 1.00 39.55 192 PHE B N 1
ATOM 2051 C CA . PHE B 1 45 ? 21.152 3.486 -35.131 1.00 40.67 192 PHE B CA 1
ATOM 2052 C C . PHE B 1 45 ? 22.646 3.581 -34.844 1.00 39.85 192 PHE B C 1
ATOM 2053 O O . PHE B 1 45 ? 23.168 2.852 -34.003 1.00 40.79 192 PHE B O 1
ATOM 2061 N N . PRO B 1 46 ? 23.342 4.475 -35.559 1.00 40.16 193 PRO B N 1
ATOM 2062 C CA . PRO B 1 46 ? 24.791 4.657 -35.418 1.00 44.01 193 PRO B CA 1
ATOM 2063 C C . PRO B 1 46 ? 25.172 5.150 -34.027 1.00 45.54 193 PRO B C 1
ATOM 2064 O O . PRO B 1 46 ? 24.458 5.971 -33.449 1.00 45.25 193 PRO B O 1
ATOM 2068 N N . SER B 1 47 ? 26.285 4.653 -33.499 1.00 45.22 194 SER B N 1
ATOM 2069 C CA . SER B 1 47 ? 26.748 5.076 -32.183 1.00 48.73 194 SER B CA 1
ATOM 2070 C C . SER B 1 47 ? 27.298 6.494 -32.231 1.00 48.75 194 SER B C 1
ATOM 2071 O O . SER B 1 47 ? 27.659 6.995 -33.295 1.00 50.35 194 SER B O 1
ATOM 2074 N N . LEU B 1 48 ? 27.354 7.137 -31.071 1.00 46.55 195 LEU B N 1
ATOM 2075 C CA . LEU B 1 48 ? 27.848 8.503 -30.967 1.00 48.80 195 LEU B CA 1
ATOM 2076 C C . LEU B 1 48 ? 29.293 8.610 -31.458 1.00 53.03 195 LEU B C 1
ATOM 2077 O O . LEU B 1 48 ? 29.636 9.508 -32.231 1.00 53.52 195 LEU B O 1
ATOM 2082 N N . CYS B 1 49 ? 30.137 7.684 -31.013 1.00 53.79 196 CYS B N 1
ATOM 2083 C CA . CYS B 1 49 ? 31.551 7.702 -31.375 1.00 55.97 196 CYS B CA 1
ATOM 2084 C C . CYS B 1 49 ? 31.751 7.465 -32.869 1.00 56.21 196 CYS B C 1
ATOM 2085 O O . CYS B 1 49 ? 32.751 7.891 -33.445 1.00 59.31 196 CYS B O 1
ATOM 2088 N N . GLN B 1 50 ? 30.791 6.789 -33.492 1.00 54.65 197 GLN B N 1
ATOM 2089 C CA . GLN B 1 50 ? 30.880 6.464 -34.911 1.00 52.91 197 GLN B CA 1
ATOM 2090 C C . GLN B 1 50 ? 30.221 7.526 -35.788 1.00 54.56 197 GLN B C 1
ATOM 2091 O O . GLN B 1 50 ? 29.800 7.240 -36.909 1.00 56.54 197 GLN B O 1
ATOM 2093 N N . LEU B 1 51 ? 30.133 8.750 -35.276 1.00 54.18 198 LEU B N 1
ATOM 2094 C CA . LEU B 1 51 ? 29.488 9.838 -36.008 1.00 50.76 198 LEU B CA 1
ATOM 2095 C C . LEU B 1 51 ? 30.392 11.055 -36.166 1.00 51.65 198 LEU B C 1
ATOM 2096 O O . LEU B 1 51 ? 31.181 11.379 -35.275 1.00 49.48 198 LEU B O 1
ATOM 2101 N N . GLY B 1 52 ? 30.265 11.726 -37.307 1.00 49.47 199 GLY B N 1
ATOM 2102 C CA . GLY B 1 52 ? 30.970 12.969 -37.551 1.00 44.70 199 GLY B CA 1
ATOM 2103 C C . GLY B 1 52 ? 30.114 14.156 -37.155 1.00 45.72 199 GLY B C 1
ATOM 2104 O O . GLY B 1 52 ? 29.285 14.627 -37.938 1.00 43.29 199 GLY B O 1
ATOM 2105 N N . LYS B 1 53 ? 30.312 14.638 -35.933 1.00 44.46 200 LYS B N 1
ATOM 2106 C CA . LYS B 1 53 ? 29.506 15.730 -35.400 1.00 45.65 200 LYS B CA 1
ATOM 2107 C C . LYS B 1 53 ? 29.693 17.028 -36.182 1.00 46.01 200 LYS B C 1
ATOM 2108 O O . LYS B 1 53 ? 30.737 17.255 -36.792 1.00 48.34 200 LYS B O 1
ATOM 2114 N N . TYR B 1 54 ? 28.670 17.876 -36.158 1.00 45.73 201 TYR B N 1
ATOM 2115 C CA . TYR B 1 54 ? 28.761 19.217 -36.723 1.00 46.99 201 TYR B CA 1
ATOM 2116 C C . TYR B 1 54 ? 27.667 20.097 -36.126 1.00 47.43 201 TYR B C 1
ATOM 2117 O O . TYR B 1 54 ? 26.535 19.653 -35.944 1.00 46.50 201 TYR B O 1
ATOM 2126 N N . THR B 1 55 ? 28.009 21.342 -35.816 1.00 50.71 202 THR B N 1
ATOM 2127 C CA . THR B 1 55 ? 27.073 22.250 -35.163 1.00 46.98 202 THR B CA 1
ATOM 2128 C C . THR B 1 55 ? 26.477 23.262 -36.130 1.00 48.54 202 THR B C 1
ATOM 2129 O O . THR B 1 55 ? 26.816 23.292 -37.312 1.00 52.33 202 THR B O 1
ATOM 2133 N N . THR B 1 56 ? 25.587 24.096 -35.604 1.00 43.97 203 THR B N 1
ATOM 2134 C CA . THR B 1 56 ? 24.989 25.183 -36.364 1.00 47.51 203 THR B CA 1
ATOM 2135 C C . THR B 1 56 ? 24.902 26.417 -35.473 1.00 46.12 203 THR B C 1
ATOM 2136 O O . THR B 1 56 ? 24.834 26.304 -34.250 1.00 42.16 203 THR B O 1
ATOM 2140 N N . ASN B 1 57 ? 24.911 27.596 -36.085 1.00 44.64 204 ASN B N 1
ATOM 2141 C CA . ASN B 1 57 ? 24.852 28.836 -35.325 1.00 44.11 204 ASN B CA 1
ATOM 2142 C C . ASN B 1 57 ? 23.419 29.308 -35.103 1.00 50.73 204 ASN B C 1
ATOM 2143 O O . ASN B 1 57 ? 23.186 30.309 -34.426 1.00 53.95 204 ASN B O 1
ATOM 2145 N N . SER B 1 58 ? 22.461 28.582 -35.672 1.00 44.92 205 SER B N 1
ATOM 2146 C CA . SER B 1 58 ? 21.066 29.003 -35.626 1.00 51.07 205 SER B CA 1
ATOM 2147 C C . SER B 1 58 ? 20.512 29.015 -34.200 1.00 49.75 205 SER B C 1
ATOM 2148 O O . SER B 1 58 ? 20.545 28.001 -33.502 1.00 46.39 205 SER B O 1
ATOM 2151 N N . SER B 1 59 ? 20.008 30.176 -33.785 1.00 51.53 206 SER B N 1
ATOM 2152 C CA . SER B 1 59 ? 19.459 30.388 -32.443 1.00 49.08 206 SER B CA 1
ATOM 2153 C C . SER B 1 59 ? 20.169 29.577 -31.360 1.00 47.46 206 SER B C 1
ATOM 2154 O O . SER B 1 59 ? 19.546 28.780 -30.658 1.00 47.21 206 SER B O 1
ATOM 2157 N N . ALA B 1 60 ? 21.473 29.789 -31.225 1.00 50.24 207 ALA B N 1
ATOM 2158 C CA . ALA B 1 60 ? 22.261 29.050 -30.247 1.00 47.55 207 ALA B CA 1
ATOM 2159 C C . ALA B 1 60 ? 22.280 29.749 -28.891 1.00 49.60 207 ALA B C 1
ATOM 2160 O O . ALA B 1 60 ? 22.518 29.118 -27.861 1.00 49.14 207 ALA B O 1
ATOM 2162 N N . ASP B 1 61 ? 22.011 31.050 -28.899 1.00 50.71 208 ASP B N 1
ATOM 2163 C CA . ASP B 1 61 ? 22.175 31.877 -27.707 1.00 53.48 208 ASP B CA 1
ATOM 2164 C C . ASP B 1 61 ? 21.040 31.744 -26.689 1.00 55.75 208 ASP B C 1
ATOM 2165 O O . ASP B 1 61 ? 21.284 31.501 -25.506 1.00 57.42 208 ASP B O 1
ATOM 2167 N N . HIS B 1 62 ? 19.804 31.903 -27.149 1.00 53.04 209 HIS B N 1
ATOM 2168 C CA . HIS B 1 62 ? 18.671 31.999 -26.237 1.00 54.73 209 HIS B CA 1
ATOM 2169 C C . HIS B 1 62 ? 17.466 31.169 -26.674 1.00 52.83 209 HIS B C 1
ATOM 2170 O O . HIS B 1 62 ? 17.333 30.803 -27.841 1.00 51.90 209 HIS B O 1
ATOM 2177 N N . ARG B 1 63 ? 16.588 30.885 -25.718 1.00 55.46 210 ARG B N 1
ATOM 2178 C CA . ARG B 1 63 ? 15.370 30.128 -25.973 1.00 49.86 210 ARG B CA 1
ATOM 2179 C C . ARG B 1 63 ? 14.370 30.965 -26.768 1.00 51.68 210 ARG B C 1
ATOM 2180 O O . ARG B 1 63 ? 14.077 32.105 -26.406 1.00 53.31 210 ARG B O 1
ATOM 2188 N N . VAL B 1 64 ? 13.853 30.399 -27.855 1.00 46.63 211 VAL B N 1
ATOM 2189 C CA . VAL B 1 64 ? 12.791 31.041 -28.624 1.00 46.92 211 VAL B CA 1
ATOM 2190 C C . VAL B 1 64 ? 11.556 30.148 -28.674 1.00 49.60 211 VAL B C 1
ATOM 2191 O O . VAL B 1 64 ? 11.615 28.967 -28.328 1.00 49.76 211 VAL B O 1
ATOM 2195 N N . ARG B 1 65 ? 10.437 30.718 -29.107 1.00 50.52 212 ARG B N 1
ATOM 2196 C CA . ARG B 1 65 ? 9.197 29.966 -29.238 1.00 51.62 212 ARG B CA 1
ATOM 2197 C C . ARG B 1 65 ? 9.414 28.743 -30.123 1.00 50.77 212 ARG B C 1
ATOM 2198 O O . ARG B 1 65 ? 9.147 27.612 -29.716 1.00 51.28 212 ARG B O 1
ATOM 2206 N N . LEU B 1 66 ? 9.907 28.979 -31.334 1.00 46.46 213 LEU B N 1
ATOM 2207 C CA . LEU B 1 66 ? 10.227 27.896 -32.255 1.00 45.37 213 LEU B CA 1
ATOM 2208 C C . LEU B 1 66 ? 11.110 28.399 -33.387 1.00 46.36 213 LEU B C 1
ATOM 2209 O O . LEU B 1 66 ? 10.773 29.373 -34.061 1.00 48.51 213 LEU B O 1
ATOM 2214 N N . ASP B 1 67 ? 12.241 27.735 -33.592 1.00 40.07 214 ASP B N 1
ATOM 2215 C CA . ASP B 1 67 ? 13.115 28.056 -34.710 1.00 41.58 214 ASP B CA 1
ATOM 2216 C C . ASP B 1 67 ? 12.737 27.182 -35.897 1.00 41.28 214 ASP B C 1
ATOM 2217 O O . ASP B 1 67 ? 12.989 25.978 -35.894 1.00 39.97 214 ASP B O 1
ATOM 2222 N N . LEU B 1 68 ? 12.126 27.792 -36.908 1.00 44.51 215 LEU B N 1
ATOM 2223 C CA . LEU B 1 68 ? 11.653 27.053 -38.074 1.00 45.63 215 LEU B CA 1
ATOM 2224 C C . LEU B 1 68 ? 12.780 26.323 -38.800 1.00 41.07 215 LEU B C 1
ATOM 2225 O O . LEU B 1 68 ? 12.596 25.202 -39.280 1.00 39.21 215 LEU B O 1
ATOM 2230 N N . GLY B 1 69 ? 13.942 26.962 -38.885 1.00 39.18 216 GLY B N 1
ATOM 2231 C CA . GLY B 1 69 ? 15.100 26.338 -39.495 1.00 35.94 216 GLY B CA 1
ATOM 2232 C C . GLY B 1 69 ? 15.438 25.036 -38.795 1.00 37.40 216 GLY B C 1
ATOM 2233 O O . GLY B 1 69 ? 15.670 24.012 -39.438 1.00 36.21 216 GLY B O 1
ATOM 2234 N N . LEU B 1 70 ? 15.459 25.079 -37.467 1.00 37.23 217 LEU B N 1
ATOM 2235 C CA . LEU B 1 70 ? 15.747 23.898 -36.664 1.00 38.50 217 LEU B CA 1
ATOM 2236 C C . LEU B 1 70 ? 14.616 22.878 -36.736 1.00 36.63 217 LEU B C 1
ATOM 2237 O O . LEU B 1 70 ? 14.861 21.674 -36.803 1.00 37.31 217 LEU B O 1
ATOM 2242 N N . TRP B 1 71 ? 13.378 23.359 -36.717 1.00 38.30 218 TRP B N 1
ATOM 2243 C CA . TRP B 1 71 ? 12.233 22.463 -36.818 1.00 36.55 218 TRP B CA 1
ATOM 2244 C C . TRP B 1 71 ? 12.276 21.647 -38.107 1.00 36.87 218 TRP B C 1
ATOM 2245 O O . TRP B 1 71 ? 12.091 20.431 -38.087 1.00 35.13 218 TRP B O 1
ATOM 2256 N N . ASP B 1 72 ? 12.518 22.325 -39.225 1.00 35.21 219 ASP B N 1
ATOM 2257 C CA . ASP B 1 72 ? 12.568 21.668 -40.525 1.00 35.02 219 ASP B CA 1
ATOM 2258 C C . ASP B 1 72 ? 13.529 20.482 -40.499 1.00 37.00 219 ASP B C 1
ATOM 2259 O O . ASP B 1 72 ? 13.187 19.383 -40.934 1.00 37.06 219 ASP B O 1
ATOM 2264 N N . LYS B 1 73 ? 14.731 20.710 -39.978 1.00 34.97 220 LYS B N 1
ATOM 2265 C CA . LYS B 1 73 ? 15.743 19.665 -39.919 1.00 34.12 220 LYS B CA 1
ATOM 2266 C C . LYS B 1 73 ? 15.368 18.606 -38.889 1.00 37.66 220 LYS B C 1
ATOM 2267 O O . LYS B 1 73 ? 15.566 17.410 -39.110 1.00 37.29 220 LYS B O 1
ATOM 2269 N N . PHE B 1 74 ? 14.823 19.056 -37.762 1.00 35.50 221 PHE B N 1
ATOM 2270 C CA . PHE B 1 74 ? 14.405 18.155 -36.695 1.00 34.61 221 PHE B CA 1
ATOM 2271 C C . PHE B 1 74 ? 13.299 17.223 -37.178 1.00 35.91 221 PHE B C 1
ATOM 2272 O O . PHE B 1 74 ? 13.377 16.009 -36.996 1.00 34.64 221 PHE B O 1
ATOM 2280 N N . SER B 1 75 ? 12.275 17.796 -37.805 1.00 35.91 222 SER B N 1
ATOM 2281 C CA . SER B 1 75 ? 11.167 17.009 -38.332 1.00 34.55 222 SER B CA 1
ATOM 2282 C C . SER B 1 75 ? 11.664 15.988 -39.348 1.00 35.24 222 SER B C 1
ATOM 2283 O O . SER B 1 75 ? 11.233 14.835 -39.343 1.00 35.40 222 SER B O 1
ATOM 2286 N N . GLU B 1 76 ? 12.579 16.415 -40.211 1.00 37.04 223 GLU B N 1
ATOM 2287 C CA . GLU B 1 76 ? 13.148 15.526 -41.219 1.00 36.54 223 GLU B CA 1
ATOM 2288 C C . GLU B 1 76 ? 13.910 14.365 -40.588 1.00 35.11 223 GLU B C 1
ATOM 2289 O O . GLU B 1 76 ? 13.749 13.213 -40.992 1.00 33.16 223 GLU B O 1
ATOM 2295 N N . LEU B 1 77 ? 14.739 14.675 -39.595 1.00 33.15 224 LEU B N 1
ATOM 2296 C CA . LEU B 1 77 ? 15.527 13.657 -38.908 1.00 31.52 224 LEU B CA 1
ATOM 2297 C C . LEU B 1 77 ? 14.654 12.724 -38.073 1.00 35.84 224 LEU B C 1
ATOM 2298 O O . LEU B 1 77 ? 14.949 11.533 -37.940 1.00 33.34 224 LEU B O 1
ATOM 2303 N N . ALA B 1 78 ? 13.577 13.268 -37.513 1.00 33.15 225 ALA B N 1
ATOM 2304 C CA . ALA B 1 78 ? 12.630 12.461 -36.761 1.00 30.83 225 ALA B CA 1
ATOM 2305 C C . ALA B 1 78 ? 11.978 11.444 -37.689 1.00 32.85 225 ALA B C 1
ATOM 2306 O O . ALA B 1 78 ? 11.896 10.256 -37.368 1.00 31.92 225 ALA B O 1
ATOM 2308 N N . THR B 1 79 ? 11.523 11.921 -38.844 1.00 33.07 226 THR B N 1
ATOM 2309 C CA . THR B 1 79 ? 10.930 11.060 -39.860 1.00 32.66 226 THR B CA 1
ATOM 2310 C C . THR B 1 79 ? 11.851 9.886 -40.169 1.00 33.35 226 THR B C 1
ATOM 2311 O O . THR B 1 79 ? 11.451 8.724 -40.088 1.00 32.11 226 THR B O 1
ATOM 2315 N N . LYS B 1 80 ? 13.093 10.199 -40.516 1.00 34.27 227 LYS B N 1
ATOM 2316 C CA . LYS B 1 80 ? 14.073 9.175 -40.849 1.00 32.93 227 LYS B CA 1
ATOM 2317 C C . LYS B 1 80 ? 14.285 8.187 -39.706 1.00 31.96 227 LYS B C 1
ATOM 2318 O O . LYS B 1 80 ? 14.340 6.975 -39.925 1.00 32.23 227 LYS B O 1
ATOM 2324 N N . CYS B 1 81 ? 14.387 8.700 -38.485 1.00 30.11 228 CYS B N 1
ATOM 2325 C CA . CYS B 1 81 ? 14.551 7.834 -37.326 1.00 30.57 228 CYS B CA 1
ATOM 2326 C C . CYS B 1 81 ? 13.381 6.862 -37.200 1.00 35.11 228 CYS B C 1
ATOM 2327 O O . CYS B 1 81 ? 13.577 5.682 -36.912 1.00 37.07 228 CYS B O 1
ATOM 2330 N N . ILE B 1 82 ? 12.166 7.362 -37.416 1.00 32.62 229 ILE B N 1
ATOM 2331 C CA . ILE B 1 82 ? 10.979 6.512 -37.393 1.00 33.61 229 ILE B CA 1
ATOM 2332 C C . ILE B 1 82 ? 11.085 5.408 -38.437 1.00 32.86 229 ILE B C 1
ATOM 2333 O O . ILE B 1 82 ? 10.723 4.263 -38.180 1.00 34.60 229 ILE B O 1
ATOM 2338 N N . ILE B 1 83 ? 11.585 5.756 -39.617 1.00 33.50 230 ILE B N 1
ATOM 2339 C CA . ILE B 1 83 ? 11.830 4.759 -40.652 1.00 36.99 230 ILE B CA 1
ATOM 2340 C C . ILE B 1 83 ? 12.816 3.705 -40.149 1.00 35.90 230 ILE B C 1
ATOM 2341 O O . ILE B 1 83 ? 12.644 2.513 -40.401 1.00 35.61 230 ILE B O 1
ATOM 2346 N N . LYS B 1 84 ? 13.840 4.149 -39.426 1.00 36.22 231 LYS B N 1
ATOM 2347 C CA . LYS B 1 84 ? 14.810 3.237 -38.829 1.00 35.74 231 LYS B CA 1
ATOM 2348 C C . LYS B 1 84 ? 14.149 2.345 -37.787 1.00 36.86 231 LYS B C 1
ATOM 2349 O O . LYS B 1 84 ? 14.480 1.165 -37.662 1.00 35.78 231 LYS B O 1
ATOM 2355 N N . ILE B 1 85 ? 13.217 2.918 -37.034 1.00 37.47 232 ILE B N 1
ATOM 2356 C CA . ILE B 1 85 ? 12.531 2.180 -35.979 1.00 35.96 232 ILE B CA 1
ATOM 2357 C C . ILE B 1 85 ? 11.677 1.057 -36.556 1.00 35.73 232 ILE B C 1
ATOM 2358 O O . ILE B 1 85 ? 11.640 -0.046 -36.011 1.00 37.34 232 ILE B O 1
ATOM 2363 N N . VAL B 1 86 ? 11.003 1.340 -37.667 1.00 38.07 233 VAL B N 1
ATOM 2364 C CA . VAL B 1 86 ? 10.231 0.326 -38.374 1.00 37.02 233 VAL B CA 1
ATOM 2365 C C . VAL B 1 86 ? 11.170 -0.795 -38.794 1.00 39.56 233 VAL B C 1
ATOM 2366 O O . VAL B 1 86 ? 10.888 -1.977 -38.586 1.00 37.12 233 VAL B O 1
ATOM 2370 N N . GLU B 1 87 ? 12.298 -0.403 -39.378 1.00 40.13 234 GLU B N 1
ATOM 2371 C CA . GLU B 1 87 ? 13.319 -1.342 -39.818 1.00 38.46 234 GLU B CA 1
ATOM 2372 C C . GLU B 1 87 ? 13.822 -2.192 -38.654 1.00 39.54 234 GLU B C 1
ATOM 2373 O O . GLU B 1 87 ? 13.968 -3.409 -38.778 1.00 40.33 234 GLU B O 1
ATOM 2379 N N . PHE B 1 88 ? 14.082 -1.544 -37.523 1.00 37.20 235 PHE B N 1
ATOM 2380 C CA . PHE B 1 88 ? 14.574 -2.238 -36.336 1.00 39.43 235 PHE B CA 1
ATOM 2381 C C . PHE B 1 88 ? 13.539 -3.235 -35.826 1.00 42.34 235 PHE B C 1
ATOM 2382 O O . PHE B 1 88 ? 13.885 -4.322 -35.358 1.00 40.36 235 PHE B O 1
ATOM 2390 N N . ALA B 1 89 ? 12.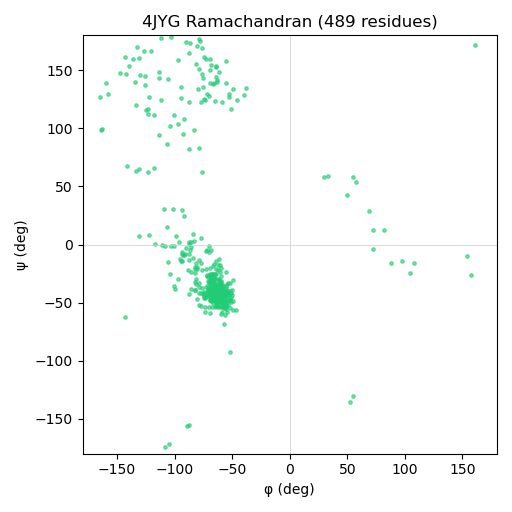268 -2.860 -35.931 1.00 40.58 236 ALA B N 1
ATOM 2391 C CA . ALA B 1 89 ? 11.172 -3.715 -35.496 1.00 38.29 236 ALA B CA 1
ATOM 2392 C C . ALA B 1 89 ? 11.105 -4.993 -36.321 1.00 41.73 236 ALA B C 1
ATOM 2393 O O . ALA B 1 89 ? 11.030 -6.093 -35.774 1.00 43.78 236 ALA B O 1
ATOM 2395 N N . LYS B 1 90 ? 11.131 -4.840 -37.641 1.00 41.15 237 LYS B N 1
ATOM 2396 C CA . LYS B 1 90 ? 11.038 -5.981 -38.544 1.00 42.11 237 LYS B CA 1
ATOM 2397 C C . LYS B 1 90 ? 12.211 -6.949 -38.361 1.00 41.34 237 LYS B C 1
ATOM 2398 O O . LYS B 1 90 ? 12.117 -8.125 -38.708 1.00 43.19 237 LYS B O 1
ATOM 2404 N N . ARG B 1 91 ? 13.311 -6.453 -37.805 1.00 41.81 238 ARG B N 1
ATOM 2405 C CA . ARG B 1 91 ? 14.486 -7.288 -37.574 1.00 45.28 238 ARG B CA 1
ATOM 2406 C C . ARG B 1 91 ? 14.422 -7.997 -36.224 1.00 46.87 238 ARG B C 1
ATOM 2407 O O . ARG B 1 91 ? 15.347 -8.714 -35.844 1.00 46.52 238 ARG B O 1
ATOM 2415 N N . LEU B 1 92 ? 13.325 -7.787 -35.503 1.00 46.48 239 LEU B N 1
ATOM 2416 C CA . LEU B 1 92 ? 13.104 -8.468 -34.236 1.00 45.23 239 LEU B CA 1
ATOM 2417 C C . LEU B 1 92 ? 12.432 -9.809 -34.493 1.00 45.23 239 LEU B C 1
ATOM 2418 O O . LEU B 1 92 ? 11.363 -9.864 -35.099 1.00 45.37 239 LEU B O 1
ATOM 2423 N N . PRO B 1 93 ? 13.068 -10.900 -34.043 1.00 48.30 240 PRO B N 1
ATOM 2424 C CA . PRO B 1 93 ? 12.546 -12.254 -34.257 1.00 45.56 240 PRO B CA 1
ATOM 2425 C C . PRO B 1 93 ? 11.085 -12.391 -33.834 1.00 48.94 240 PRO B C 1
ATOM 2426 O O . PRO B 1 93 ? 10.763 -12.235 -32.656 1.00 51.92 240 PRO B O 1
ATOM 2430 N N . GLY B 1 94 ? 10.212 -12.675 -34.794 1.00 48.54 241 GLY B N 1
ATOM 2431 C CA . GLY B 1 94 ? 8.810 -12.904 -34.502 1.00 45.17 241 GLY B CA 1
ATOM 2432 C C . GLY B 1 94 ? 7.900 -11.746 -34.865 1.00 44.61 241 GLY B C 1
ATOM 2433 O O . GLY B 1 94 ? 6.708 -11.942 -35.095 1.00 44.57 241 GLY B O 1
ATOM 2434 N N . PHE B 1 95 ? 8.458 -10.541 -34.916 1.00 43.36 242 PHE B N 1
ATOM 2435 C CA . PHE B 1 95 ? 7.663 -9.345 -35.181 1.00 40.65 242 PHE B CA 1
ATOM 2436 C C . PHE B 1 95 ? 6.893 -9.460 -36.488 1.00 41.56 242 PHE B C 1
ATOM 2437 O O . PHE B 1 95 ? 5.686 -9.221 -36.531 1.00 44.24 242 PHE B O 1
ATOM 2445 N N . THR B 1 96 ? 7.594 -9.828 -37.555 1.00 43.31 243 THR B N 1
ATOM 2446 C CA . THR B 1 96 ? 6.959 -9.977 -38.859 1.00 44.12 243 THR B CA 1
ATOM 2447 C C . THR B 1 96 ? 6.006 -11.167 -38.854 1.00 44.39 243 THR B C 1
ATOM 2448 O O . THR B 1 96 ? 5.300 -11.417 -39.832 1.00 44.71 243 THR B O 1
ATOM 2452 N N . GLY B 1 97 ? 5.994 -11.895 -37.741 1.00 46.34 244 GLY B N 1
ATOM 2453 C CA . GLY B 1 97 ? 5.049 -12.976 -37.535 1.00 45.91 244 GLY B CA 1
ATOM 2454 C C . GLY B 1 97 ? 3.686 -12.448 -37.128 1.00 47.61 244 GLY B C 1
ATOM 2455 O O . GLY B 1 97 ? 2.659 -12.933 -37.601 1.00 47.89 244 GLY B O 1
ATOM 2456 N N . LEU B 1 98 ? 3.679 -11.446 -36.252 1.00 48.95 245 LEU B N 1
ATOM 2457 C CA . LEU B 1 98 ? 2.439 -10.805 -35.823 1.00 43.91 245 LEU B CA 1
ATOM 2458 C C . LEU B 1 98 ? 1.665 -10.299 -37.034 1.00 45.61 245 LEU B C 1
ATOM 2459 O O . LEU B 1 98 ? 2.244 -10.082 -38.099 1.00 49.48 245 LEU B O 1
ATOM 2464 N N . THR B 1 99 ? 0.359 -10.114 -36.870 1.00 47.03 246 THR B N 1
ATOM 2465 C CA . THR B 1 99 ? -0.475 -9.573 -37.938 1.00 45.08 246 THR B CA 1
ATOM 2466 C C . THR B 1 99 ? -0.046 -8.153 -38.268 1.00 43.62 246 THR B C 1
ATOM 2467 O O . THR B 1 99 ? 0.486 -7.447 -37.415 1.00 45.40 246 THR B O 1
ATOM 2471 N N . ILE B 1 100 ? -0.283 -7.733 -39.505 1.00 47.61 247 ILE B N 1
ATOM 2472 C CA . ILE B 1 100 ? 0.051 -6.373 -39.911 1.00 49.15 247 ILE B CA 1
ATOM 2473 C C . ILE B 1 100 ? -0.603 -5.353 -38.984 1.00 48.96 247 ILE B C 1
ATOM 2474 O O . ILE B 1 100 ? -0.032 -4.296 -38.711 1.00 50.14 247 ILE B O 1
ATOM 2479 N N . ALA B 1 101 ? -1.795 -5.680 -38.495 1.00 47.92 248 ALA B N 1
ATOM 2480 C CA . ALA B 1 101 ? -2.520 -4.804 -37.580 1.00 46.34 248 ALA B CA 1
ATOM 2481 C C . ALA B 1 101 ? -1.789 -4.654 -36.249 1.00 42.93 248 ALA B C 1
ATOM 2482 O O . ALA B 1 101 ? -1.651 -3.546 -35.735 1.00 44.47 248 ALA B O 1
ATOM 2484 N N . ASP B 1 102 ? -1.329 -5.772 -35.694 1.00 42.55 249 ASP B N 1
ATOM 2485 C CA . ASP B 1 102 ? -0.601 -5.751 -34.429 1.00 41.49 249 ASP B CA 1
ATOM 2486 C C . ASP B 1 102 ? 0.740 -5.035 -34.572 1.00 45.02 249 ASP B C 1
ATOM 2487 O O . ASP B 1 102 ? 1.123 -4.243 -33.712 1.00 43.14 249 ASP B O 1
ATOM 2492 N N . GLN B 1 103 ? 1.452 -5.319 -35.659 1.00 44.58 250 GLN B N 1
ATOM 2493 C CA . GLN B 1 103 ? 2.724 -4.655 -35.928 1.00 46.76 250 GLN B CA 1
ATOM 2494 C C . GLN B 1 103 ? 2.546 -3.142 -35.893 1.00 43.93 250 GLN B C 1
ATOM 2495 O O . GLN B 1 103 ? 3.360 -2.423 -35.315 1.00 42.55 250 GLN B O 1
ATOM 2501 N N . ILE B 1 104 ? 1.470 -2.668 -36.509 1.00 43.23 251 ILE B N 1
ATOM 2502 C CA . ILE B 1 104 ? 1.169 -1.245 -36.525 1.00 43.83 251 ILE B CA 1
ATOM 2503 C C . ILE B 1 104 ? 0.808 -0.761 -35.126 1.00 42.65 251 ILE B C 1
ATOM 2504 O O . ILE B 1 104 ? 1.248 0.302 -34.696 1.00 42.46 251 ILE B O 1
ATOM 2509 N N . THR B 1 105 ? 0.017 -1.559 -34.415 1.00 46.70 252 THR B N 1
ATOM 2510 C CA . THR B 1 105 ? -0.417 -1.210 -33.064 1.00 44.86 252 THR B CA 1
ATOM 2511 C C . THR B 1 105 ? 0.758 -1.091 -32.098 1.00 42.13 252 THR B C 1
ATOM 2512 O O . THR B 1 105 ? 0.808 -0.172 -31.280 1.00 41.29 252 THR B O 1
ATOM 2516 N N . LEU B 1 106 ? 1.696 -2.027 -32.190 1.00 41.56 253 LEU B N 1
ATOM 2517 C CA . LEU B 1 106 ? 2.873 -2.007 -31.330 1.00 41.05 253 LEU B CA 1
ATOM 2518 C C . LEU B 1 106 ? 3.747 -0.797 -31.631 1.00 39.90 253 LEU B C 1
ATOM 2519 O O . LEU B 1 106 ? 4.198 -0.101 -30.723 1.00 37.91 253 LEU B O 1
ATOM 2524 N N . LEU B 1 107 ? 3.975 -0.548 -32.916 1.00 40.58 254 LEU B N 1
ATOM 2525 C CA . LEU B 1 107 ? 4.807 0.570 -33.341 1.00 40.25 254 LEU B CA 1
ATOM 2526 C C . LEU B 1 107 ? 4.228 1.919 -32.922 1.00 38.01 254 LEU B C 1
ATOM 2527 O O . LEU B 1 107 ? 4.933 2.753 -32.360 1.00 37.13 254 LEU B O 1
ATOM 2532 N N . LYS B 1 108 ? 2.943 2.125 -33.184 1.00 40.96 255 LYS B N 1
ATOM 2533 C CA . LYS B 1 108 ? 2.300 3.397 -32.871 1.00 39.00 255 LYS B CA 1
ATOM 2534 C C . LYS B 1 108 ? 2.366 3.735 -31.383 1.00 38.79 255 LYS B C 1
ATOM 2535 O O . LYS B 1 108 ? 2.482 4.902 -31.008 1.00 40.56 255 LYS B O 1
ATOM 2541 N N . ALA B 1 109 ? 2.292 2.713 -30.537 1.00 35.80 256 ALA B N 1
ATOM 2542 C CA . ALA B 1 109 ? 2.243 2.926 -29.095 1.00 36.86 256 ALA B CA 1
ATOM 2543 C C . ALA B 1 109 ? 3.623 3.170 -28.495 1.00 37.40 256 ALA B C 1
ATOM 2544 O O . ALA B 1 109 ? 3.759 3.874 -27.494 1.00 33.93 256 ALA B O 1
ATOM 2546 N N . ALA B 1 110 ? 4.646 2.593 -29.116 1.00 38.23 257 ALA B N 1
ATOM 2547 C CA . ALA B 1 110 ? 5.988 2.621 -28.550 1.00 35.97 257 ALA B CA 1
ATOM 2548 C C . ALA B 1 110 ? 6.957 3.499 -29.343 1.00 37.13 257 ALA B C 1
ATOM 2549 O O . ALA B 1 110 ? 8.122 3.637 -28.974 1.00 32.71 257 ALA B O 1
ATOM 2551 N N . CYS B 1 111 ? 6.473 4.096 -30.426 1.00 36.64 258 CYS B N 1
ATOM 2552 C CA . CYS B 1 111 ? 7.334 4.876 -31.306 1.00 34.48 258 CYS B CA 1
ATOM 2553 C C . CYS B 1 111 ? 7.991 6.050 -30.590 1.00 35.03 258 CYS B C 1
ATOM 2554 O O . CYS B 1 111 ? 9.194 6.266 -30.710 1.00 33.93 258 CYS B O 1
ATOM 2557 N N . LEU B 1 112 ? 7.198 6.811 -29.848 1.00 36.79 259 LEU B N 1
ATOM 2558 C CA . LEU B 1 112 ? 7.717 7.987 -29.165 1.00 35.74 259 LEU B CA 1
ATOM 2559 C C . LEU B 1 112 ? 8.681 7.592 -28.049 1.00 34.90 259 LEU B C 1
ATOM 2560 O O . LEU B 1 112 ? 9.719 8.228 -27.866 1.00 37.17 259 LEU B O 1
ATOM 2565 N N . ASP B 1 113 ? 8.342 6.535 -27.316 1.00 33.62 260 ASP B N 1
ATOM 2566 C CA . ASP B 1 113 ? 9.224 6.010 -26.279 1.00 32.32 260 ASP B CA 1
ATOM 2567 C C . ASP B 1 113 ? 10.624 5.789 -26.837 1.00 34.07 260 ASP B C 1
ATOM 2568 O O . ASP B 1 113 ? 11.620 6.145 -26.211 1.00 34.32 260 ASP B O 1
ATOM 2573 N N . ILE B 1 114 ? 10.692 5.195 -28.023 1.00 33.18 261 ILE B N 1
ATOM 2574 C CA . ILE B 1 114 ? 11.971 4.854 -28.632 1.00 35.10 261 ILE B CA 1
ATOM 2575 C C . ILE B 1 114 ? 12.680 6.078 -29.213 1.00 33.19 261 ILE B C 1
ATOM 2576 O O . ILE B 1 114 ? 13.903 6.191 -29.126 1.00 32.07 261 ILE B O 1
ATOM 2581 N N . LEU B 1 115 ? 11.912 6.992 -29.798 1.00 30.57 262 LEU B N 1
ATOM 2582 C CA . LEU B 1 115 ? 12.473 8.251 -30.269 1.00 30.76 262 LEU B CA 1
ATOM 2583 C C . LEU B 1 115 ? 13.175 8.963 -29.122 1.00 32.82 262 LEU B C 1
ATOM 2584 O O . LEU B 1 115 ? 14.269 9.503 -29.291 1.00 33.73 262 LEU B O 1
ATOM 2589 N N . ILE B 1 116 ? 12.545 8.946 -27.950 1.00 33.57 263 ILE B N 1
ATOM 2590 C CA . ILE B 1 116 ? 13.121 9.555 -26.756 1.00 31.99 263 ILE B CA 1
ATOM 2591 C C . ILE B 1 116 ? 14.376 8.810 -26.319 1.00 33.72 263 ILE B C 1
ATOM 2592 O O . ILE B 1 116 ? 15.423 9.415 -26.090 1.00 31.80 263 ILE B O 1
ATOM 2597 N N . LEU B 1 117 ? 14.262 7.491 -26.207 1.00 33.32 264 LEU B N 1
ATOM 2598 C CA . LEU B 1 117 ? 15.383 6.662 -25.788 1.00 28.85 264 LEU B CA 1
ATOM 2599 C C . LEU B 1 117 ? 16.600 6.880 -26.681 1.00 33.45 264 LEU B C 1
ATOM 2600 O O . LEU B 1 117 ? 17.725 6.995 -26.194 1.00 31.77 264 LEU B O 1
ATOM 2605 N N . ARG B 1 118 ? 16.370 6.944 -27.989 1.00 31.72 265 ARG B N 1
ATOM 2606 C CA . ARG B 1 118 ? 17.468 7.074 -28.945 1.00 33.01 265 ARG B CA 1
ATOM 2607 C C . ARG B 1 118 ? 18.230 8.392 -28.827 1.00 31.93 265 ARG B C 1
ATOM 2608 O O . ARG B 1 118 ? 19.452 8.395 -28.689 1.00 35.28 265 ARG B O 1
ATOM 2616 N N . ILE B 1 119 ? 17.510 9.505 -28.883 1.00 32.48 266 ILE B N 1
ATOM 2617 C CA . ILE B 1 119 ? 18.136 10.820 -28.818 1.00 29.70 266 ILE B CA 1
ATOM 2618 C C . ILE B 1 119 ? 18.828 11.045 -27.475 1.00 33.59 266 ILE B C 1
ATOM 2619 O O . ILE B 1 119 ? 19.767 11.840 -27.375 1.00 34.35 266 ILE B O 1
ATOM 2624 N N . CYS B 1 120 ? 18.366 10.341 -26.444 1.00 32.05 267 CYS B N 1
ATOM 2625 C CA . CYS B 1 120 ? 18.942 10.488 -25.110 1.00 31.05 267 CYS B CA 1
ATOM 2626 C C . CYS B 1 120 ? 20.214 9.668 -24.925 1.00 33.63 267 CYS B C 1
ATOM 2627 O O . CYS B 1 120 ? 20.995 9.930 -24.013 1.00 34.76 267 CYS B O 1
ATOM 2630 N N . THR B 1 121 ? 20.418 8.672 -25.781 1.00 34.28 268 THR B N 1
ATOM 2631 C CA . THR B 1 121 ? 21.659 7.908 -25.752 1.00 35.83 268 THR B CA 1
ATOM 2632 C C . THR B 1 121 ? 22.724 8.586 -26.620 1.00 36.45 268 THR B C 1
ATOM 2633 O O . THR B 1 121 ? 23.847 8.102 -26.732 1.00 39.70 268 THR B O 1
ATOM 2637 N N . ARG B 1 122 ? 22.355 9.711 -27.227 1.00 36.16 269 ARG B N 1
ATOM 2638 C CA . ARG B 1 122 ? 23.276 10.520 -28.018 1.00 33.47 269 ARG B CA 1
ATOM 2639 C C . ARG B 1 122 ? 23.581 11.812 -27.280 1.00 33.57 269 ARG B C 1
ATOM 2640 O O . ARG B 1 122 ? 23.824 12.850 -27.894 1.00 37.38 269 ARG B O 1
ATOM 2648 N N . TYR B 1 123 ? 23.551 11.747 -25.956 1.00 34.10 270 TYR B N 1
ATOM 2649 C CA . TYR B 1 123 ? 23.787 12.922 -25.132 1.00 35.58 270 TYR B CA 1
ATOM 2650 C C . TYR B 1 123 ? 25.251 13.015 -24.721 1.00 37.14 270 TYR B C 1
ATOM 2651 O O . TYR B 1 123 ? 25.815 12.066 -24.173 1.00 37.09 270 TYR B O 1
ATOM 2660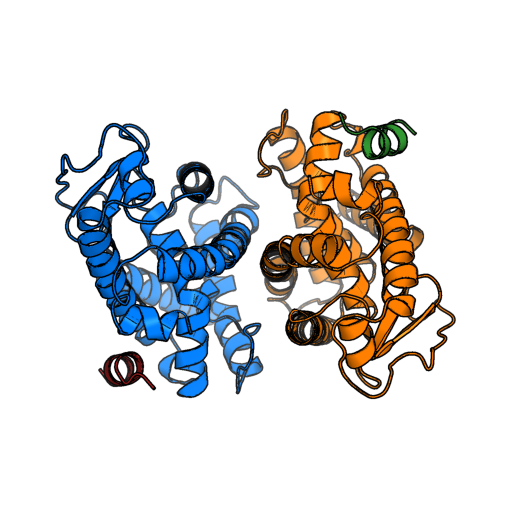 N N . THR B 1 124 ? 25.863 14.161 -25.001 1.00 37.01 271 THR B N 1
ATOM 2661 C CA . THR B 1 124 ? 27.242 14.419 -24.603 1.00 35.89 271 THR B CA 1
ATOM 2662 C C . THR B 1 124 ? 27.224 15.363 -23.405 1.00 37.18 271 THR B C 1
ATOM 2663 O O . THR B 1 124 ? 27.025 16.568 -23.561 1.00 38.31 271 THR B O 1
ATOM 2667 N N . PRO B 1 125 ? 27.427 14.809 -22.200 1.00 35.02 272 PRO B N 1
ATOM 2668 C CA . PRO B 1 125 ? 27.237 15.522 -20.931 1.00 36.64 272 PRO B CA 1
ATOM 2669 C C . PRO B 1 125 ? 28.106 16.764 -20.755 1.00 41.22 272 PRO B C 1
ATOM 2670 O O . PRO B 1 125 ? 27.669 17.717 -20.110 1.00 43.35 272 PRO B O 1
ATOM 2674 N N . GLU B 1 126 ? 29.311 16.758 -21.316 1.00 41.55 273 GLU B N 1
ATOM 2675 C CA A GLU B 1 126 ? 30.254 17.864 -21.159 0.43 43.95 273 GLU B CA 1
ATOM 2676 C CA B GLU B 1 126 ? 30.220 17.880 -21.124 0.57 43.99 273 GLU B CA 1
ATOM 2677 C C . GLU B 1 126 ? 29.793 19.124 -21.895 1.00 46.34 273 GLU B C 1
ATOM 2678 O O . GLU B 1 126 ? 29.811 20.226 -21.347 1.00 50.28 273 GLU B O 1
ATOM 2689 N N . GLN B 1 127 ? 29.397 18.952 -23.152 1.00 43.42 274 GLN B N 1
ATOM 2690 C CA . GLN B 1 127 ? 28.905 20.072 -23.947 1.00 40.75 274 GLN B CA 1
ATOM 2691 C C . GLN B 1 127 ? 27.404 20.264 -23.745 1.00 42.21 274 GLN B C 1
ATOM 2692 O O . GLN B 1 127 ? 26.825 21.251 -24.206 1.00 41.00 274 GLN B O 1
ATOM 2698 N N . ASP B 1 128 ? 26.782 19.316 -23.049 1.00 37.67 275 ASP B N 1
ATOM 2699 C CA . ASP B 1 128 ? 25.343 19.341 -22.826 1.00 38.73 275 ASP B CA 1
ATOM 2700 C C . ASP B 1 128 ? 24.605 19.427 -24.162 1.00 39.34 275 ASP B C 1
ATOM 2701 O O . ASP B 1 128 ? 23.832 20.356 -24.404 1.00 38.98 275 ASP B O 1
ATOM 2706 N N . THR B 1 129 ? 24.855 18.452 -25.029 1.00 37.59 276 THR B N 1
ATOM 2707 C CA . THR B 1 129 ? 24.286 18.457 -26.369 1.00 37.28 276 THR B CA 1
ATOM 2708 C C . THR B 1 129 ? 23.694 17.099 -26.721 1.00 38.46 276 THR B C 1
ATOM 2709 O O . THR B 1 129 ? 23.896 16.113 -26.009 1.00 39.76 276 THR B O 1
ATOM 2713 N N . MET B 1 130 ? 22.966 17.056 -27.830 1.00 37.93 277 MET B N 1
ATOM 2714 C CA . MET B 1 130 ? 22.439 15.804 -28.352 1.00 36.43 277 MET B CA 1
ATOM 2715 C C . MET B 1 130 ? 22.783 15.686 -29.828 1.00 34.65 277 MET B C 1
ATOM 2716 O O . MET B 1 130 ? 22.829 16.684 -30.549 1.00 31.80 277 MET B O 1
ATOM 2721 N N . THR B 1 131 ? 23.023 14.462 -30.279 1.00 34.16 278 THR B N 1
ATOM 2722 C CA . THR B 1 131 ? 23.504 14.248 -31.636 1.00 37.26 278 THR B CA 1
ATOM 2723 C C . THR B 1 131 ? 22.588 13.349 -32.459 1.00 35.76 278 THR B C 1
ATOM 2724 O O . THR B 1 131 ? 22.242 12.241 -32.052 1.00 35.79 278 THR B O 1
ATOM 2728 N N . PHE B 1 132 ? 22.200 13.844 -33.627 1.00 37.84 279 PHE B N 1
ATOM 2729 C CA . PHE B 1 132 ? 21.346 13.093 -34.534 1.00 36.0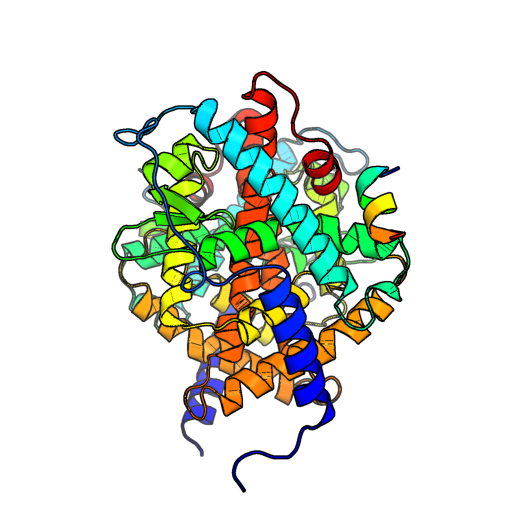5 279 PHE B CA 1
ATOM 2730 C C . PHE B 1 132 ? 22.170 12.189 -35.449 1.00 37.98 279 PHE B C 1
ATOM 2731 O O . PHE B 1 132 ? 23.399 12.246 -35.451 1.00 39.26 279 PHE B O 1
ATOM 2739 N N . SER B 1 133 ? 21.490 11.353 -36.225 1.00 37.54 280 SER B N 1
ATOM 2740 C CA . SER B 1 133 ? 22.171 10.334 -37.015 1.00 39.89 280 SER B CA 1
ATOM 2741 C C . SER B 1 133 ? 22.950 10.881 -38.213 1.00 40.16 280 SER B C 1
ATOM 2742 O O . SER B 1 133 ? 23.640 10.131 -38.901 1.00 40.11 280 SER B O 1
ATOM 2745 N N . ASP B 1 134 ? 22.841 12.183 -38.459 1.00 37.39 281 ASP B N 1
ATOM 2746 C CA . ASP B 1 134 ? 23.599 12.817 -39.532 1.00 38.10 281 ASP B CA 1
ATOM 2747 C C . ASP B 1 134 ? 24.812 13.539 -38.956 1.00 42.12 281 ASP B C 1
ATOM 2748 O O . ASP B 1 134 ? 25.603 14.135 -39.690 1.00 39.09 281 ASP B O 1
ATOM 2753 N N . GLY B 1 135 ? 24.947 13.488 -37.635 1.00 38.45 282 GLY B N 1
ATOM 2754 C CA . GLY B 1 135 ? 26.045 14.143 -36.953 1.00 37.99 282 GLY B CA 1
ATOM 2755 C C . GLY B 1 135 ? 25.663 15.495 -36.385 1.00 40.00 282 GLY B C 1
ATOM 2756 O O . GLY B 1 135 ? 26.393 16.060 -35.570 1.00 41.62 282 GLY B O 1
ATOM 2757 N N . LEU B 1 136 ? 24.520 16.020 -36.816 1.00 37.81 283 LEU B N 1
ATOM 2758 C CA . LEU B 1 136 ? 24.043 17.303 -36.316 1.00 37.74 283 LEU B CA 1
ATOM 2759 C C . LEU B 1 136 ? 24.009 17.295 -34.792 1.00 38.72 283 LEU B C 1
ATOM 2760 O O . LEU B 1 136 ? 23.418 16.407 -34.173 1.00 39.81 283 LEU B O 1
ATOM 2765 N N . THR B 1 137 ? 24.651 18.290 -34.192 1.00 40.23 284 THR B N 1
ATOM 2766 C CA . THR B 1 137 ? 24.778 18.350 -32.743 1.00 36.22 284 THR B CA 1
ATOM 2767 C C . THR B 1 137 ? 24.251 19.677 -32.212 1.00 38.89 284 THR B C 1
ATOM 2768 O O . THR B 1 137 ? 24.785 20.744 -32.522 1.00 37.32 284 THR B O 1
ATOM 2772 N N . LEU B 1 138 ? 23.185 19.599 -31.420 1.00 42.08 285 LEU B N 1
ATOM 2773 C CA . LEU B 1 138 ? 22.531 20.783 -30.881 1.00 36.26 285 LEU B CA 1
ATOM 2774 C C . LEU B 1 138 ? 22.698 20.833 -29.372 1.00 37.54 285 LEU B C 1
ATOM 2775 O O . LEU B 1 138 ? 22.778 19.795 -28.717 1.00 39.08 285 LEU B O 1
ATOM 2780 N N . ASN B 1 139 ? 22.758 22.040 -28.818 1.00 39.69 286 ASN B N 1
ATOM 2781 C CA . ASN B 1 139 ? 22.842 22.197 -27.371 1.00 41.57 286 ASN B CA 1
ATOM 2782 C C . ASN B 1 139 ? 21.456 22.297 -26.741 1.00 39.99 286 ASN B C 1
ATOM 2783 O O . ASN B 1 139 ? 20.450 22.346 -27.451 1.00 41.05 286 ASN B O 1
ATOM 2788 N N . ARG B 1 140 ? 21.409 22.331 -25.413 1.00 37.87 287 ARG B N 1
ATOM 2789 C CA . ARG B 1 140 ? 20.142 22.328 -24.690 1.00 39.88 287 ARG B CA 1
ATOM 2790 C C . ARG B 1 140 ? 19.176 23.381 -25.222 1.00 42.23 287 ARG B C 1
ATOM 2791 O O . ARG B 1 140 ? 17.990 23.109 -25.403 1.00 40.62 287 ARG B O 1
ATOM 2799 N N . THR B 1 141 ? 19.688 24.581 -25.475 1.00 43.20 288 THR B N 1
ATOM 2800 C CA . THR B 1 141 ? 18.862 25.670 -25.984 1.00 41.92 288 THR B CA 1
ATOM 2801 C C . THR B 1 141 ? 18.312 25.359 -27.374 1.00 42.34 288 THR B C 1
ATOM 2802 O O . THR B 1 141 ? 17.126 25.551 -27.644 1.00 42.45 288 THR B O 1
ATOM 2806 N N . GLN B 1 142 ? 19.180 24.872 -28.252 1.00 42.39 289 GLN B N 1
ATOM 2807 C CA . GLN B 1 142 ? 18.793 24.566 -29.623 1.00 42.73 289 GLN B CA 1
ATOM 2808 C C . GLN B 1 142 ? 17.803 23.405 -29.718 1.00 38.72 289 GLN B C 1
ATOM 2809 O O . GLN B 1 142 ? 16.978 23.366 -30.628 1.00 35.46 289 GLN B O 1
ATOM 2815 N N . MET B 1 143 ? 17.894 22.459 -28.787 1.00 38.36 290 MET B N 1
ATOM 2816 C CA . MET B 1 143 ? 16.952 21.347 -28.744 1.00 36.93 290 MET B CA 1
ATOM 2817 C C . MET B 1 143 ? 15.574 21.868 -28.359 1.00 39.93 290 MET B C 1
ATOM 2818 O O . MET B 1 143 ? 14.559 21.448 -28.916 1.00 36.35 290 MET B O 1
ATOM 2823 N N . HIS B 1 144 ? 15.550 22.789 -27.403 1.00 40.10 291 HIS B N 1
ATOM 2824 C CA . HIS B 1 144 ? 14.319 23.471 -27.033 1.00 39.42 291 HIS B CA 1
ATOM 2825 C C . HIS B 1 144 ? 13.722 24.169 -28.249 1.00 39.17 291 HIS B C 1
ATOM 2826 O O . HIS B 1 144 ? 12.564 23.946 -28.600 1.00 41.62 291 HIS B O 1
ATOM 2833 N N . ASN B 1 145 ? 14.528 25.011 -28.887 1.00 39.88 292 ASN B N 1
ATOM 2834 C CA . ASN B 1 145 ? 14.091 25.798 -30.037 1.00 41.28 292 ASN B CA 1
ATOM 2835 C C . ASN B 1 145 ? 13.705 24.951 -31.243 1.00 38.16 292 ASN B C 1
ATOM 2836 O O . ASN B 1 145 ? 12.983 25.410 -32.125 1.00 38.30 292 ASN B O 1
ATOM 2841 N N . ALA B 1 146 ? 14.202 23.719 -31.284 1.00 38.78 293 ALA B N 1
ATOM 2842 C CA . ALA B 1 146 ? 13.951 22.833 -32.415 1.00 38.21 293 ALA B CA 1
ATOM 2843 C C . ALA B 1 146 ? 12.598 22.136 -32.300 1.00 34.95 293 ALA B C 1
ATOM 2844 O O . ALA B 1 146 ? 12.053 21.667 -33.299 1.00 35.81 293 ALA B O 1
ATOM 2846 N N . GLY B 1 147 ? 12.062 22.065 -31.085 1.00 32.90 294 GLY B N 1
ATOM 2847 C CA . GLY B 1 147 ? 10.743 21.492 -30.884 1.00 37.86 294 GLY B CA 1
ATOM 2848 C C . GLY B 1 147 ? 10.474 20.904 -29.511 1.00 37.71 294 GLY B C 1
ATOM 2849 O O . GLY B 1 147 ? 9.334 20.570 -29.193 1.00 37.84 294 GLY B O 1
ATOM 2850 N N . PHE B 1 148 ? 11.515 20.774 -28.694 1.00 35.25 295 PHE B N 1
ATOM 2851 C CA . PHE B 1 148 ? 11.364 20.191 -27.362 1.00 35.98 295 PHE B CA 1
ATOM 2852 C C . PHE B 1 148 ? 10.515 21.060 -26.434 1.00 36.22 295 PHE B C 1
ATOM 2853 O O . PHE B 1 148 ? 9.816 20.548 -25.559 1.00 34.77 295 PHE B O 1
ATOM 2861 N N . GLY B 1 149 ? 10.579 22.373 -26.628 1.00 38.30 296 GLY B N 1
ATOM 2862 C CA . GLY B 1 149 ? 9.777 23.299 -25.851 1.00 36.58 296 GLY B CA 1
ATOM 2863 C C . GLY B 1 149 ? 9.913 23.092 -24.357 1.00 36.75 296 GLY B C 1
ATOM 2864 O O . GLY B 1 149 ? 11.020 22.915 -23.851 1.00 37.41 296 GLY B O 1
ATOM 2865 N N 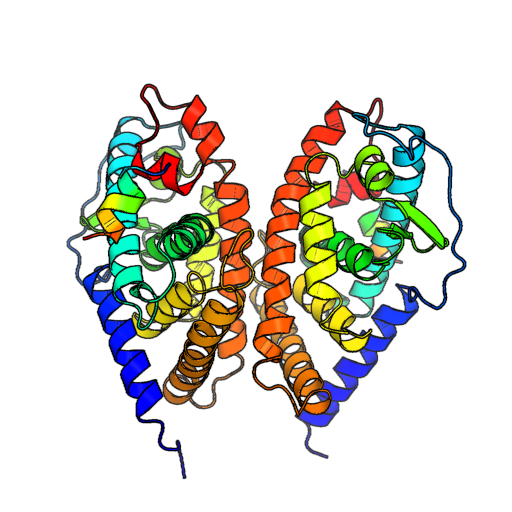. PRO B 1 150 ? 8.779 23.106 -23.638 1.00 37.22 297 PRO B N 1
ATOM 2866 C CA . PRO B 1 150 ? 8.789 22.990 -22.175 1.00 35.69 297 PRO B CA 1
ATOM 2867 C C . PRO B 1 150 ? 9.180 21.597 -21.682 1.00 37.58 297 PRO B C 1
ATOM 2868 O O . PRO B 1 150 ? 9.244 21.380 -20.472 1.00 40.95 297 PRO B O 1
ATOM 2872 N N . LEU B 1 151 ? 9.441 20.671 -22.599 1.00 33.21 298 LEU B N 1
ATOM 2873 C CA . LEU B 1 151 ? 9.863 19.330 -22.208 1.00 33.72 298 LEU B CA 1
ATOM 2874 C C . LEU B 1 151 ? 11.387 19.173 -22.246 1.00 34.90 298 LEU B C 1
ATOM 2875 O O . LEU B 1 151 ? 11.916 18.094 -21.979 1.00 32.48 298 LEU B O 1
ATOM 2880 N N . THR B 1 152 ? 12.088 20.256 -22.568 1.00 34.66 299 THR B N 1
ATOM 2881 C CA . THR B 1 152 ? 13.542 20.216 -22.713 1.00 34.74 299 THR B CA 1
ATOM 2882 C C . THR B 1 152 ? 14.263 19.713 -21.461 1.00 36.25 299 THR B C 1
ATOM 2883 O O . THR B 1 152 ? 14.843 18.627 -21.468 1.00 36.15 299 THR B O 1
ATOM 2887 N N . ASP B 1 153 ? 14.225 20.503 -20.392 1.00 36.28 300 ASP B N 1
ATOM 2888 C CA . ASP B 1 153 ? 14.935 20.161 -19.159 1.00 37.04 300 ASP B CA 1
ATOM 2889 C C . ASP B 1 153 ? 14.578 18.769 -18.643 1.00 36.04 300 ASP B C 1
ATOM 2890 O O . ASP B 1 153 ? 15.412 18.082 -18.055 1.00 35.40 300 ASP B O 1
ATOM 2895 N N . LEU B 1 154 ? 13.333 18.365 -18.870 1.00 36.45 301 LEU B N 1
ATOM 2896 C CA . LEU B 1 154 ? 12.817 17.079 -18.407 1.00 37.13 301 LEU B CA 1
ATOM 2897 C C . LEU B 1 154 ? 13.476 15.920 -19.150 1.00 34.43 301 LEU B C 1
ATOM 2898 O O . LEU B 1 154 ? 13.843 14.912 -18.548 1.00 32.98 301 LEU B O 1
ATOM 2903 N N . VAL B 1 155 ? 13.613 16.073 -20.463 1.00 33.77 302 VAL B N 1
ATOM 2904 C CA . VAL B 1 155 ? 14.243 15.060 -21.302 1.00 32.67 302 VAL B CA 1
ATOM 2905 C C . VAL B 1 155 ? 15.753 15.024 -21.074 1.00 32.99 302 VAL B C 1
ATOM 2906 O O . VAL B 1 155 ? 16.373 13.959 -21.105 1.00 30.43 302 VAL B O 1
ATOM 2910 N N . PHE B 1 156 ? 16.339 16.195 -20.848 1.00 33.10 303 PHE B N 1
ATOM 2911 C CA . PHE B 1 156 ? 17.761 16.297 -20.547 1.00 35.02 303 PHE B CA 1
ATOM 2912 C C . PHE B 1 156 ? 18.084 15.686 -19.189 1.00 35.26 303 PHE B C 1
ATOM 2913 O O . PHE B 1 156 ? 19.122 15.044 -19.020 1.00 32.67 303 PHE B O 1
ATOM 2921 N N . THR B 1 157 ? 17.190 15.882 -18.224 1.00 33.37 304 THR B N 1
ATOM 2922 C CA . THR B 1 157 ? 17.328 15.237 -16.925 1.00 33.17 304 THR B CA 1
ATOM 2923 C C . THR B 1 157 ? 17.366 13.724 -17.110 1.00 34.55 304 THR B C 1
ATOM 2924 O O . THR B 1 157 ? 18.226 13.041 -16.554 1.00 33.06 304 THR B O 1
ATOM 2928 N N . PHE B 1 158 ? 16.432 13.208 -17.902 1.00 31.36 305 PHE B N 1
ATOM 2929 C CA . PHE B 1 158 ? 16.383 11.781 -18.190 1.00 31.37 305 PHE B CA 1
ATOM 2930 C C . PHE B 1 158 ? 17.688 11.290 -18.820 1.00 33.32 305 PHE B C 1
ATOM 2931 O O . PHE B 1 158 ? 18.187 10.219 -18.475 1.00 32.28 305 PHE B O 1
ATOM 2939 N N . ALA B 1 159 ? 18.234 12.077 -19.743 1.00 32.94 306 ALA B N 1
ATOM 2940 C CA . ALA B 1 159 ? 19.492 11.731 -20.400 1.00 32.90 306 ALA B CA 1
ATOM 2941 C C . ALA B 1 159 ? 20.605 11.533 -19.377 1.00 32.20 306 ALA B C 1
ATOM 2942 O O . ALA B 1 159 ? 21.293 10.513 -19.382 1.00 31.54 306 ALA B O 1
ATOM 2944 N N . ASN B 1 160 ? 20.767 12.514 -18.496 1.00 32.87 307 ASN B N 1
ATOM 2945 C CA . ASN B 1 160 ? 21.771 12.448 -17.443 1.00 34.25 307 ASN B CA 1
ATOM 2946 C C . ASN B 1 160 ? 21.561 11.272 -16.490 1.00 35.08 307 ASN B C 1
ATOM 2947 O O . ASN B 1 160 ? 22.501 10.815 -15.838 1.00 38.28 307 ASN B O 1
ATOM 2952 N N . GLN B 1 161 ? 20.328 10.782 -16.414 1.00 32.76 308 GLN B N 1
ATOM 2953 C CA . GLN B 1 161 ? 20.013 9.669 -15.524 1.00 33.63 308 GLN B CA 1
ATOM 2954 C C . GLN B 1 161 ? 20.400 8.328 -16.137 1.00 30.69 308 GLN B C 1
ATOM 2955 O O . GLN B 1 161 ? 20.539 7.330 -15.430 1.00 33.23 308 GLN B O 1
ATOM 2961 N N . LEU B 1 162 ? 20.569 8.310 -17.454 1.00 28.85 309 LEU B N 1
ATOM 2962 C CA . LEU B 1 162 ? 21.010 7.106 -18.149 1.00 35.22 309 LEU B CA 1
ATOM 2963 C C . LEU B 1 162 ? 22.522 6.896 -18.019 1.00 34.06 309 LEU B C 1
ATOM 2964 O O . LEU B 1 162 ? 22.993 5.760 -17.966 1.00 34.11 309 LEU B O 1
ATOM 2969 N N . LEU B 1 163 ? 23.275 7.993 -17.971 1.00 33.05 310 LEU B N 1
ATOM 2970 C CA . LEU B 1 163 ? 24.739 7.921 -17.944 1.00 37.46 310 LEU B CA 1
ATOM 2971 C C . LEU B 1 163 ? 25.293 6.948 -16.896 1.00 35.79 310 LEU B C 1
ATOM 2972 O O . LEU B 1 163 ? 26.030 6.029 -17.242 1.00 35.39 310 LEU B O 1
ATOM 2977 N N . PRO B 1 164 ? 24.925 7.132 -15.618 1.00 37.35 311 PRO B N 1
ATOM 2978 C CA . PRO B 1 164 ? 25.451 6.250 -14.569 1.00 37.51 311 PRO B CA 1
ATOM 2979 C C . PRO B 1 164 ? 25.178 4.772 -14.844 1.00 41.41 311 PRO B C 1
ATOM 2980 O O . PRO B 1 164 ? 25.895 3.916 -14.332 1.00 45.79 311 PRO B O 1
ATOM 2984 N N . LEU B 1 165 ? 24.152 4.483 -15.637 1.00 42.38 312 LEU B N 1
ATOM 2985 C CA . LEU B 1 165 ? 23.813 3.108 -15.998 1.00 42.91 312 LEU B CA 1
ATOM 2986 C C . LEU B 1 165 ? 24.811 2.515 -16.991 1.00 44.96 312 LEU B C 1
ATOM 2987 O O . LEU B 1 165 ? 24.920 1.295 -17.121 1.00 46.42 312 LEU B O 1
ATOM 2992 N N . GLU B 1 166 ? 25.525 3.386 -17.697 1.00 43.63 313 GLU B N 1
ATOM 2993 C CA . GLU B 1 166 ? 26.522 2.969 -18.682 1.00 47.61 313 GLU B CA 1
ATOM 2994 C C . GLU B 1 166 ? 26.003 1.923 -19.667 1.00 50.41 313 GLU B C 1
ATOM 2995 O O . GLU B 1 166 ? 26.703 0.960 -19.984 1.00 56.24 313 GLU B O 1
ATOM 3001 N N . MET B 1 167 ? 24.782 2.113 -20.153 1.00 50.08 314 MET B N 1
ATOM 3002 C CA . MET B 1 167 ? 24.202 1.185 -21.116 1.00 50.60 314 MET B CA 1
ATOM 3003 C C . MET B 1 167 ? 24.986 1.162 -22.424 1.00 52.45 314 MET B C 1
ATOM 3004 O O . MET B 1 167 ? 25.504 2.188 -22.867 1.00 53.33 314 MET B O 1
ATOM 3009 N N . ASP B 1 168 ? 25.072 -0.015 -23.036 1.00 49.99 315 ASP B N 1
ATOM 3010 C CA . ASP B 1 168 ? 25.710 -0.153 -24.337 1.00 46.68 315 ASP B CA 1
ATOM 3011 C C . ASP B 1 168 ? 24.668 -0.422 -25.413 1.00 47.73 315 ASP B C 1
ATOM 3012 O O . ASP B 1 168 ? 23.466 -0.395 -25.147 1.00 49.83 315 ASP B O 1
ATOM 3017 N N . ASP B 1 169 ? 25.133 -0.687 -26.628 1.00 49.05 316 ASP B N 1
ATOM 3018 C CA . ASP B 1 169 ? 24.234 -0.937 -27.748 1.00 48.47 316 ASP B CA 1
ATOM 3019 C C . ASP B 1 169 ? 23.336 -2.142 -27.496 1.00 45.96 316 ASP B C 1
ATOM 3020 O O . ASP B 1 169 ? 22.176 -2.159 -27.906 1.00 44.24 316 ASP B O 1
ATOM 3025 N N . THR B 1 170 ? 23.876 -3.148 -26.816 1.00 46.14 317 THR B N 1
ATOM 3026 C CA . THR B 1 170 ? 23.130 -4.373 -26.549 1.00 45.90 317 THR B CA 1
ATOM 3027 C C . THR B 1 170 ? 21.954 -4.129 -25.600 1.00 44.56 317 THR B C 1
ATOM 3028 O O . THR B 1 170 ? 20.845 -4.608 -25.834 1.00 44.96 317 THR B O 1
ATOM 3032 N N . GLU B 1 171 ? 22.204 -3.377 -24.533 1.00 42.77 318 GLU B N 1
ATOM 3033 C CA . GLU B 1 171 ? 21.170 -3.075 -23.551 1.00 41.20 318 GLU B CA 1
ATOM 3034 C C . GLU B 1 171 ? 20.125 -2.107 -24.105 1.00 43.44 318 GLU B C 1
ATOM 3035 O O . GLU B 1 171 ? 18.936 -2.235 -23.811 1.00 43.47 318 GLU B O 1
ATOM 3041 N N . THR B 1 172 ? 20.569 -1.145 -24.910 1.00 42.32 319 THR B N 1
ATOM 3042 C CA . THR B 1 172 ? 19.661 -0.179 -25.519 1.00 38.41 319 THR B CA 1
ATOM 3043 C C . THR B 1 172 ? 18.742 -0.854 -26.531 1.00 40.58 319 THR B C 1
ATOM 3044 O O . THR B 1 172 ? 17.569 -0.497 -26.659 1.00 39.86 319 THR B O 1
ATOM 3048 N N . GLY B 1 173 ? 19.281 -1.837 -27.245 1.00 42.39 320 GLY B N 1
ATOM 3049 C CA . GLY B 1 173 ? 18.504 -2.574 -28.222 1.00 39.61 320 GLY B CA 1
ATOM 3050 C C . GLY B 1 173 ? 17.444 -3.430 -27.562 1.00 36.38 320 GLY B C 1
ATOM 3051 O O . GLY B 1 173 ? 16.297 -3.462 -28.008 1.00 37.44 320 GLY B O 1
ATOM 3052 N N . LEU B 1 174 ? 17.828 -4.126 -26.496 1.00 36.28 321 LEU B N 1
ATOM 3053 C CA . LEU B 1 174 ? 16.896 -4.981 -25.765 1.00 38.16 321 LEU B CA 1
ATOM 3054 C C . LEU B 1 174 ? 15.796 -4.163 -25.099 1.00 39.22 321 LEU B C 1
ATOM 3055 O O . LEU B 1 174 ? 14.624 -4.542 -25.130 1.00 35.13 321 LEU B O 1
ATOM 3060 N N . LEU B 1 175 ? 16.177 -3.041 -24.498 1.00 39.23 322 LEU B N 1
ATOM 3061 C CA . LEU B 1 175 ? 15.214 -2.175 -23.830 1.00 37.20 322 LEU B CA 1
ATOM 3062 C C . LEU B 1 175 ? 14.199 -1.645 -24.836 1.00 38.45 322 LEU B C 1
ATOM 3063 O O . LEU B 1 175 ? 13.008 -1.542 -24.540 1.00 40.72 322 LEU B O 1
ATOM 3068 N N . SER B 1 176 ? 14.680 -1.323 -26.032 1.00 38.47 323 SER B N 1
ATOM 3069 C CA . SER B 1 176 ? 13.820 -0.838 -27.103 1.00 38.09 323 SER B CA 1
ATOM 3070 C C . SER B 1 176 ? 12.883 -1.944 -27.570 1.00 37.80 323 SER B C 1
ATOM 3071 O O . SER B 1 176 ? 11.695 -1.713 -27.799 1.00 37.04 323 SER B O 1
ATOM 3074 N N . ALA B 1 177 ? 13.426 -3.150 -27.705 1.00 37.69 324 ALA B N 1
ATOM 3075 C CA . ALA B 1 177 ? 12.636 -4.301 -28.127 1.00 38.92 324 ALA B CA 1
ATOM 3076 C C . ALA B 1 177 ? 11.582 -4.660 -27.082 1.00 38.31 324 ALA B C 1
ATOM 3077 O O . ALA B 1 177 ? 10.462 -5.035 -27.424 1.00 40.47 324 ALA B O 1
ATOM 3079 N N . ILE B 1 178 ? 11.944 -4.542 -25.810 1.00 36.76 325 ILE B N 1
ATOM 3080 C CA . ILE B 1 178 ? 11.010 -4.816 -24.726 1.00 39.37 325 ILE B CA 1
ATOM 3081 C C . ILE B 1 178 ? 9.885 -3.783 -24.730 1.00 39.90 325 ILE B C 1
ATOM 3082 O O . ILE B 1 178 ? 8.730 -4.105 -24.454 1.00 45.32 325 ILE B O 1
ATOM 3087 N N . CYS B 1 179 ? 10.234 -2.543 -25.059 1.00 41.20 326 CYS B N 1
ATOM 3088 C CA A CYS B 1 179 ? 9.253 -1.469 -25.128 0.59 39.15 326 CYS B CA 1
ATOM 3089 C CA B CYS B 1 179 ? 9.265 -1.456 -25.148 0.41 39.10 326 CYS B CA 1
ATOM 3090 C C . CYS B 1 179 ? 8.242 -1.709 -26.247 1.00 40.04 326 CYS B C 1
ATOM 3091 O O . CYS B 1 179 ? 7.035 -1.593 -26.034 1.00 42.52 326 CYS B O 1
ATOM 3096 N N . LEU B 1 180 ? 8.739 -2.042 -27.433 1.00 38.38 327 LEU B N 1
ATOM 3097 C CA . LEU B 1 180 ? 7.877 -2.271 -28.583 1.00 38.63 327 LEU B CA 1
ATOM 3098 C C . LEU B 1 180 ? 7.022 -3.521 -28.406 1.00 40.28 327 LEU B C 1
ATOM 3099 O O . LEU B 1 180 ? 5.797 -3.478 -28.540 1.00 40.22 327 LEU B O 1
ATOM 3104 N N . ILE B 1 181 ? 7.680 -4.637 -28.111 1.00 41.54 328 ILE B N 1
ATOM 3105 C CA . ILE B 1 181 ? 7.004 -5.922 -27.994 1.00 43.27 328 ILE B CA 1
ATOM 3106 C C . ILE B 1 181 ? 6.297 -6.043 -26.645 1.00 44.22 328 ILE B C 1
ATOM 3107 O O . ILE B 1 181 ? 6.820 -6.630 -25.696 1.00 44.24 328 ILE B O 1
ATOM 3112 N N . CYS B 1 182 ? 5.098 -5.471 -26.582 1.00 43.28 329 CYS B N 1
ATOM 3113 C CA . CYS B 1 182 ? 4.336 -5.370 -25.345 1.00 41.78 329 CYS B CA 1
ATOM 3114 C C . CYS B 1 182 ? 2.890 -5.792 -25.572 1.00 42.82 329 CYS B C 1
ATOM 3115 O O . CYS B 1 182 ? 2.183 -5.187 -26.377 1.00 43.71 329 CYS B O 1
ATOM 3118 N N . GLY B 1 183 ? 2.451 -6.822 -24.855 1.00 43.59 330 GLY B N 1
ATOM 3119 C CA . GLY B 1 183 ? 1.136 -7.398 -25.082 1.00 45.79 330 GLY B CA 1
ATOM 3120 C C . GLY B 1 183 ? -0.022 -6.709 -24.380 1.00 44.65 330 GLY B C 1
ATOM 3121 O O . GLY B 1 183 ? -1.142 -7.218 -24.389 1.00 48.19 330 GLY B O 1
ATOM 3122 N N . ASP B 1 184 ? 0.235 -5.553 -23.777 1.00 46.25 331 ASP B N 1
ATOM 3123 C CA . ASP B 1 184 ? -0.810 -4.829 -23.054 1.00 45.94 331 ASP B CA 1
ATOM 3124 C C . ASP B 1 184 ? -1.479 -3.754 -23.905 1.00 46.59 331 ASP B C 1
ATOM 3125 O O . ASP B 1 184 ? -2.522 -3.218 -23.529 1.00 49.58 331 ASP B O 1
ATOM 3130 N N . ARG B 1 185 ? -0.880 -3.445 -25.050 1.00 45.19 332 ARG B N 1
ATOM 3131 C CA . ARG B 1 185 ? -1.381 -2.378 -25.912 1.00 48.56 332 ARG B CA 1
ATOM 3132 C C . ARG B 1 185 ? -2.843 -2.589 -26.289 1.00 46.82 332 ARG B C 1
ATOM 3133 O O . ARG B 1 185 ? -3.266 -3.708 -26.581 1.00 51.21 332 ARG B O 1
ATOM 3141 N N . GLN B 1 186 ? -3.611 -1.504 -26.287 1.00 48.90 333 GLN B N 1
ATOM 3142 C CA . GLN B 1 186 ? -5.021 -1.566 -26.653 1.00 50.10 333 GLN B CA 1
ATOM 3143 C C . GLN B 1 186 ? -5.188 -1.938 -28.124 1.00 51.05 333 GLN B C 1
ATOM 3144 O O . GLN B 1 186 ? -4.442 -1.460 -28.980 1.00 52.86 333 GLN B O 1
ATOM 3146 N N . ASP B 1 187 ? -6.162 -2.801 -28.403 1.00 44.38 334 ASP B N 1
ATOM 3147 C CA . ASP B 1 187 ? -6.511 -3.184 -29.773 1.00 45.59 334 ASP B CA 1
ATOM 3148 C C . ASP B 1 187 ? -5.616 -4.267 -30.378 1.00 46.71 334 ASP B C 1
ATOM 3149 O O . ASP B 1 187 ? -5.660 -4.505 -31.584 1.00 48.15 334 ASP B O 1
ATOM 3154 N N . LEU B 1 188 ? -4.805 -4.921 -29.555 1.00 47.38 335 LEU B N 1
ATOM 3155 C CA . LEU B 1 188 ? -3.997 -6.035 -30.040 1.00 46.73 335 LEU B CA 1
ATOM 3156 C C . LEU B 1 188 ? -4.881 -7.238 -30.356 1.00 51.80 335 LEU B C 1
ATOM 3157 O O . LEU B 1 188 ? -5.681 -7.669 -29.525 1.00 51.85 335 LEU B O 1
ATOM 3162 N N . GLU B 1 189 ? -4.735 -7.772 -31.563 1.00 49.54 336 GLU B N 1
ATOM 3163 C CA . GLU B 1 189 ? -5.529 -8.914 -31.996 1.00 45.02 336 GLU B CA 1
ATOM 3164 C C . GLU B 1 189 ? -5.047 -10.197 -31.330 1.00 48.49 336 GLU B C 1
ATOM 3165 O O . GLU B 1 189 ? -5.853 -11.007 -30.867 1.00 47.18 336 GLU B O 1
ATOM 3171 N N . GLU B 1 190 ? -3.730 -10.375 -31.282 1.00 47.76 337 GLU B N 1
ATOM 3172 C CA . GLU B 1 190 ? -3.131 -11.551 -30.660 1.00 47.57 337 GLU B CA 1
ATOM 3173 C C . GLU B 1 190 ? -2.152 -11.143 -29.564 1.00 47.60 337 GLU B C 1
ATOM 3174 O O . GLU B 1 190 ? -0.960 -11.437 -29.651 1.00 49.73 337 GLU B O 1
ATOM 3180 N N . PRO B 1 191 ? -2.659 -10.471 -28.519 1.00 49.18 338 PRO B N 1
ATOM 3181 C CA . PRO B 1 191 ? -1.818 -9.923 -27.448 1.00 47.68 338 PRO B CA 1
ATOM 3182 C C . PRO B 1 191 ? -1.028 -11.009 -26.734 1.00 48.61 338 PRO B C 1
ATOM 3183 O O . PRO B 1 191 ? 0.083 -10.765 -26.259 1.00 46.59 338 PRO B O 1
ATOM 3187 N N . THR B 1 192 ? -1.606 -12.202 -26.659 1.00 48.26 339 THR B N 1
ATOM 3188 C CA . THR B 1 192 ? -0.956 -13.316 -25.991 1.00 49.80 339 THR B CA 1
ATOM 3189 C C . THR B 1 192 ? 0.231 -13.811 -26.812 1.00 49.43 339 THR B C 1
ATOM 3190 O O . THR B 1 192 ? 1.232 -14.272 -26.263 1.00 49.88 339 THR B O 1
ATOM 3194 N N . LYS B 1 193 ? 0.116 -13.692 -28.131 1.00 51.59 340 LYS B N 1
ATOM 3195 C CA . LYS B 1 193 ? 1.207 -14.026 -29.037 1.00 48.50 340 LYS B CA 1
ATOM 3196 C C . LYS B 1 193 ? 2.366 -13.050 -28.838 1.00 48.57 340 LYS B C 1
ATOM 3197 O O . LYS B 1 193 ? 3.534 -13.433 -28.911 1.00 49.34 340 LYS B O 1
ATOM 3201 N N . VAL B 1 194 ? 2.035 -11.788 -28.580 1.00 48.55 341 VAL B N 1
ATOM 3202 C CA . VAL B 1 194 ? 3.050 -10.771 -28.320 1.00 47.81 341 VAL B CA 1
ATOM 3203 C C . VAL B 1 194 ? 3.748 -11.030 -26.990 1.00 47.33 341 VAL B C 1
ATOM 3204 O O . VAL B 1 194 ? 4.965 -10.900 -26.885 1.00 48.81 341 VAL B O 1
ATOM 3208 N N . ASP B 1 195 ? 2.968 -11.393 -25.977 1.00 46.58 342 ASP B N 1
ATOM 3209 C CA . ASP B 1 195 ? 3.524 -11.747 -24.678 1.00 48.69 342 ASP B CA 1
ATOM 3210 C C . ASP B 1 195 ? 4.617 -12.792 -24.843 1.00 50.66 342 ASP B C 1
ATOM 3211 O O . ASP B 1 195 ? 5.699 -12.672 -24.268 1.00 49.47 342 ASP B O 1
ATOM 3216 N N . LYS B 1 196 ? 4.322 -13.817 -25.637 1.00 49.23 343 LYS B N 1
ATOM 3217 C CA . LYS B 1 196 ? 5.258 -14.910 -25.868 1.00 52.23 343 LYS B CA 1
ATOM 3218 C C . LYS B 1 196 ? 6.591 -14.404 -26.413 1.00 49.12 343 LYS B C 1
ATOM 3219 O O . LYS B 1 196 ? 7.654 -14.866 -25.999 1.00 52.72 343 LYS B O 1
ATOM 3221 N N . LEU B 1 197 ? 6.530 -13.454 -27.340 1.00 47.36 344 LEU B N 1
ATOM 3222 C CA . LEU B 1 197 ? 7.735 -12.903 -27.952 1.00 50.02 344 LEU B CA 1
ATOM 3223 C C . LEU B 1 197 ? 8.521 -12.015 -26.993 1.00 49.56 344 LEU B C 1
ATOM 3224 O O . LEU B 1 197 ? 9.733 -11.876 -27.120 1.00 46.10 344 LEU B O 1
ATOM 3229 N N . GLN B 1 198 ? 7.825 -11.419 -26.031 1.00 52.47 345 GLN B N 1
ATOM 3230 C CA . GLN B 1 198 ? 8.449 -10.465 -25.120 1.00 51.29 345 GLN B CA 1
ATOM 3231 C C . GLN B 1 198 ? 9.305 -11.109 -24.028 1.00 46.96 345 GLN B C 1
ATOM 3232 O O . GLN B 1 198 ? 10.387 -10.618 -23.720 1.00 50.63 345 GLN B O 1
ATOM 3238 N N . GLU B 1 199 ? 8.822 -12.199 -23.439 1.00 48.87 346 GLU B N 1
ATOM 3239 C CA . GLU B 1 199 ? 9.492 -12.781 -22.273 1.00 51.53 346 GLU B CA 1
ATOM 3240 C C . GLU B 1 199 ? 10.946 -13.228 -22.500 1.00 49.56 346 GLU B C 1
ATOM 3241 O O . GLU B 1 199 ? 11.783 -13.061 -21.613 1.00 50.63 346 GLU B O 1
ATOM 3247 N N . PRO B 1 200 ? 11.259 -13.791 -23.679 1.00 48.77 347 PRO B N 1
ATOM 3248 C CA . PRO B 1 200 ? 12.672 -14.130 -23.889 1.00 51.32 347 PRO B CA 1
ATOM 3249 C C . PRO B 1 200 ? 13.548 -12.879 -23.917 1.00 49.42 347 PRO B C 1
ATOM 3250 O O . PRO B 1 200 ? 14.722 -12.943 -23.559 1.00 49.73 347 PRO B O 1
ATOM 3254 N N . LEU B 1 201 ? 12.973 -11.755 -24.335 1.00 50.69 348 LEU B N 1
ATOM 3255 C CA . LEU B 1 201 ? 13.685 -10.481 -24.332 1.00 48.80 348 LEU B CA 1
ATOM 3256 C C . LEU B 1 201 ? 14.006 -10.040 -22.909 1.00 47.79 348 LEU B C 1
ATOM 3257 O O . LEU B 1 201 ? 15.086 -9.516 -22.640 1.00 46.46 348 LEU B O 1
ATOM 3262 N N . LEU B 1 202 ? 13.059 -10.253 -22.001 1.00 47.78 349 LEU B N 1
ATOM 3263 C CA . LEU B 1 202 ? 13.267 -9.930 -20.595 1.00 48.42 349 LEU B CA 1
ATOM 3264 C C . LEU B 1 202 ? 14.367 -10.795 -19.994 1.00 46.37 349 LEU B C 1
ATOM 3265 O O . LEU B 1 202 ? 15.266 -10.290 -19.325 1.00 45.46 349 LEU B O 1
ATOM 3270 N N . GLU B 1 203 ? 14.292 -12.101 -20.236 1.00 47.86 350 GLU B N 1
ATOM 3271 C CA . GLU B 1 203 ? 15.319 -13.025 -19.766 1.00 50.66 350 GLU B CA 1
ATOM 3272 C C . GLU B 1 203 ? 16.676 -12.678 -20.368 1.00 51.15 350 GLU B C 1
ATOM 3273 O O . GLU B 1 203 ? 17.699 -12.707 -19.681 1.00 52.04 350 GLU B O 1
ATOM 3275 N N . ALA B 1 204 ? 16.677 -12.350 -21.657 1.00 49.84 351 ALA B N 1
ATOM 3276 C CA . ALA B 1 204 ? 17.899 -11.971 -22.353 1.00 49.00 351 ALA B CA 1
ATOM 3277 C C . ALA B 1 204 ? 18.569 -10.782 -21.673 1.00 49.49 351 ALA B C 1
ATOM 3278 O O . ALA B 1 204 ? 19.782 -10.776 -21.464 1.00 52.07 351 ALA B O 1
ATOM 3280 N N . LEU B 1 205 ? 17.774 -9.776 -21.326 1.00 47.38 352 LEU B N 1
ATOM 3281 C CA . LEU B 1 205 ? 18.296 -8.586 -20.670 1.00 44.03 352 LEU B CA 1
ATOM 3282 C C . LEU B 1 205 ? 18.801 -8.917 -19.271 1.00 48.04 352 LEU B C 1
ATOM 3283 O O . LEU B 1 205 ? 19.900 -8.520 -18.882 1.00 45.31 352 LEU B O 1
ATOM 3288 N N . LYS B 1 206 ? 17.987 -9.649 -18.518 1.00 48.77 353 LYS B N 1
ATOM 3289 C CA . LYS B 1 206 ? 18.325 -10.002 -17.145 1.00 50.13 353 LYS B CA 1
ATOM 3290 C C . LYS B 1 206 ? 19.678 -10.701 -17.063 1.00 52.24 353 LYS B C 1
ATOM 3291 O O . LYS B 1 206 ? 20.447 -10.479 -16.127 1.00 55.67 353 LYS B O 1
ATOM 3297 N N . ILE B 1 207 ? 19.961 -11.540 -18.052 1.00 51.19 354 ILE B N 1
ATOM 3298 C CA . ILE B 1 207 ? 21.191 -12.322 -18.072 1.00 54.04 354 ILE B CA 1
ATOM 3299 C C . ILE B 1 207 ? 22.387 -11.513 -18.560 1.00 54.32 354 ILE B C 1
ATOM 3300 O O . ILE B 1 207 ? 23.457 -11.543 -17.951 1.00 53.62 354 ILE B O 1
ATOM 3305 N N . TYR B 1 208 ? 22.204 -10.797 -19.665 1.00 50.99 355 TYR B N 1
ATOM 3306 C CA . TYR B 1 208 ? 23.276 -9.990 -20.229 1.00 52.96 355 TYR B CA 1
ATOM 3307 C C . TYR B 1 208 ? 23.801 -8.995 -19.201 1.00 55.06 355 TYR B C 1
ATOM 3308 O O . TYR B 1 208 ? 25.010 -8.798 -19.076 1.00 56.39 355 TYR B O 1
ATOM 3317 N N . ILE B 1 209 ? 22.885 -8.372 -18.467 1.00 52.31 356 ILE B N 1
ATOM 3318 C CA . ILE B 1 209 ? 23.259 -7.440 -17.412 1.00 53.81 356 ILE B CA 1
ATOM 3319 C C . ILE B 1 209 ? 24.069 -8.156 -16.339 1.00 58.52 356 ILE B C 1
ATOM 3320 O O . ILE B 1 209 ? 24.980 -7.582 -15.742 1.00 56.26 356 ILE B O 1
ATOM 3325 N N . ARG B 1 210 ? 23.734 -9.421 -16.107 1.00 59.34 357 ARG B N 1
ATOM 3326 C CA . ARG B 1 210 ? 24.387 -10.211 -15.072 1.00 62.32 357 ARG B CA 1
ATOM 3327 C C . ARG B 1 210 ? 25.844 -10.520 -15.415 1.00 65.72 357 ARG B C 1
ATOM 3328 O O . ARG B 1 210 ? 26.732 -10.339 -14.584 1.00 68.59 357 ARG B O 1
ATOM 3336 N N . LYS B 1 211 ? 26.084 -10.987 -16.637 1.00 63.26 358 LYS B N 1
ATOM 3337 C CA . LYS B 1 211 ? 27.440 -11.301 -17.083 1.00 63.46 358 LYS B CA 1
ATOM 3338 C C . LYS B 1 211 ? 28.275 -10.033 -17.170 1.00 67.71 358 LYS B C 1
ATOM 3339 O O . LYS B 1 211 ? 29.446 -10.009 -16.790 1.00 69.03 358 LYS B O 1
ATOM 3345 N N . ARG B 1 212 ? 27.654 -8.980 -17.683 1.00 63.45 359 ARG B N 1
ATOM 3346 C CA . ARG B 1 212 ? 28.327 -7.709 -17.879 1.00 67.42 359 ARG B CA 1
ATOM 3347 C C . ARG B 1 212 ? 28.621 -7.042 -16.543 1.00 69.93 359 ARG B C 1
ATOM 3348 O O . ARG B 1 212 ? 29.760 -6.669 -16.262 1.00 71.64 359 ARG B O 1
ATOM 3350 N N . ARG B 1 213 ? 27.583 -6.884 -15.731 1.00 72.94 360 ARG B N 1
ATOM 3351 C CA . ARG B 1 213 ? 27.735 -6.381 -14.372 1.00 78.02 360 ARG B CA 1
ATOM 3352 C C . ARG B 1 213 ? 27.534 -7.537 -13.401 1.00 79.84 360 ARG B C 1
ATOM 3353 O O . ARG B 1 213 ? 26.421 -7.766 -12.924 1.00 79.01 360 ARG B O 1
ATOM 3355 N N . PRO B 1 214 ? 28.618 -8.273 -13.111 1.00 81.97 361 PRO B N 1
ATOM 3356 C CA . PRO B 1 214 ? 28.586 -9.509 -12.320 1.00 83.84 361 PRO B CA 1
ATOM 3357 C C . PRO B 1 214 ? 27.875 -9.348 -10.977 1.00 89.16 361 PRO B C 1
ATOM 3358 O O . PRO B 1 214 ? 26.655 -9.509 -10.903 1.00 88.13 361 PRO B O 1
ATOM 3362 N N . SER B 1 215 ? 28.635 -9.041 -9.931 1.00 90.43 362 SER B N 1
ATOM 3363 C CA . SER B 1 215 ? 28.082 -8.912 -8.586 1.00 90.84 362 SER B CA 1
ATOM 3364 C C . SER B 1 215 ? 27.699 -7.472 -8.255 1.00 90.61 362 SER B C 1
ATOM 3365 O O . SER B 1 215 ? 27.747 -7.056 -7.097 1.00 95.11 362 SER B O 1
ATOM 3367 N N . LYS B 1 216 ? 27.322 -6.716 -9.281 1.00 86.15 363 LYS B N 1
ATOM 3368 C CA . LYS B 1 216 ? 26.874 -5.342 -9.105 1.00 84.72 363 LYS B CA 1
ATOM 3369 C C . LYS B 1 216 ? 25.431 -5.232 -9.575 1.00 81.86 363 LYS B C 1
ATOM 3370 O O . LYS B 1 216 ? 25.145 -4.554 -10.561 1.00 78.69 363 LYS B O 1
ATOM 3372 N N . PRO B 1 217 ? 24.513 -5.907 -8.865 1.00 79.73 364 PRO B N 1
ATOM 3373 C CA . PRO B 1 217 ? 23.122 -6.035 -9.302 1.00 73.98 364 PRO B CA 1
ATOM 3374 C C . PRO B 1 217 ? 22.230 -4.885 -8.846 1.00 67.86 364 PRO B C 1
ATOM 3375 O O . PRO B 1 217 ? 22.722 -3.785 -8.585 1.00 62.39 364 PRO B O 1
ATOM 3379 N N . HIS B 1 218 ? 20.931 -5.159 -8.744 1.00 61.59 365 HIS B N 1
ATOM 3380 C CA . HIS B 1 218 ? 19.917 -4.120 -8.606 1.00 58.28 365 HIS B CA 1
ATOM 3381 C C . HIS B 1 218 ? 19.781 -3.418 -9.948 1.00 55.52 365 HIS B C 1
ATOM 3382 O O . HIS B 1 218 ? 18.934 -2.542 -10.124 1.00 57.59 365 HIS B O 1
ATOM 3389 N N . MET B 1 219 ? 20.622 -3.822 -10.896 1.00 52.00 366 MET B N 1
ATOM 3390 C CA . MET B 1 219 ? 20.739 -3.131 -12.173 1.00 50.26 366 MET B CA 1
ATOM 3391 C C . MET B 1 219 ? 19.647 -3.538 -13.158 1.00 45.67 366 MET B C 1
ATOM 3392 O O . MET B 1 219 ? 19.193 -2.722 -13.956 1.00 43.40 366 MET B O 1
ATOM 3397 N N . PHE B 1 220 ? 19.227 -4.796 -13.100 1.00 43.07 367 PHE B N 1
ATOM 3398 C CA . PHE B 1 220 ? 18.170 -5.278 -13.983 1.00 42.22 367 PHE B CA 1
ATOM 3399 C C . PHE B 1 220 ? 16.855 -4.517 -13.783 1.00 43.35 367 PHE B C 1
ATOM 3400 O O . PHE B 1 220 ? 16.296 -3.985 -14.741 1.00 42.18 367 PHE B O 1
ATOM 3408 N N . PRO B 1 221 ? 16.358 -4.453 -12.537 1.00 41.78 368 PRO B N 1
ATOM 3409 C CA . PRO B 1 221 ? 15.130 -3.682 -12.317 1.00 43.85 368 PRO B CA 1
ATOM 3410 C C . PRO B 1 221 ? 15.361 -2.185 -12.512 1.00 42.75 368 PRO B C 1
ATOM 3411 O O . PRO B 1 221 ? 14.444 -1.475 -12.917 1.00 41.62 368 PRO B O 1
ATOM 3415 N N . LYS B 1 222 ? 16.576 -1.719 -12.235 1.00 42.71 369 LYS B N 1
ATOM 3416 C CA . LYS B 1 222 ? 16.905 -0.305 -12.391 1.00 42.12 369 LYS B CA 1
ATOM 3417 C C . LYS B 1 222 ? 16.841 0.122 -13.855 1.00 41.20 369 LYS B C 1
ATOM 3418 O O . LYS B 1 222 ? 16.362 1.209 -14.176 1.00 39.85 369 LYS B O 1
ATOM 3420 N N . ILE B 1 223 ? 17.328 -0.741 -14.739 1.00 40.90 370 ILE B N 1
ATOM 3421 C CA . ILE B 1 223 ? 17.289 -0.473 -16.170 1.00 40.24 370 ILE B CA 1
ATOM 3422 C C . ILE B 1 223 ? 15.881 -0.666 -16.709 1.00 41.12 370 ILE B C 1
ATOM 3423 O O . ILE B 1 223 ? 15.395 0.129 -17.515 1.00 40.03 370 ILE B O 1
ATOM 3428 N N . LEU B 1 224 ? 15.227 -1.728 -16.254 1.00 42.55 371 LEU B N 1
ATOM 3429 C CA . LEU B 1 224 ? 13.879 -2.039 -16.702 1.00 43.56 371 LEU B CA 1
ATOM 3430 C C . LEU B 1 224 ? 12.922 -0.891 -16.393 1.00 41.26 371 LEU B C 1
ATOM 3431 O O . LEU B 1 224 ? 12.051 -0.564 -17.197 1.00 43.71 371 LEU B O 1
ATOM 3436 N N . MET B 1 225 ? 13.104 -0.271 -15.232 1.00 41.59 372 MET B N 1
ATOM 3437 C CA . MET B 1 225 ? 12.236 0.820 -14.801 1.00 40.71 372 MET B CA 1
ATOM 3438 C C . MET B 1 225 ? 12.423 2.099 -15.612 1.00 40.92 372 MET B C 1
ATOM 3439 O O . MET B 1 225 ? 11.682 3.064 -15.434 1.00 43.07 372 MET B O 1
ATOM 3444 N N . LYS B 1 226 ? 13.416 2.116 -16.493 1.00 40.47 373 LYS B N 1
ATOM 3445 C CA . LYS B 1 226 ? 13.614 3.267 -17.364 1.00 40.20 373 LYS B CA 1
ATOM 3446 C C . LYS B 1 226 ? 12.486 3.356 -18.384 1.00 36.15 373 LYS B C 1
ATOM 3447 O O . LYS B 1 226 ? 12.182 4.433 -18.897 1.00 36.82 373 LYS B O 1
ATOM 3453 N N . ILE B 1 227 ? 11.868 2.217 -18.677 1.00 34.68 374 ILE B N 1
ATOM 3454 C CA . ILE B 1 227 ? 10.698 2.191 -19.544 1.00 36.12 374 ILE B CA 1
ATOM 3455 C C . ILE B 1 227 ? 9.579 3.001 -18.895 1.00 34.50 374 ILE B C 1
ATOM 3456 O O . ILE B 1 227 ? 8.809 3.685 -19.571 1.00 33.73 374 ILE B O 1
ATOM 3461 N N . THR B 1 228 ? 9.513 2.921 -17.572 1.00 34.49 375 THR B N 1
ATOM 3462 C CA . THR B 1 228 ? 8.587 3.716 -16.783 1.00 35.10 375 THR B CA 1
ATOM 3463 C C . THR B 1 228 ? 8.804 5.207 -17.033 1.00 37.54 375 THR B C 1
ATOM 3464 O O . THR B 1 228 ? 7.845 5.964 -17.196 1.00 35.92 375 THR B O 1
ATOM 3468 N N . ASP B 1 229 ? 10.070 5.618 -17.069 1.00 35.99 376 ASP B N 1
ATOM 3469 C CA . ASP B 1 229 ? 10.432 7.013 -17.315 1.00 32.38 376 ASP B CA 1
ATOM 3470 C C . ASP B 1 229 ? 10.082 7.440 -18.733 1.00 33.03 376 ASP B C 1
ATOM 3471 O O . ASP B 1 229 ? 9.600 8.551 -18.956 1.00 32.45 376 ASP B O 1
ATOM 3476 N N . LEU B 1 230 ? 10.340 6.557 -19.690 1.00 30.68 377 LEU B N 1
ATOM 3477 C CA . LEU B 1 230 ? 10.054 6.846 -21.089 1.00 33.25 377 LEU B CA 1
ATOM 3478 C C . LEU B 1 230 ? 8.557 7.041 -21.292 1.00 34.68 377 LEU B C 1
ATOM 3479 O O . LEU B 1 230 ? 8.129 7.977 -21.965 1.00 33.12 377 LEU B O 1
ATOM 3484 N N . ARG B 1 231 ? 7.769 6.150 -20.699 1.00 34.79 378 ARG B N 1
ATOM 3485 C CA . ARG B 1 231 ? 6.317 6.199 -20.818 1.00 36.43 378 ARG B CA 1
ATOM 3486 C C . ARG B 1 231 ? 5.781 7.546 -20.346 1.00 33.60 378 ARG B C 1
ATOM 3487 O O . ARG B 1 231 ? 4.938 8.154 -21.000 1.00 32.25 378 ARG B O 1
ATOM 3495 N N . SER B 1 232 ? 6.280 8.006 -19.203 1.00 36.14 379 SER B N 1
ATOM 3496 C CA . SER B 1 232 ? 5.881 9.295 -18.658 1.00 33.46 379 SER B CA 1
ATOM 3497 C C . SER B 1 232 ? 6.166 10.418 -19.647 1.00 32.27 379 SER B C 1
ATOM 3498 O O . SER B 1 232 ? 5.308 11.261 -19.911 1.00 34.20 379 SER B O 1
ATOM 3501 N N . ILE B 1 233 ? 7.371 10.417 -20.200 1.00 30.77 380 ILE B N 1
ATOM 3502 C CA . ILE B 1 233 ? 7.787 11.466 -21.121 1.00 33.00 380 ILE B CA 1
ATOM 3503 C C . ILE B 1 233 ? 7.014 11.420 -22.441 1.00 31.26 380 ILE B C 1
ATOM 3504 O O . ILE B 1 233 ? 6.585 12.456 -22.949 1.00 30.47 380 ILE B O 1
ATOM 3509 N N . SER B 1 234 ? 6.827 10.224 -22.991 1.00 30.60 381 SER B N 1
ATOM 3510 C CA . SER B 1 234 ? 6.101 10.088 -24.252 1.00 34.43 381 SER B CA 1
ATOM 3511 C C . SER B 1 234 ? 4.635 10.492 -24.115 1.00 32.36 381 SER B C 1
ATOM 3512 O O . SER B 1 234 ? 4.006 10.912 -25.088 1.00 34.46 381 SER B O 1
ATOM 3515 N N . ALA B 1 235 ? 4.089 10.362 -22.910 1.00 31.59 382 ALA B N 1
ATOM 3516 C CA . ALA B 1 235 ? 2.711 10.773 -22.665 1.00 31.39 382 ALA B CA 1
ATOM 3517 C C . ALA B 1 235 ? 2.584 12.290 -22.766 1.00 30.76 382 ALA B C 1
ATOM 3518 O O . ALA B 1 235 ? 1.673 12.801 -23.411 1.00 32.60 382 ALA B O 1
ATOM 3520 N N . LYS B 1 236 ? 3.507 13.008 -22.135 1.00 31.95 383 LYS B N 1
ATOM 3521 C CA . LYS B 1 236 ? 3.546 14.459 -22.261 1.00 31.39 383 LYS B CA 1
ATOM 3522 C C . LYS B 1 236 ? 3.956 14.830 -23.680 1.00 33.03 383 LYS B C 1
ATOM 3523 O O . LYS B 1 236 ? 3.535 15.857 -24.213 1.00 31.79 383 LYS B O 1
ATOM 3529 N N . GLY B 1 237 ? 4.785 13.986 -24.286 1.00 34.80 384 GLY B N 1
ATOM 3530 C CA . GLY B 1 237 ? 5.270 14.223 -25.633 1.00 34.11 384 GLY B CA 1
ATOM 3531 C C . GLY B 1 237 ? 4.145 14.272 -26.648 1.00 35.30 384 GLY B C 1
ATOM 3532 O O . GLY B 1 237 ? 4.186 15.053 -27.600 1.00 35.80 384 GLY B O 1
ATOM 3533 N N . ALA B 1 238 ? 3.133 13.434 -26.440 1.00 35.36 385 ALA B N 1
ATOM 3534 C CA . ALA B 1 238 ? 1.984 13.376 -27.338 1.00 34.33 385 ALA B CA 1
ATOM 3535 C C . ALA B 1 238 ? 1.277 14.724 -27.404 1.00 33.46 385 ALA B C 1
ATOM 3536 O O . ALA B 1 238 ? 0.784 15.124 -28.458 1.00 33.20 385 ALA B O 1
ATOM 3538 N N . GLU B 1 239 ? 1.230 15.421 -26.274 1.00 32.88 386 GLU B N 1
ATOM 3539 C CA A GLU B 1 239 ? 0.599 16.731 -26.220 0.42 33.54 386 GLU B CA 1
ATOM 3540 C CA B GLU B 1 239 ? 0.607 16.740 -26.209 0.58 33.62 386 GLU B CA 1
ATOM 3541 C C . GLU B 1 239 ? 1.500 17.804 -26.831 1.00 34.71 386 GLU B C 1
ATOM 3542 O O . GLU B 1 239 ? 1.016 18.765 -27.431 1.00 35.44 386 GLU B O 1
ATOM 3553 N N . ARG B 1 240 ? 2.810 17.628 -26.681 1.00 33.84 387 ARG B N 1
ATOM 3554 C CA . ARG B 1 240 ? 3.773 18.541 -27.282 1.00 34.44 387 ARG B CA 1
ATOM 3555 C C . ARG B 1 240 ? 3.645 18.516 -28.804 1.00 34.45 387 ARG B C 1
ATOM 3556 O O . ARG B 1 240 ? 3.716 19.555 -29.458 1.00 35.19 387 ARG B O 1
ATOM 3564 N N . VAL B 1 241 ? 3.452 17.322 -29.358 1.00 33.61 388 VAL B N 1
ATOM 3565 C CA . VAL B 1 241 ? 3.272 17.154 -30.797 1.00 34.68 388 VAL B CA 1
ATOM 3566 C C . VAL B 1 241 ? 2.030 17.888 -31.295 1.00 36.14 388 VAL B C 1
ATOM 3567 O O . VAL B 1 241 ? 2.028 18.454 -32.389 1.00 36.92 388 VAL B O 1
ATOM 3571 N N . ILE B 1 242 ? 0.974 17.868 -30.488 1.00 35.19 389 ILE B N 1
ATOM 3572 C CA . ILE B 1 242 ? -0.278 18.531 -30.835 1.00 32.90 389 ILE B CA 1
ATOM 3573 C C . ILE B 1 242 ? -0.098 20.044 -30.849 1.00 36.20 389 ILE B C 1
ATOM 3574 O O . ILE B 1 242 ? -0.571 20.731 -31.756 1.00 37.92 389 ILE B O 1
ATOM 3579 N N . THR B 1 243 ? 0.598 20.554 -29.840 1.00 38.06 390 THR B N 1
ATOM 3580 C CA . THR B 1 243 ? 0.907 21.976 -29.748 1.00 39.69 390 THR B CA 1
ATOM 3581 C C . THR B 1 243 ? 1.836 22.420 -30.878 1.00 39.97 390 THR B C 1
ATOM 3582 O O . THR B 1 243 ? 1.760 23.554 -31.352 1.00 41.86 390 THR B O 1
ATOM 3586 N N . LEU B 1 244 ? 2.720 21.524 -31.301 1.00 36.59 391 LEU B N 1
ATOM 3587 C CA . LEU B 1 244 ? 3.609 21.812 -32.420 1.00 39.53 391 LEU B CA 1
ATOM 3588 C C . LEU B 1 244 ? 2.822 21.844 -33.722 1.00 38.68 391 LEU B C 1
ATOM 3589 O O . LEU B 1 244 ? 3.025 22.720 -34.562 1.00 41.69 391 LEU B O 1
ATOM 3594 N N . LYS B 1 245 ? 1.924 20.878 -33.879 1.00 36.63 392 LYS B N 1
ATOM 3595 C CA . LYS B 1 245 ? 1.050 20.802 -35.043 1.00 42.42 392 LYS B CA 1
ATOM 3596 C C . LYS B 1 245 ? 0.333 22.134 -35.254 1.00 40.49 392 LYS B C 1
ATOM 3597 O O . LYS B 1 245 ? 0.066 22.540 -36.385 1.00 38.82 392 LYS B O 1
ATOM 3602 N N . MET B 1 246 ? 0.043 22.813 -34.149 1.00 42.01 393 MET B N 1
ATOM 3603 C CA . MET B 1 246 ? -0.677 24.080 -34.174 1.00 46.86 393 MET B CA 1
ATOM 3604 C C . MET B 1 246 ? 0.276 25.256 -34.357 1.00 46.07 393 MET B C 1
ATOM 3605 O O . MET B 1 246 ? -0.146 26.375 -34.649 1.00 54.99 393 MET B O 1
ATOM 3610 N N . GLU B 1 247 ? 1.565 24.993 -34.185 1.00 46.63 394 GLU B N 1
ATOM 3611 C CA . GLU B 1 247 ? 2.572 26.045 -34.172 1.00 46.50 394 GLU B CA 1
ATOM 3612 C C . GLU B 1 247 ? 3.291 26.173 -35.515 1.00 45.87 394 GLU B C 1
ATOM 3613 O O . GLU B 1 247 ? 3.596 27.278 -35.965 1.00 44.98 394 GLU B O 1
ATOM 3619 N N . ILE B 1 248 ? 3.557 25.038 -36.153 1.00 41.86 395 ILE B N 1
ATOM 3620 C CA . ILE B 1 248 ? 4.323 25.020 -37.395 1.00 44.32 395 ILE B CA 1
ATOM 3621 C C . ILE B 1 248 ? 3.503 25.488 -38.597 1.00 45.44 395 ILE B C 1
ATOM 3622 O O . ILE B 1 248 ? 2.295 25.260 -38.658 1.00 46.43 395 ILE B O 1
ATOM 3627 N N . PRO B 1 249 ? 4.167 26.144 -39.562 1.00 47.85 396 PRO B N 1
ATOM 3628 C CA . PRO B 1 249 ? 3.514 26.718 -40.744 1.00 48.34 396 PRO B CA 1
ATOM 3629 C C . PRO B 1 249 ? 2.953 25.658 -41.685 1.00 47.62 396 PRO B C 1
ATOM 3630 O O . PRO B 1 249 ? 1.850 25.820 -42.204 1.00 51.19 396 PRO B O 1
ATOM 3634 N N . GLY B 1 250 ? 3.708 24.589 -41.906 1.00 47.65 397 GLY B N 1
ATOM 3635 C CA . GLY B 1 250 ? 3.268 23.529 -42.792 1.00 51.87 397 GLY B CA 1
ATOM 3636 C C . GLY B 1 250 ? 2.466 22.468 -42.068 1.00 52.45 397 GLY B C 1
ATOM 3637 O O . GLY B 1 250 ? 1.872 22.727 -41.021 1.00 52.09 397 GLY B O 1
ATOM 3638 N N . SER B 1 251 ? 2.442 21.267 -42.634 1.00 52.30 398 SER B N 1
ATOM 3639 C CA . SER B 1 251 ? 1.790 20.138 -41.989 1.00 49.94 398 SER B CA 1
ATOM 3640 C C . SER B 1 251 ? 2.818 19.307 -41.242 1.00 45.15 398 SER B C 1
ATOM 3641 O O . SER B 1 251 ? 4.014 19.372 -41.528 1.00 48.69 398 SER B O 1
ATOM 3644 N N . MET B 1 252 ? 2.347 18.530 -40.277 1.00 44.10 399 MET B N 1
ATOM 3645 C CA . MET B 1 252 ? 3.202 17.582 -39.585 1.00 42.90 399 MET B CA 1
ATOM 3646 C C . MET B 1 252 ? 3.483 16.419 -40.531 1.00 43.79 399 MET B C 1
ATOM 3647 O O . MET B 1 252 ? 2.551 15.805 -41.046 1.00 44.64 399 MET B O 1
ATOM 3652 N N . PRO B 1 253 ? 4.770 16.121 -40.777 1.00 42.71 400 PRO B N 1
ATOM 3653 C CA . PRO B 1 253 ? 5.150 15.036 -41.687 1.00 41.07 400 PRO B CA 1
ATOM 3654 C C . PRO B 1 253 ? 4.211 13.839 -41.563 1.00 39.14 400 PRO B C 1
ATOM 3655 O O . PRO B 1 253 ? 3.876 13.436 -40.450 1.00 41.49 400 PRO B O 1
ATOM 3659 N N . PRO B 1 254 ? 3.783 13.281 -42.703 1.00 38.08 401 PRO B N 1
ATOM 3660 C CA . PRO B 1 254 ? 2.752 12.238 -42.749 1.00 42.45 401 PRO B CA 1
ATOM 3661 C C . PRO B 1 254 ? 3.089 11.023 -41.893 1.00 40.84 401 PRO B C 1
ATOM 3662 O O . PRO B 1 254 ? 2.213 10.509 -41.195 1.00 42.61 401 PRO B O 1
ATOM 3666 N N . LEU B 1 255 ? 4.335 10.567 -41.950 1.00 39.05 402 LEU B N 1
ATOM 3667 C CA . LEU B 1 255 ? 4.742 9.403 -41.176 1.00 37.26 402 LEU B CA 1
ATOM 3668 C C . LEU B 1 255 ? 4.601 9.686 -39.686 1.00 38.71 402 LEU B C 1
ATOM 3669 O O . LEU B 1 255 ? 4.261 8.800 -38.902 1.00 38.40 402 LEU B O 1
ATOM 3674 N N . ILE B 1 256 ? 4.857 10.930 -39.300 1.00 38.41 403 ILE B N 1
ATOM 3675 C CA . ILE B 1 256 ? 4.712 11.325 -37.907 1.0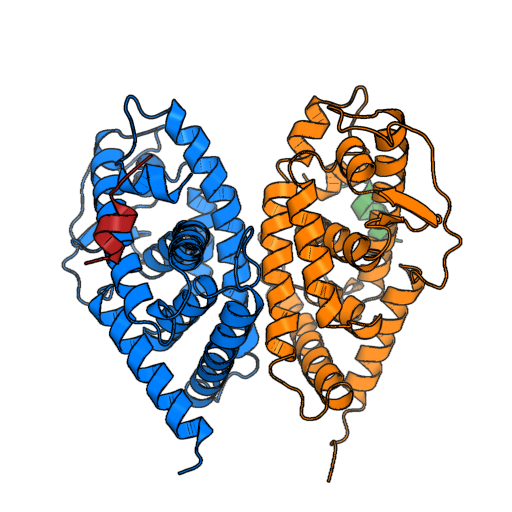0 39.89 403 ILE B CA 1
ATOM 3676 C C . ILE B 1 256 ? 3.247 11.265 -37.480 1.00 41.06 403 ILE B C 1
ATOM 3677 O O . ILE B 1 256 ? 2.928 10.709 -36.432 1.00 41.93 403 ILE B O 1
ATOM 3682 N N . GLN B 1 257 ? 2.358 11.818 -38.301 1.00 39.79 404 GLN B N 1
ATOM 3683 C CA . GLN B 1 257 ? 0.928 11.797 -37.990 1.00 42.91 404 GLN B CA 1
ATOM 3684 C C . GLN B 1 257 ? 0.384 10.375 -37.877 1.00 44.68 404 GLN B C 1
ATOM 3685 O O . GLN B 1 257 ? -0.458 10.094 -37.027 1.00 48.18 404 GLN B O 1
ATOM 3691 N N . GLU B 1 258 ? 0.867 9.479 -38.732 1.00 42.22 405 GLU B N 1
ATOM 3692 C CA . GLU B 1 258 ? 0.433 8.087 -38.693 1.00 42.99 405 GLU B CA 1
ATOM 3693 C C . GLU B 1 258 ? 0.860 7.382 -37.407 1.00 44.91 405 GLU B C 1
ATOM 3694 O O . GLU B 1 258 ? 0.191 6.459 -36.945 1.00 49.37 405 GLU B O 1
ATOM 3700 N N . MET B 1 259 ? 1.976 7.820 -36.834 1.00 46.33 406 MET B N 1
ATOM 3701 C CA . MET B 1 259 ? 2.490 7.226 -35.604 1.00 46.49 406 MET B CA 1
ATOM 3702 C C . MET B 1 259 ? 1.776 7.760 -34.364 1.00 45.51 406 MET B C 1
ATOM 3703 O O . MET B 1 259 ? 1.783 7.120 -33.312 1.00 45.84 406 MET B O 1
ATOM 3708 N N . MET B 1 260 ? 1.158 8.929 -34.494 1.00 44.51 407 MET B N 1
ATOM 3709 C CA . MET B 1 260 ? 0.500 9.575 -33.364 1.00 48.36 407 MET B CA 1
ATOM 3710 C C . MET B 1 260 ? -1.026 9.488 -33.436 1.00 51.20 407 MET B C 1
ATOM 3711 O O . MET B 1 260 ? -1.715 9.733 -32.445 1.00 53.78 407 MET B O 1
ATOM 3716 N N . GLU B 1 261 ? -1.550 9.142 -34.608 1.00 53.03 408 GLU B N 1
ATOM 3717 C CA . GLU B 1 261 ? -2.995 9.067 -34.807 1.00 56.75 408 GLU B CA 1
ATOM 3718 C C . GLU B 1 261 ? -3.633 8.035 -33.883 1.00 57.02 408 GLU B C 1
ATOM 3719 O O . GLU B 1 261 ? -4.498 8.366 -33.071 1.00 57.60 408 GLU B O 1
ATOM 3721 N N . ARG C 2 1 ? -5.727 1.700 -43.519 1.00 62.03 629 ARG F N 1
ATOM 3722 C CA . ARG C 2 1 ? -5.966 3.045 -43.008 1.00 62.91 629 ARG F CA 1
ATOM 3723 C C . ARG C 2 1 ? -4.660 3.822 -42.872 1.00 57.57 629 ARG F C 1
ATOM 3724 O O . ARG C 2 1 ? -4.656 5.054 -42.864 1.00 57.51 629 ARG F O 1
ATOM 3726 N N . HIS C 2 2 ? -3.554 3.093 -42.765 1.00 60.51 630 HIS F N 1
ATOM 3727 C CA . HIS C 2 2 ? -2.236 3.711 -42.660 1.00 55.37 630 HIS F CA 1
ATOM 3728 C C . HIS C 2 2 ? -1.400 3.405 -43.893 1.00 51.81 630 HIS F C 1
ATOM 3729 O O . HIS C 2 2 ? -0.743 2.369 -43.965 1.00 53.53 630 HIS F O 1
ATOM 3736 N N . LYS C 2 3 ? -1.422 4.317 -44.859 1.00 50.80 631 LYS F N 1
ATOM 3737 C CA . LYS C 2 3 ? -0.719 4.112 -46.119 1.00 50.01 631 LYS F CA 1
ATOM 3738 C C . LYS C 2 3 ? 0.772 3.823 -45.934 1.00 47.57 631 LYS F C 1
ATOM 3739 O O . LYS C 2 3 ? 1.278 2.820 -46.436 1.00 48.34 631 LYS F O 1
ATOM 3741 N N . ILE C 2 4 ? 1.469 4.697 -45.214 1.00 48.40 632 ILE F N 1
ATOM 3742 C CA . ILE C 2 4 ? 2.921 4.594 -45.094 1.00 44.35 632 ILE F CA 1
ATOM 3743 C C . ILE C 2 4 ? 3.360 3.444 -44.196 1.00 47.42 632 ILE F C 1
ATOM 3744 O O . ILE C 2 4 ? 4.117 2.570 -44.626 1.00 48.11 632 ILE F O 1
ATOM 3749 N N . LEU C 2 5 ? 2.899 3.458 -42.948 1.00 47.67 633 LEU F N 1
ATOM 3750 C CA . LEU C 2 5 ? 3.251 2.415 -41.987 1.00 49.15 633 LEU F CA 1
ATOM 3751 C C . LEU C 2 5 ? 3.048 1.019 -42.563 1.00 51.02 633 LEU F C 1
ATOM 3752 O O . LEU C 2 5 ? 3.744 0.079 -42.195 1.00 54.51 633 LEU F O 1
ATOM 3757 N N . HIS C 2 6 ? 2.081 0.901 -43.465 1.00 50.84 634 HIS F N 1
ATOM 3758 C CA . HIS C 2 6 ? 1.694 -0.376 -44.053 1.00 53.04 634 HIS F CA 1
ATOM 3759 C C . HIS C 2 6 ? 2.617 -0.760 -45.199 1.00 52.07 634 HIS F C 1
ATOM 3760 O O . HIS C 2 6 ? 2.953 -1.931 -45.376 1.00 50.39 634 HIS F O 1
ATOM 3767 N N . ARG C 2 7 ? 2.997 0.227 -46.000 1.00 50.85 635 ARG F N 1
ATOM 3768 C CA . ARG C 2 7 ? 3.908 -0.023 -47.106 1.00 51.76 635 ARG F CA 1
ATOM 3769 C C . ARG C 2 7 ? 5.287 -0.412 -46.594 1.00 52.00 635 ARG F C 1
ATOM 3770 O O . ARG C 2 7 ? 5.929 -1.309 -47.136 1.00 56.39 635 ARG F O 1
ATOM 3778 N N . LEU C 2 8 ? 5.735 0.260 -45.539 1.00 48.76 636 LEU F N 1
ATOM 3779 C CA . LEU C 2 8 ? 7.037 -0.027 -44.953 1.00 48.01 636 LEU F CA 1
ATOM 3780 C C . LEU C 2 8 ? 7.065 -1.423 -44.331 1.00 51.12 636 LEU F C 1
ATOM 3781 O O . LEU C 2 8 ? 8.107 -2.080 -44.302 1.00 50.06 636 LEU F O 1
ATOM 3786 N N . LEU C 2 9 ? 5.911 -1.871 -43.844 1.00 49.68 637 LEU F N 1
ATOM 3787 C CA . LEU C 2 9 ? 5.808 -3.169 -43.179 1.00 51.00 637 LEU F CA 1
ATOM 3788 C C . LEU C 2 9 ? 5.587 -4.320 -44.155 1.00 53.14 637 LEU F C 1
ATOM 3789 O O . LEU C 2 9 ? 5.895 -5.471 -43.845 1.00 53.20 637 LEU F O 1
ATOM 3794 N N . GLN C 2 10 ? 5.041 -4.008 -45.324 1.00 53.53 638 GLN F N 1
ATOM 3795 C CA . GLN C 2 10 ? 4.901 -5.003 -46.379 1.00 56.62 638 GLN F CA 1
ATOM 3796 C C . GLN C 2 10 ? 6.279 -5.319 -46.955 1.00 56.71 638 GLN F C 1
ATOM 3797 O O . GLN C 2 10 ? 6.618 -6.483 -47.169 1.00 55.69 638 GLN F O 1
ATOM 3799 N N . GLU C 2 11 ? 7.064 -4.270 -47.195 1.00 56.76 639 GLU F N 1
ATOM 3800 C CA . GLU C 2 11 ? 8.457 -4.396 -47.626 1.00 58.51 639 GLU F CA 1
ATOM 3801 C C . GLU C 2 11 ? 9.009 -3.052 -48.099 1.00 63.61 639 GLU F C 1
ATOM 3802 O O . GLU C 2 11 ? 8.559 -1.994 -47.655 1.00 60.23 639 GLU F O 1
ATOM 3804 N N . ARG D 2 1 ? 1.207 29.625 -2.176 1.00 54.01 629 ARG G N 1
ATOM 3805 C CA . ARG D 2 1 ? 2.011 29.339 -0.991 1.00 49.67 629 ARG G CA 1
ATOM 3806 C C . ARG D 2 1 ? 1.190 28.619 0.076 1.00 46.97 629 ARG G C 1
ATOM 3807 O O . ARG D 2 1 ? 0.959 29.161 1.156 1.00 46.44 629 ARG G O 1
ATOM 3809 N N . HIS D 2 2 ? 0.752 27.401 -0.228 1.00 40.28 630 HIS G N 1
ATOM 3810 C CA . HIS D 2 2 ? -0.060 26.628 0.707 1.00 35.75 630 HIS G CA 1
ATOM 3811 C C . HIS D 2 2 ? 0.729 26.179 1.934 1.00 40.47 630 HIS G C 1
ATOM 3812 O O . HIS D 2 2 ? 1.950 26.023 1.876 1.00 41.84 630 HIS G O 1
ATOM 3819 N N . LYS D 2 3 ? 0.021 25.962 3.039 1.00 37.56 631 LYS G N 1
ATOM 3820 C CA . LYS D 2 3 ? 0.648 25.534 4.286 1.00 36.47 631 LYS G CA 1
ATOM 3821 C C . LYS D 2 3 ? 0.184 24.150 4.759 1.00 36.51 631 LYS G C 1
ATOM 3822 O O . LYS D 2 3 ? 0.634 23.666 5.799 1.00 38.10 631 LYS G O 1
ATOM 3828 N N . ILE D 2 4 ? -0.702 23.513 3.997 1.00 35.59 632 ILE G N 1
ATOM 3829 C CA . ILE D 2 4 ? -1.320 22.255 4.425 1.00 33.92 632 ILE G CA 1
ATOM 3830 C C . ILE D 2 4 ? -0.360 21.069 4.453 1.00 31.56 632 ILE G C 1
ATOM 3831 O O . ILE D 2 4 ? -0.169 20.438 5.493 1.00 32.62 632 ILE G O 1
ATOM 3836 N N . LEU D 2 5 ? 0.225 20.759 3.300 1.00 30.63 633 LEU G N 1
ATOM 3837 C CA . LEU D 2 5 ? 1.113 19.605 3.168 1.00 33.07 633 LEU G CA 1
ATOM 3838 C C . LEU D 2 5 ? 2.241 19.607 4.197 1.00 31.31 633 LEU G C 1
ATOM 3839 O O . LEU D 2 5 ? 2.592 18.557 4.739 1.00 31.79 633 LEU G O 1
ATOM 3844 N N . HIS D 2 6 ? 2.808 20.780 4.466 1.00 29.00 634 HIS G N 1
ATOM 3845 C CA . HIS D 2 6 ? 3.887 20.881 5.448 1.00 34.03 634 HIS G CA 1
ATOM 3846 C C . HIS D 2 6 ? 3.375 20.591 6.857 1.00 33.19 634 HIS G C 1
ATOM 3847 O O . HIS D 2 6 ? 4.009 19.859 7.619 1.00 32.88 634 HIS G O 1
ATOM 3854 N N . ARG D 2 7 ? 2.224 21.162 7.190 1.00 32.36 635 ARG G N 1
ATOM 3855 C CA . ARG D 2 7 ? 1.574 20.889 8.467 1.00 35.40 635 ARG G CA 1
ATOM 3856 C C . ARG D 2 7 ? 1.241 19.399 8.613 1.00 32.84 635 ARG G C 1
ATOM 3857 O O . ARG D 2 7 ? 1.346 18.836 9.701 1.00 30.01 635 ARG G O 1
ATOM 3865 N N . LEU D 2 8 ? 0.848 18.767 7.511 1.00 32.94 636 LEU G N 1
ATOM 3866 C CA . LEU D 2 8 ? 0.561 17.336 7.508 1.00 32.66 636 LEU G CA 1
ATOM 3867 C C . LEU D 2 8 ? 1.838 16.526 7.717 1.00 36.03 636 LEU G C 1
ATOM 3868 O O . LEU D 2 8 ? 1.827 15.495 8.394 1.00 35.94 636 LEU G O 1
ATOM 3873 N N . LEU D 2 9 ? 2.933 16.996 7.124 1.00 33.12 637 LEU G N 1
ATOM 3874 C CA . LEU D 2 9 ? 4.232 16.355 7.296 1.00 33.52 637 LEU G CA 1
ATOM 3875 C C . LEU D 2 9 ? 4.647 16.369 8.760 1.00 33.39 637 LEU G C 1
ATOM 3876 O O . LEU D 2 9 ? 4.983 15.334 9.333 1.00 35.21 637 LEU G O 1
ATOM 3881 N N . GLN D 2 10 ? 4.617 17.551 9.365 1.00 31.79 638 GLN G N 1
ATOM 3882 C CA . GLN D 2 10 ? 5.039 17.707 10.750 1.00 34.10 638 GLN G CA 1
ATOM 3883 C C . GLN D 2 10 ? 4.136 16.943 11.716 1.00 37.43 638 GLN G C 1
ATOM 3884 O O . GLN D 2 10 ? 4.487 16.763 12.879 1.00 41.16 638 GLN G O 1
ATOM 3890 N N . GLU D 2 11 ? 2.977 16.507 11.222 1.00 41.93 639 GLU G N 1
ATOM 3891 C CA . GLU D 2 11 ? 2.031 15.670 11.973 1.00 43.06 639 GLU G CA 1
ATOM 3892 C C . GLU D 2 11 ? 1.115 16.489 12.878 1.00 48.66 639 GLU G C 1
ATOM 3893 O O . GLU D 2 11 ? -0.098 16.269 12.907 1.00 51.36 639 GLU G O 1
#